Protein AF-0000000067869855 (afdb_homodimer)

Radius of gyration: 22.92 Å; Cα contacts (8 Å, |Δi|>4): 903; chains: 2; bounding box: 46×71×49 Å

Sequence (412 aa):
MLGLAIHTSTPTLGLALSQGAELPLGQTWEVGRDTAAVLLQHLQDFIAPHRWTDLDFLAVAYGPGGFTGTRIGVVTARTLAQQLEIPLFGLSTLAGLAAAQWRQTGQNQAIAVSMDAQRGQLIGALYGCQDGIPVALEAEQVYEPVAWTERLASWGQEDCRADAAIATTVTDLLAIAERQWQRGDRPDWSSALPYYGQHPVTITAGMLGLAIHTSTPTLGLALSQGAELPLGQTWEVGRDTAAVLLQHLQDFIAPHRWTDLDFLAVAYGPGGFTGTRIGVVTARTLAQQLEIPLFGLSTLAGLAAAQWRQTGQNQAIAVSMDAQRGQLIGALYGCQDGIPVALEAEQVYEPVAWTERLASWGQEDCRADAAIATTVTDLLAIAERQWQRGDRPDWSSALPYYGQHPVTITAG

Nearest PDB structures (foldseek):
  5br9-assembly3_E  TM=8.456E-01  e=2.975E-18  Pseudomonas aeruginosa PAO1
  4y0w-assembly1_C-2  TM=8.427E-01  e=8.976E-18  Pseudomonas aeruginosa PAO579
  4y0w-assembly1_E-2  TM=8.280E-01  e=4.860E-18  Pseudomonas aeruginosa PAO579
  4y0w-assembly1_D-2  TM=8.249E-01  e=1.559E-17  Pseudomonas aeruginosa PAO579
  6s84-assembly1_D  TM=7.666E-01  e=4.091E-09  Thermotoga maritima MSB8

Foldseek 3Di:
DKEKEWEQLEQKTKIWIDPPPDQIDIDIDRNGPCCLPCVVVCVVVVCPPDDLLPHQEYEYEQDDGHDVRNQSGLVVRLVSCVVSVHFYHYDHLFQLLLLVVCVVVVDQAKAKEWEDDPPQKIWIFIWGDDPSGTDTPGDTAIGHPVRVVVVCVVVVHDYPYDDPCSSRSSSVRRVNVSVCVVVPDTHHSVVHHHDPHPPPPPPPPD/DWEKEWEQLEQKTKIWIDPPPDQIDIDIDRNGPCCLPCVVVCVVVVCPPDDLLPHQEYEYEQDDGHDVRSQSRLVVRLVSCVVSVHFYHYDHLQQLLLLVVCVVVVDQAKAKEWEDDPPQKIWIFIWGDDPSGTDTPGDTAIDHPVRVVVVCVVVVHDYPYDDPCSSRSSSSRRVNVSVCVVVPDTHHSVVHHHDPHPDPPPPPPD

Organism: Synechococcus elongatus (strain ATCC 33912 / PCC 7942 / FACHB-805) (NCBI:txid1140)

Structure (mmCIF, N/CA/C/O backbone):
data_AF-0000000067869855-model_v1
#
loop_
_entity.id
_entity.type
_entity.pdbx_description
1 polymer 'Gcp-like domain-containing protein'
#
loop_
_atom_site.group_PDB
_atom_site.id
_atom_site.type_symbol
_atom_site.label_atom_id
_atom_site.label_alt_id
_atom_site.label_comp_id
_atom_site.label_asym_id
_atom_site.label_entity_id
_atom_site.label_seq_id
_atom_site.pdbx_PDB_ins_code
_atom_site.Cartn_x
_atom_site.Cartn_y
_atom_site.Cartn_z
_atom_site.occupancy
_atom_site.B_iso_or_equiv
_atom_site.auth_seq_id
_atom_site.auth_comp_id
_atom_site.auth_asym_id
_atom_site.auth_atom_id
_atom_site.pdbx_PDB_model_num
ATOM 1 N N . MET A 1 1 ? -14.922 -23.5 1.762 1 90.62 1 MET A N 1
ATOM 2 C CA . MET A 1 1 ? -13.719 -22.672 1.816 1 90.62 1 MET A CA 1
ATOM 3 C C . MET A 1 1 ? -13.773 -21.547 0.786 1 90.62 1 MET A C 1
ATOM 5 O O . MET A 1 1 ? -14.086 -21.797 -0.382 1 90.62 1 MET A O 1
ATOM 9 N N . LEU A 1 2 ? -13.656 -20.359 1.227 1 96.06 2 LEU A N 1
ATOM 10 C CA . LEU A 1 2 ? -13.633 -19.203 0.333 1 96.06 2 LEU A CA 1
ATOM 11 C C . LEU A 1 2 ? -12.266 -18.516 0.348 1 96.06 2 LEU A C 1
ATOM 13 O O . LEU A 1 2 ? -11.773 -18.125 1.409 1 96.06 2 LEU A O 1
ATOM 17 N N . GLY A 1 3 ? -11.609 -18.5 -0.812 1 97.69 3 GLY A N 1
ATOM 18 C CA . GLY A 1 3 ? -10.32 -17.844 -0.959 1 97.69 3 GLY A CA 1
ATOM 19 C C . GLY A 1 3 ? -10.328 -16.734 -1.991 1 97.69 3 GLY A C 1
ATOM 20 O O . GLY A 1 3 ? -11.094 -16.781 -2.959 1 97.69 3 GLY A O 1
ATOM 21 N N . LEU A 1 4 ? -9.516 -15.703 -1.784 1 98.5 4 LEU A N 1
ATOM 22 C CA . LEU A 1 4 ? -9.359 -14.578 -2.695 1 98.5 4 LEU A CA 1
ATOM 23 C C . LEU A 1 4 ? -7.887 -14.32 -2.99 1 98.5 4 LEU A C 1
ATOM 25 O O . LEU A 1 4 ? -7.055 -14.336 -2.08 1 98.5 4 LEU A O 1
ATOM 29 N N . ALA A 1 5 ? -7.551 -14.203 -4.238 1 98.75 5 ALA A N 1
ATOM 30 C CA . ALA A 1 5 ? -6.18 -13.906 -4.645 1 98.75 5 ALA A CA 1
ATOM 31 C C . ALA A 1 5 ? -6.082 -12.539 -5.309 1 98.75 5 ALA A C 1
ATOM 33 O O . ALA A 1 5 ? -6.988 -12.133 -6.039 1 98.75 5 ALA A O 1
ATOM 34 N N . ILE A 1 6 ? -4.996 -11.82 -5.082 1 98.94 6 ILE A N 1
ATOM 35 C CA . ILE A 1 6 ? -4.734 -10.469 -5.57 1 98.94 6 ILE A CA 1
ATOM 36 C C . ILE A 1 6 ? -3.424 -10.453 -6.355 1 98.94 6 ILE A C 1
ATOM 38 O O . ILE A 1 6 ? -2.391 -10.914 -5.867 1 98.94 6 ILE A O 1
ATOM 42 N N . HIS A 1 7 ? -3.406 -9.977 -7.555 1 98.81 7 HIS A N 1
ATOM 43 C CA . HIS A 1 7 ? -2.217 -9.805 -8.383 1 98.81 7 HIS A CA 1
ATOM 44 C C . HIS A 1 7 ? -2.098 -8.367 -8.883 1 98.81 7 HIS A C 1
ATOM 46 O O . HIS A 1 7 ? -2.838 -7.957 -9.781 1 98.81 7 HIS A O 1
ATOM 52 N N . THR A 1 8 ? -1.131 -7.617 -8.312 1 98.25 8 THR A N 1
ATOM 53 C CA . THR A 1 8 ? -0.916 -6.223 -8.68 1 98.25 8 THR A CA 1
ATOM 54 C C . THR A 1 8 ? 0.533 -5.992 -9.102 1 98.25 8 THR A C 1
ATOM 56 O O . THR A 1 8 ? 1.038 -4.871 -9.023 1 98.25 8 THR A O 1
ATOM 59 N N . SER A 1 9 ? 1.233 -7.055 -9.445 1 96.31 9 SER A N 1
ATOM 60 C CA . SER A 1 9 ? 2.65 -6.906 -9.758 1 96.31 9 SER A CA 1
ATOM 61 C C . SER A 1 9 ? 2.854 -6.395 -11.18 1 96.31 9 SER A C 1
ATOM 63 O O . SER A 1 9 ? 3.988 -6.293 -11.656 1 96.31 9 SER A O 1
ATOM 65 N N . THR A 1 10 ? 1.785 -6.086 -11.922 1 95.62 10 THR A N 1
ATOM 66 C CA . THR A 1 10 ? 1.801 -5.492 -13.258 1 95.62 10 THR A CA 1
ATOM 67 C C . THR A 1 10 ? 0.805 -4.34 -13.344 1 95.62 10 THR A C 1
ATOM 69 O O . THR A 1 10 ? 0.014 -4.121 -12.43 1 95.62 10 THR A O 1
ATOM 72 N N . PRO A 1 11 ? 0.858 -3.594 -14.469 1 95.12 11 PRO A N 1
ATOM 73 C CA . PRO A 1 11 ? -0.151 -2.549 -14.648 1 95.12 11 PRO A CA 1
ATOM 74 C C . PRO A 1 11 ? -1.565 -3.109 -14.781 1 95.12 11 PRO A C 1
ATOM 76 O O . PRO A 1 11 ? -2.539 -2.354 -14.734 1 95.12 11 PRO A O 1
ATOM 79 N N . THR A 1 12 ? -1.667 -4.383 -14.969 1 97.88 12 THR A N 1
ATOM 80 C CA . THR A 1 12 ? -2.957 -5.062 -15 1 97.88 12 THR A CA 1
ATOM 81 C C . THR A 1 12 ? -3.266 -5.695 -13.648 1 97.88 12 THR A C 1
ATOM 83 O O . THR A 1 12 ? -2.449 -6.441 -13.102 1 97.88 12 THR A O 1
ATOM 86 N N . LEU A 1 13 ? -4.461 -5.355 -13.094 1 98.5 13 LEU A N 1
ATOM 87 C CA . LEU A 1 13 ? -4.953 -5.949 -11.859 1 98.5 13 LEU A CA 1
ATOM 88 C C . LEU A 1 13 ? -5.617 -7.297 -12.125 1 98.5 13 LEU A C 1
ATOM 90 O O . LEU A 1 13 ? -6.422 -7.422 -13.055 1 98.5 13 LEU A O 1
ATOM 94 N N . GLY A 1 14 ? -5.203 -8.305 -11.391 1 98.75 14 GLY A N 1
ATOM 95 C CA . GLY A 1 14 ? -5.895 -9.586 -11.398 1 98.75 14 GLY A CA 1
ATOM 96 C C . GLY A 1 14 ? -6.48 -9.953 -10.047 1 98.75 14 GLY A C 1
ATOM 97 O O . GLY A 1 14 ? -5.812 -9.82 -9.023 1 98.75 14 GLY A O 1
ATOM 98 N N . LEU A 1 15 ? -7.793 -10.352 -10.023 1 98.81 15 LEU A N 1
ATOM 99 C CA . LEU A 1 15 ? -8.453 -10.898 -8.844 1 98.81 15 LEU A CA 1
ATOM 100 C C . LEU A 1 15 ? -9.07 -12.258 -9.156 1 98.81 15 LEU A C 1
ATOM 102 O O . LEU A 1 15 ? -9.555 -12.492 -10.266 1 98.81 15 LEU A O 1
ATOM 106 N N . ALA A 1 16 ? -8.992 -13.141 -8.203 1 98.31 16 ALA A N 1
ATOM 107 C CA . ALA A 1 16 ? -9.633 -14.445 -8.328 1 98.31 16 ALA A CA 1
ATOM 108 C C . ALA A 1 16 ? -10.32 -14.844 -7.027 1 98.31 16 ALA A C 1
ATOM 110 O O . ALA A 1 16 ? -9.852 -14.5 -5.938 1 98.31 16 ALA A O 1
ATOM 111 N N . LEU A 1 17 ? -11.406 -15.523 -7.125 1 97.5 17 LEU A N 1
ATOM 112 C CA . LEU A 1 17 ? -12.211 -16 -6.008 1 97.5 17 LEU A CA 1
ATOM 113 C C . LEU A 1 17 ? -12.578 -17.469 -6.191 1 97.5 17 LEU A C 1
ATOM 115 O O . LEU A 1 17 ? -12.953 -17.891 -7.289 1 97.5 17 LEU A O 1
ATOM 119 N N . SER A 1 18 ? -12.352 -18.234 -5.141 1 94.88 18 SER A N 1
ATOM 120 C CA . SER A 1 18 ? -12.695 -19.656 -5.219 1 94.88 18 SER A CA 1
ATOM 121 C C . SER A 1 18 ? -13.477 -20.094 -3.986 1 94.88 18 SER A C 1
ATOM 123 O O . SER A 1 18 ? -13.164 -19.688 -2.865 1 94.88 18 SER A O 1
ATOM 125 N N . GLN A 1 19 ? -14.453 -20.891 -4.223 1 90.31 19 GLN A N 1
ATOM 126 C CA . GLN A 1 19 ? -15.219 -21.516 -3.148 1 90.31 19 GLN A CA 1
ATOM 127 C C . GLN A 1 19 ? -14.844 -22.984 -2.996 1 90.31 19 GLN A C 1
ATOM 129 O O . GLN A 1 19 ? -15.625 -23.766 -2.459 1 90.31 19 GLN A O 1
ATOM 134 N N . GLY A 1 20 ? -13.609 -23.375 -3.361 1 78.81 20 GLY A N 1
ATOM 135 C CA . GLY A 1 20 ? -13.148 -24.75 -3.254 1 78.81 20 GLY A CA 1
ATOM 136 C C . GLY A 1 20 ? -13.406 -25.562 -4.504 1 78.81 20 GLY A C 1
ATOM 137 O O . GLY A 1 20 ? -12.859 -25.266 -5.57 1 78.81 20 GLY A O 1
ATOM 138 N N . ALA A 1 21 ? -14.602 -26.266 -4.617 1 63.94 21 ALA A N 1
ATOM 139 C CA . ALA A 1 21 ? -14.883 -27.344 -5.551 1 63.94 21 ALA A CA 1
ATOM 140 C C . ALA A 1 21 ? -14.977 -26.828 -6.984 1 63.94 21 ALA A C 1
ATOM 142 O O . ALA A 1 21 ? -14.789 -27.578 -7.941 1 63.94 21 ALA A O 1
ATOM 143 N N . GLU A 1 22 ? -15.148 -25.484 -7.082 1 63.66 22 GLU A N 1
ATOM 144 C CA . GLU A 1 22 ? -15.406 -24.938 -8.406 1 63.66 22 GLU A CA 1
ATOM 145 C C . GLU A 1 22 ? -14.195 -24.172 -8.93 1 63.66 22 GLU A C 1
ATOM 147 O O . GLU A 1 22 ? -13.266 -23.875 -8.172 1 63.66 22 GLU A O 1
ATOM 152 N N . LEU A 1 23 ? -14.102 -24.141 -10.203 1 71.88 23 LEU A N 1
ATOM 153 C CA . LEU A 1 23 ? -13.102 -23.312 -10.883 1 71.88 23 LEU A CA 1
ATOM 154 C C . LEU A 1 23 ? -13.117 -21.891 -10.352 1 71.88 23 LEU A C 1
ATOM 156 O O . LEU A 1 23 ? -14.188 -21.281 -10.203 1 71.88 23 LEU A O 1
ATOM 160 N N . PRO A 1 24 ? -11.945 -21.484 -10.055 1 83 24 PRO A N 1
ATOM 161 C CA . PRO A 1 24 ? -11.891 -20.109 -9.562 1 83 24 PRO A CA 1
ATOM 162 C C . PRO A 1 24 ? -12.406 -19.109 -10.586 1 83 24 PRO A C 1
ATOM 164 O O . PRO A 1 24 ? -12.211 -19.281 -11.789 1 83 24 PRO A O 1
ATOM 167 N N . LEU A 1 25 ? -13.211 -18.141 -10.125 1 91 25 LEU A N 1
ATOM 168 C CA . LEU A 1 25 ? -13.586 -16.969 -10.914 1 91 25 LEU A CA 1
ATOM 169 C C . LEU A 1 25 ? -12.461 -15.938 -10.914 1 91 25 LEU A C 1
ATOM 171 O O . LEU A 1 25 ? -11.945 -15.57 -9.859 1 91 25 LEU A O 1
ATOM 175 N N . GLY A 1 26 ? -11.961 -15.664 -12.117 1 96.69 26 GLY A N 1
ATOM 176 C CA . GLY A 1 26 ? -10.906 -14.672 -12.234 1 96.69 26 GLY A CA 1
ATOM 177 C C . GLY A 1 26 ? -11.266 -13.523 -13.156 1 96.69 26 GLY A C 1
ATOM 178 O O . GLY A 1 26 ? -12.031 -13.695 -14.109 1 96.69 26 GLY A O 1
ATOM 179 N N . GLN A 1 27 ? -10.828 -12.312 -12.883 1 97.88 27 GLN A N 1
ATOM 180 C CA . GLN A 1 27 ? -11.008 -11.125 -13.711 1 97.88 27 GLN A CA 1
ATOM 181 C C . GLN A 1 27 ? -9.773 -10.234 -13.664 1 97.88 27 GLN A C 1
ATOM 183 O O . GLN A 1 27 ? -9.078 -10.18 -12.648 1 97.88 27 GLN A O 1
ATOM 188 N N . THR A 1 28 ? -9.469 -9.586 -14.805 1 98.38 28 THR A N 1
ATOM 189 C CA . THR A 1 28 ? -8.367 -8.641 -14.867 1 98.38 28 THR A CA 1
ATOM 190 C C . THR A 1 28 ? -8.844 -7.277 -15.344 1 98.38 28 THR A C 1
ATOM 192 O O . THR A 1 28 ? -9.867 -7.176 -16.031 1 98.38 28 THR A O 1
ATOM 195 N N . TRP A 1 29 ? -8.211 -6.215 -14.961 1 98.25 29 TRP A N 1
ATOM 196 C CA . TRP A 1 29 ? -8.469 -4.832 -15.367 1 98.25 29 TRP A CA 1
ATOM 197 C C . TRP A 1 29 ? -7.16 -4.113 -15.688 1 98.25 29 TRP A C 1
ATOM 199 O O . TRP A 1 29 ? -6.195 -4.199 -14.922 1 98.25 29 TRP A O 1
ATOM 209 N N . GLU A 1 30 ? -7.102 -3.461 -16.766 1 97.06 30 GLU A N 1
ATOM 210 C CA . GLU A 1 30 ? -5.984 -2.553 -17.016 1 97.06 30 GLU A CA 1
ATOM 211 C C . GLU A 1 30 ? -6.102 -1.283 -16.188 1 97.06 30 GLU A C 1
ATOM 213 O O . GLU A 1 30 ? -6.902 -0.4 -16.5 1 97.06 30 GLU A O 1
ATOM 218 N N . VAL A 1 31 ? -5.25 -1.194 -15.102 1 95.31 31 VAL A N 1
ATOM 219 C CA . VAL A 1 31 ? -5.422 -0.09 -14.164 1 95.31 31 VAL A CA 1
ATOM 220 C C . VAL A 1 31 ? -4.234 0.864 -14.266 1 95.31 31 VAL A C 1
ATOM 222 O O . VAL A 1 31 ? -4.293 1.993 -13.773 1 95.31 31 VAL A O 1
ATOM 225 N N . GLY A 1 32 ? -3.217 0.413 -14.875 1 92.75 32 GLY A N 1
ATOM 226 C CA . GLY A 1 32 ? -2.057 1.268 -15.07 1 92.75 32 GLY A CA 1
ATOM 227 C C . GLY A 1 32 ? -1.412 1.705 -13.773 1 92.75 32 GLY A C 1
ATOM 228 O O . GLY A 1 32 ? -1.051 0.87 -12.938 1 92.75 32 GLY A O 1
ATOM 229 N N . ARG A 1 33 ? -1.31 2.996 -13.57 1 89.19 33 ARG A N 1
ATOM 230 C CA . ARG A 1 33 ? -0.628 3.549 -12.406 1 89.19 33 ARG A CA 1
ATOM 231 C C . ARG A 1 33 ? -1.626 3.924 -11.32 1 89.19 33 ARG A C 1
ATOM 233 O O . ARG A 1 33 ? -1.263 4.57 -10.328 1 89.19 33 ARG A O 1
ATOM 240 N N . ASP A 1 34 ? -2.861 3.463 -11.461 1 93.38 34 ASP A N 1
ATOM 241 C CA . ASP A 1 34 ? -3.92 3.924 -10.57 1 93.38 34 ASP A CA 1
ATOM 242 C C . ASP A 1 34 ? -4.262 2.861 -9.531 1 93.38 34 ASP A C 1
ATOM 244 O O . ASP A 1 34 ? -5.32 2.922 -8.898 1 93.38 34 ASP A O 1
ATOM 248 N N . THR A 1 35 ? -3.393 1.915 -9.352 1 96.31 35 THR A N 1
ATOM 249 C CA . THR A 1 35 ? -3.672 0.774 -8.484 1 96.31 35 THR A CA 1
ATOM 250 C C . THR A 1 35 ? -4.059 1.24 -7.086 1 96.31 35 THR A C 1
ATOM 252 O O . THR A 1 35 ? -5.066 0.791 -6.531 1 96.31 35 THR A O 1
ATOM 255 N N . ALA A 1 36 ? -3.379 2.184 -6.516 1 95.62 36 ALA A N 1
ATOM 256 C CA . ALA A 1 36 ? -3.633 2.652 -5.156 1 95.62 36 ALA A CA 1
ATOM 257 C C . ALA A 1 36 ? -5.027 3.26 -5.035 1 95.62 36 ALA A C 1
ATOM 259 O O . ALA A 1 36 ? -5.672 3.152 -3.988 1 95.62 36 ALA A O 1
ATOM 260 N N . ALA A 1 37 ? -5.484 3.838 -6.074 1 95.5 37 ALA A N 1
ATOM 261 C CA . ALA A 1 37 ? -6.77 4.539 -6.059 1 95.5 37 ALA A CA 1
ATOM 262 C C . ALA A 1 37 ? -7.926 3.564 -6.266 1 95.5 37 ALA A C 1
ATOM 264 O O . ALA A 1 37 ? -9.008 3.748 -5.703 1 95.5 37 ALA A O 1
ATOM 265 N N . VAL A 1 38 ? -7.676 2.488 -7.027 1 97 38 VAL A N 1
ATOM 266 C CA . VAL A 1 38 ? -8.844 1.764 -7.516 1 97 38 VAL A CA 1
ATOM 267 C C . VAL A 1 38 ? -8.891 0.371 -6.891 1 97 38 VAL A C 1
ATOM 269 O O . VAL A 1 38 ? -9.922 -0.297 -6.918 1 97 38 VAL A O 1
ATOM 272 N N . LEU A 1 39 ? -7.84 -0.129 -6.328 1 98.31 39 LEU A N 1
ATOM 273 C CA . LEU A 1 39 ? -7.719 -1.517 -5.895 1 98.31 39 LEU A CA 1
ATOM 274 C C . LEU A 1 39 ? -8.828 -1.883 -4.918 1 98.31 39 LEU A C 1
ATOM 276 O O . LEU A 1 39 ? -9.531 -2.879 -5.109 1 98.31 39 LEU A O 1
ATOM 280 N N . LEU A 1 40 ? -9.055 -1.074 -3.881 1 97.94 40 LEU A N 1
ATOM 281 C CA . LEU A 1 40 ? -9.992 -1.425 -2.818 1 97.94 40 LEU A CA 1
ATOM 282 C C . LEU A 1 40 ? -11.414 -1.491 -3.355 1 97.94 40 LEU A C 1
ATOM 284 O O . LEU A 1 40 ? -12.195 -2.359 -2.951 1 97.94 40 LEU A O 1
ATOM 288 N N . GLN A 1 41 ? -11.711 -0.602 -4.25 1 96.94 41 GLN A N 1
ATOM 289 C CA . GLN A 1 41 ? -13.039 -0.624 -4.844 1 96.94 41 GLN A CA 1
ATOM 290 C C . GLN A 1 41 ? -13.25 -1.88 -5.688 1 96.94 41 GLN A C 1
ATOM 292 O O . GLN A 1 41 ? -14.312 -2.504 -5.633 1 96.94 41 GLN A O 1
ATOM 297 N N . HIS A 1 42 ? -12.266 -2.23 -6.5 1 98.19 42 HIS A N 1
ATOM 298 C CA . HIS A 1 42 ? -12.344 -3.457 -7.285 1 98.19 42 HIS A CA 1
ATOM 299 C C . HIS A 1 42 ? -12.492 -4.68 -6.391 1 98.19 42 HIS A C 1
ATOM 301 O O . HIS A 1 42 ? -13.273 -5.586 -6.695 1 98.19 42 HIS A O 1
ATOM 307 N N . LEU A 1 43 ? -11.781 -4.668 -5.27 1 98.44 43 LEU A N 1
ATOM 308 C CA . LEU A 1 43 ? -11.875 -5.773 -4.316 1 98.44 43 LEU A CA 1
ATOM 309 C C . LEU A 1 43 ? -13.281 -5.883 -3.746 1 98.44 43 LEU A C 1
ATOM 311 O O . LEU A 1 43 ? -13.852 -6.973 -3.688 1 98.44 43 LEU A O 1
ATOM 315 N N . GLN A 1 44 ? -13.766 -4.754 -3.348 1 96.5 44 GLN A N 1
ATOM 316 C CA . GLN A 1 44 ? -15.102 -4.719 -2.764 1 96.5 44 GLN A CA 1
ATOM 317 C C . GLN A 1 44 ? -16.141 -5.238 -3.75 1 96.5 44 GLN A C 1
ATOM 319 O O . GLN A 1 44 ? -17 -6.051 -3.391 1 96.5 44 GLN A O 1
ATOM 324 N N . ASP A 1 45 ? -16.062 -4.781 -4.992 1 97.06 45 ASP A N 1
ATOM 325 C CA . ASP A 1 45 ? -17 -5.199 -6.027 1 97.06 45 ASP A CA 1
ATOM 326 C C . ASP A 1 45 ? -16.828 -6.68 -6.355 1 97.06 45 ASP A C 1
ATOM 328 O O . ASP A 1 45 ? -17.812 -7.383 -6.578 1 97.06 45 ASP A O 1
ATOM 332 N N . PHE A 1 46 ? -15.68 -7.152 -6.359 1 97.81 46 PHE A N 1
ATOM 333 C CA . PHE A 1 46 ? -15.359 -8.5 -6.82 1 97.81 46 PHE A CA 1
ATOM 334 C C . PHE A 1 46 ? -15.797 -9.539 -5.793 1 97.81 46 PHE A C 1
ATOM 336 O O . PHE A 1 46 ? -16.219 -10.633 -6.16 1 97.81 46 PHE A O 1
ATOM 343 N N . ILE A 1 47 ? -15.688 -9.234 -4.508 1 96.69 47 ILE A N 1
ATOM 344 C CA . ILE A 1 47 ? -15.984 -10.203 -3.463 1 96.69 47 ILE A CA 1
ATOM 345 C C . ILE A 1 47 ? -17.5 -10.336 -3.297 1 96.69 47 ILE A C 1
ATOM 347 O O . ILE A 1 47 ? -17.984 -11.32 -2.725 1 96.69 47 ILE A O 1
ATOM 351 N N . ALA A 1 48 ? -18.266 -9.32 -3.75 1 93.94 48 ALA A N 1
ATOM 352 C CA . ALA A 1 48 ? -19.719 -9.367 -3.623 1 93.94 48 ALA A CA 1
ATOM 353 C C . ALA A 1 48 ? -20.297 -10.586 -4.328 1 93.94 48 ALA A C 1
ATOM 355 O O . ALA A 1 48 ? -19.828 -10.977 -5.398 1 93.94 48 ALA A O 1
A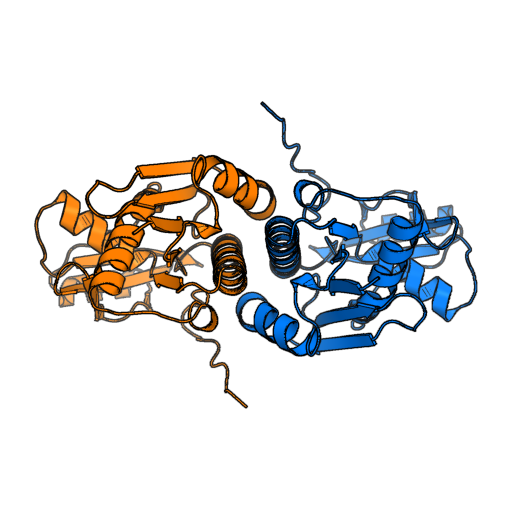TOM 356 N N . PRO A 1 49 ? -21.219 -11.281 -3.74 1 95.5 49 PRO A N 1
ATOM 357 C CA . PRO A 1 49 ? -22 -10.875 -2.572 1 95.5 49 PRO A CA 1
ATOM 358 C C . PRO A 1 49 ? -21.406 -11.375 -1.258 1 95.5 49 PRO A C 1
ATOM 360 O O . PRO A 1 49 ? -22.016 -11.219 -0.198 1 95.5 49 PRO A O 1
ATOM 363 N N . HIS A 1 50 ? -20.25 -11.977 -1.306 1 95.56 50 HIS A N 1
ATOM 364 C CA . HIS A 1 50 ? -19.625 -12.453 -0.077 1 95.56 50 HIS A CA 1
ATOM 365 C C . HIS A 1 50 ? -19.141 -11.289 0.774 1 95.56 50 HIS A C 1
ATOM 367 O O . HIS A 1 50 ? -18.844 -10.211 0.251 1 95.56 50 HIS A O 1
ATOM 373 N N . ARG A 1 51 ? -19.156 -11.562 2.043 1 96.81 51 ARG A N 1
ATOM 374 C CA . ARG A 1 51 ? -18.547 -10.625 2.98 1 96.81 51 ARG A CA 1
ATOM 375 C C . ARG A 1 51 ? -17.062 -10.922 3.18 1 96.81 51 ARG A C 1
ATOM 377 O O . ARG A 1 51 ? -16.625 -12.055 2.988 1 96.81 51 ARG A O 1
ATOM 384 N N . TRP A 1 52 ? -16.328 -9.938 3.59 1 97.69 52 TRP A N 1
ATOM 385 C CA . TRP A 1 52 ? -14.914 -10.133 3.908 1 97.69 52 TRP A CA 1
ATOM 386 C C . TRP A 1 52 ? -14.734 -11.258 4.926 1 97.69 52 TRP A C 1
ATOM 388 O O . TRP A 1 52 ? -13.812 -12.062 4.812 1 97.69 52 TRP A O 1
ATOM 398 N N . THR A 1 53 ? -15.609 -11.305 5.859 1 97.19 53 THR A N 1
ATOM 399 C CA . THR A 1 53 ? -15.5 -12.242 6.973 1 97.19 53 THR A CA 1
ATOM 400 C C . THR A 1 53 ? -15.797 -13.664 6.508 1 97.19 53 THR A C 1
ATOM 402 O O . THR A 1 53 ? -15.57 -14.625 7.25 1 97.19 53 THR A O 1
ATOM 405 N N . ASP A 1 54 ? -16.281 -13.797 5.273 1 97.81 54 ASP A N 1
ATOM 406 C CA . ASP A 1 54 ? -16.531 -15.125 4.715 1 97.81 54 ASP A CA 1
ATOM 407 C C . ASP A 1 54 ? -15.234 -15.766 4.219 1 97.81 54 ASP A C 1
ATOM 409 O O . ASP A 1 54 ? -15.188 -16.969 3.973 1 97.81 54 ASP A O 1
ATOM 413 N N . LEU A 1 55 ? -14.18 -14.969 4.109 1 98.19 55 LEU A N 1
ATOM 414 C CA . LEU A 1 55 ? -12.93 -15.469 3.547 1 98.19 55 LEU A CA 1
ATOM 415 C C . LEU A 1 55 ? -12.211 -16.375 4.543 1 98.19 55 LEU A C 1
ATOM 417 O O . LEU A 1 55 ? -12.102 -16.031 5.727 1 98.19 55 LEU A O 1
ATOM 421 N N . ASP A 1 56 ? -11.75 -17.5 3.982 1 98.38 56 ASP A N 1
ATOM 422 C CA . ASP A 1 56 ? -10.953 -18.406 4.797 1 98.38 56 ASP A CA 1
ATOM 423 C C . ASP A 1 56 ? -9.461 -18.109 4.66 1 98.38 56 ASP A C 1
ATOM 425 O O . ASP A 1 56 ? -8.68 -18.391 5.57 1 98.38 56 ASP A O 1
ATOM 429 N N . PHE A 1 57 ? -9.055 -17.578 3.555 1 98.5 57 PHE A N 1
ATOM 430 C CA . PHE A 1 57 ? -7.66 -17.203 3.344 1 98.5 57 PHE A CA 1
ATOM 431 C C . PHE A 1 57 ? -7.535 -16.203 2.199 1 98.5 57 PHE A C 1
ATOM 433 O O . PHE A 1 57 ? -8.477 -16 1.433 1 98.5 57 PHE A O 1
ATOM 440 N N . LEU A 1 58 ? -6.395 -15.539 2.127 1 98.88 58 LEU A N 1
ATOM 441 C CA . LEU A 1 58 ? -6 -14.656 1.034 1 98.88 58 LEU A CA 1
ATOM 442 C C . LEU A 1 58 ? -4.719 -15.148 0.372 1 98.88 58 LEU A C 1
ATOM 444 O O . LEU A 1 58 ? -3.932 -15.867 0.993 1 98.88 58 LEU A O 1
ATOM 448 N N . ALA A 1 59 ? -4.547 -14.859 -0.829 1 98.81 59 ALA A N 1
ATOM 449 C CA . ALA A 1 59 ? -3.293 -15.023 -1.557 1 98.81 59 ALA A CA 1
ATOM 450 C C . ALA A 1 59 ? -2.904 -13.742 -2.283 1 98.81 59 ALA A C 1
ATOM 452 O O . ALA A 1 59 ? -3.771 -12.969 -2.705 1 98.81 59 ALA A O 1
ATOM 453 N N . VAL A 1 60 ? -1.637 -13.477 -2.418 1 98.94 60 VAL A N 1
ATOM 454 C CA . VAL A 1 60 ? -1.181 -12.273 -3.105 1 98.94 60 VAL A CA 1
ATOM 455 C C . VAL A 1 60 ? 0.11 -12.57 -3.865 1 98.94 60 VAL A C 1
ATOM 457 O O . VAL A 1 60 ? 0.976 -13.297 -3.371 1 98.94 60 VAL A O 1
ATOM 460 N N . ALA A 1 61 ? 0.2 -12.078 -5.078 1 98.81 61 ALA A N 1
ATOM 461 C CA . ALA A 1 61 ? 1.477 -12.102 -5.789 1 98.81 61 ALA A CA 1
ATOM 462 C C . ALA A 1 61 ? 2.465 -11.109 -5.18 1 98.81 61 ALA A C 1
ATOM 464 O O . ALA A 1 61 ? 2.213 -9.906 -5.168 1 98.81 61 ALA A O 1
ATOM 465 N N . TYR A 1 62 ? 3.574 -11.641 -4.727 1 98.25 62 TYR A N 1
ATOM 466 C CA . TYR A 1 62 ? 4.52 -10.734 -4.074 1 98.25 62 TYR A CA 1
ATOM 467 C C . TYR A 1 62 ? 5.609 -10.297 -5.043 1 98.25 62 TYR A C 1
ATOM 469 O O . TYR A 1 62 ? 6.57 -9.633 -4.645 1 98.25 62 TYR A O 1
ATOM 477 N N . GLY A 1 63 ? 5.445 -10.578 -6.266 1 97.31 63 GLY A N 1
ATOM 478 C CA . GLY A 1 63 ? 6.445 -10.32 -7.293 1 97.31 63 GLY A CA 1
ATOM 479 C C . GLY A 1 63 ? 7.16 -11.578 -7.754 1 97.31 63 GLY A C 1
ATOM 480 O O . GLY A 1 63 ? 6.824 -12.68 -7.328 1 97.31 63 GLY A O 1
ATOM 481 N N . PRO A 1 64 ? 8.188 -11.414 -8.617 1 97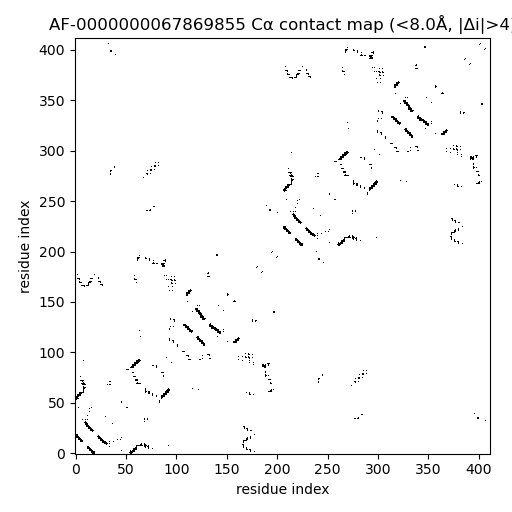 64 PRO A N 1
ATOM 482 C CA . PRO A 1 64 ? 8.703 -10.18 -9.211 1 97 64 PRO A CA 1
ATOM 483 C C . PRO A 1 64 ? 7.668 -9.453 -10.062 1 97 64 PRO A C 1
ATOM 485 O O . PRO A 1 64 ? 6.652 -10.039 -10.438 1 97 64 PRO A O 1
ATOM 488 N N . GLY A 1 65 ? 7.836 -8.234 -10.297 1 94.94 65 GLY A N 1
ATOM 489 C CA . GLY A 1 65 ? 6.953 -7.355 -11.039 1 94.94 65 GLY A CA 1
ATOM 490 C C . GLY A 1 65 ? 7.223 -5.887 -10.789 1 94.94 65 GLY A C 1
ATOM 491 O O . GLY A 1 65 ? 8.336 -5.508 -10.43 1 94.94 65 GLY A O 1
ATOM 492 N N . GLY A 1 66 ? 6.254 -5.129 -11.094 1 93.25 66 GLY A N 1
ATOM 493 C CA . GLY A 1 66 ? 6.395 -3.697 -10.883 1 93.25 66 GLY A CA 1
ATOM 494 C C . GLY A 1 66 ? 6.691 -3.33 -9.438 1 93.25 66 GLY A C 1
ATOM 495 O O . GLY A 1 66 ? 6.207 -3.986 -8.516 1 93.25 66 GLY A O 1
ATOM 496 N N . PHE A 1 67 ? 7.492 -2.311 -9.266 1 92.06 67 PHE A N 1
ATOM 497 C CA . PHE A 1 67 ? 7.977 -1.899 -7.953 1 92.06 67 PHE A CA 1
ATOM 498 C C . PHE A 1 67 ? 6.824 -1.434 -7.07 1 92.06 67 PHE A C 1
ATOM 500 O O . PHE A 1 67 ? 6.516 -2.07 -6.059 1 92.06 67 PHE A O 1
ATOM 507 N N . THR A 1 68 ? 6.086 -0.426 -7.484 1 94 68 THR A N 1
ATOM 508 C CA . THR A 1 68 ? 5.031 0.197 -6.691 1 94 68 THR A CA 1
ATOM 509 C C . THR A 1 68 ? 3.807 -0.708 -6.613 1 94 68 THR A C 1
ATOM 511 O O . THR A 1 68 ? 3.311 -0.997 -5.52 1 94 68 THR A O 1
ATOM 514 N N . GLY A 1 69 ? 3.359 -1.243 -7.727 1 96.38 69 GLY A N 1
ATOM 515 C CA . GLY A 1 69 ? 2.158 -2.064 -7.773 1 96.38 69 GLY A CA 1
ATOM 516 C C . GLY A 1 69 ? 2.242 -3.293 -6.887 1 96.38 69 GLY A C 1
ATOM 517 O O . GLY A 1 69 ? 1.274 -3.641 -6.207 1 96.38 69 GLY A O 1
ATOM 518 N N . THR A 1 70 ? 3.383 -3.934 -6.867 1 97.19 70 THR A N 1
ATOM 519 C CA . THR A 1 70 ? 3.592 -5.117 -6.043 1 97.19 70 THR A CA 1
ATOM 520 C C . THR A 1 70 ? 3.43 -4.781 -4.562 1 97.19 70 THR A C 1
ATOM 522 O O . THR A 1 70 ? 2.73 -5.484 -3.832 1 97.19 70 THR A O 1
ATOM 525 N N . ARG A 1 71 ? 4.016 -3.725 -4.16 1 97.62 71 ARG A N 1
ATOM 526 C CA . ARG A 1 71 ? 3.977 -3.338 -2.754 1 97.62 71 ARG A CA 1
ATOM 527 C C . ARG A 1 71 ? 2.564 -2.947 -2.334 1 97.62 71 ARG A C 1
ATOM 529 O O . ARG A 1 71 ? 2.133 -3.262 -1.222 1 97.62 71 ARG A O 1
ATOM 536 N N . ILE A 1 72 ? 1.828 -2.314 -3.215 1 98.06 72 ILE A N 1
ATOM 537 C CA . ILE A 1 72 ? 0.456 -1.913 -2.924 1 98.06 72 ILE A CA 1
ATOM 538 C C . ILE A 1 72 ? -0.402 -3.15 -2.676 1 98.06 72 ILE A C 1
ATOM 540 O O . ILE A 1 72 ? -1.155 -3.207 -1.701 1 98.06 72 ILE A O 1
ATOM 544 N N . GLY A 1 73 ? -0.284 -4.086 -3.551 1 98.62 73 GLY A N 1
ATOM 545 C CA . GLY A 1 73 ? -1.034 -5.32 -3.377 1 98.62 73 GLY A CA 1
ATOM 546 C C . GLY A 1 73 ? -0.673 -6.066 -2.105 1 98.62 73 GLY A C 1
ATOM 547 O O . GLY A 1 73 ? -1.555 -6.516 -1.37 1 98.62 73 GLY A O 1
ATOM 548 N N . VAL A 1 74 ? 0.606 -6.191 -1.846 1 98.69 74 VAL A N 1
ATOM 549 C CA . VAL A 1 74 ? 1.086 -6.945 -0.692 1 98.69 74 VAL A CA 1
ATOM 550 C C . VAL A 1 74 ? 0.622 -6.27 0.597 1 98.69 74 VAL A C 1
ATOM 552 O O . VAL A 1 74 ? 0.093 -6.93 1.495 1 98.69 74 VAL A O 1
ATOM 555 N N . VAL A 1 75 ? 0.747 -4.973 0.679 1 98.62 75 VAL A N 1
ATOM 556 C CA . VAL A 1 75 ? 0.373 -4.285 1.91 1 98.62 75 VAL A CA 1
ATOM 557 C C . VAL A 1 75 ? -1.142 -4.344 2.096 1 98.62 75 VAL A C 1
ATOM 559 O O . VAL A 1 75 ? -1.63 -4.477 3.221 1 98.62 75 VAL A O 1
ATOM 562 N N . THR A 1 76 ? -1.899 -4.23 1.021 1 98.81 76 THR A N 1
ATOM 563 C CA . THR A 1 76 ? -3.35 -4.371 1.099 1 98.81 76 THR A CA 1
ATOM 564 C C . THR A 1 76 ? -3.73 -5.75 1.633 1 98.81 76 THR A C 1
ATOM 566 O O . THR A 1 76 ? -4.527 -5.859 2.566 1 98.81 76 THR A O 1
ATOM 569 N N . ALA A 1 77 ? -3.127 -6.762 1.079 1 98.88 77 ALA A N 1
ATOM 570 C CA . ALA A 1 77 ? -3.42 -8.133 1.483 1 98.88 77 ALA A CA 1
ATOM 571 C C . ALA A 1 77 ? -3.025 -8.375 2.938 1 98.88 77 ALA A C 1
ATOM 573 O O . ALA A 1 77 ? -3.76 -9.016 3.689 1 98.88 77 ALA A O 1
ATOM 574 N N . ARG A 1 78 ? -1.866 -7.902 3.307 1 98.81 78 ARG A N 1
ATOM 575 C CA . ARG A 1 78 ? -1.415 -8.031 4.688 1 98.81 78 ARG A CA 1
ATOM 576 C C . ARG A 1 78 ? -2.402 -7.375 5.648 1 98.81 78 ARG A C 1
ATOM 578 O O . ARG A 1 78 ? -2.76 -7.961 6.672 1 98.81 78 ARG A O 1
ATOM 585 N N . THR A 1 79 ? -2.799 -6.188 5.328 1 98.75 79 THR A N 1
ATOM 586 C CA . THR A 1 79 ? -3.719 -5.438 6.18 1 98.75 79 THR A CA 1
ATOM 587 C C . THR A 1 79 ? -5.051 -6.172 6.309 1 98.75 79 THR A C 1
ATOM 589 O O . THR A 1 79 ? -5.57 -6.328 7.418 1 98.75 79 THR A O 1
ATOM 592 N N . LEU A 1 80 ? -5.602 -6.648 5.207 1 98.75 80 LEU A N 1
ATOM 593 C CA . LEU A 1 80 ? -6.859 -7.383 5.215 1 98.75 80 LEU A CA 1
ATOM 594 C C . LEU A 1 80 ? -6.738 -8.656 6.043 1 98.75 80 LEU A C 1
ATOM 596 O O . LEU A 1 80 ? -7.59 -8.938 6.895 1 98.75 80 LEU A O 1
ATOM 600 N N . ALA A 1 81 ? -5.668 -9.406 5.77 1 98.81 81 ALA A N 1
ATOM 601 C CA . ALA A 1 81 ? -5.48 -10.68 6.465 1 98.81 81 ALA A CA 1
ATOM 602 C C . ALA A 1 81 ? -5.34 -10.461 7.969 1 98.81 81 ALA A C 1
ATOM 604 O O . ALA A 1 81 ? -5.871 -11.242 8.766 1 98.81 81 ALA A O 1
ATOM 605 N N . GLN A 1 82 ? -4.602 -9.438 8.305 1 98.12 82 GLN A N 1
ATOM 606 C CA . GLN A 1 82 ? -4.445 -9.125 9.727 1 98.12 82 GLN A CA 1
ATOM 607 C C . GLN A 1 82 ? -5.789 -8.781 10.367 1 98.12 82 GLN A C 1
ATOM 609 O O . GLN A 1 82 ? -6.117 -9.297 11.438 1 98.12 82 GLN A O 1
ATOM 614 N N . GLN A 1 83 ? -6.559 -7.945 9.75 1 97.56 83 GLN A N 1
ATOM 615 C CA . GLN A 1 83 ? -7.836 -7.496 10.297 1 97.56 83 GLN A CA 1
ATOM 616 C C . GLN A 1 83 ? -8.836 -8.648 10.367 1 97.56 83 GLN A C 1
ATOM 618 O O . GLN A 1 83 ? -9.633 -8.727 11.305 1 97.56 83 GLN A O 1
ATOM 623 N N . LEU A 1 84 ? -8.797 -9.539 9.359 1 98.19 84 LEU A N 1
ATOM 624 C CA . LEU A 1 84 ? -9.742 -10.641 9.281 1 98.19 84 LEU A CA 1
ATOM 625 C C . LEU A 1 84 ? -9.242 -11.844 10.086 1 98.19 84 LEU A C 1
ATOM 627 O O . LEU A 1 84 ? -9.984 -12.805 10.297 1 98.19 84 LEU A O 1
ATOM 631 N N . GLU A 1 85 ? -7.98 -11.773 10.5 1 97.88 85 GLU A N 1
ATOM 632 C CA . GLU A 1 85 ? -7.34 -12.867 11.219 1 97.88 85 GLU A CA 1
ATOM 633 C C . GLU A 1 85 ? -7.398 -14.164 10.406 1 97.88 85 GLU A C 1
ATOM 635 O O . GLU A 1 85 ? -7.82 -15.203 10.922 1 97.88 85 GLU A O 1
ATOM 640 N N . ILE A 1 86 ? -6.953 -14.109 9.234 1 98.75 86 ILE A N 1
ATOM 641 C CA . ILE A 1 86 ? -6.914 -15.273 8.359 1 98.75 86 ILE A CA 1
ATOM 642 C C . ILE A 1 86 ? -5.527 -15.398 7.738 1 98.75 86 ILE A C 1
ATOM 644 O O . ILE A 1 86 ? -4.773 -14.43 7.68 1 98.75 86 ILE A O 1
ATOM 648 N N . PRO A 1 87 ? -5.148 -16.641 7.246 1 98.88 87 PRO A N 1
ATOM 649 C CA . PRO A 1 87 ? -3.844 -16.844 6.609 1 98.88 87 PRO A CA 1
ATOM 650 C C . PRO A 1 87 ? -3.693 -16.047 5.309 1 98.88 87 PRO A C 1
ATOM 652 O O . PRO A 1 87 ? -4.68 -15.828 4.602 1 98.88 87 PRO A O 1
ATOM 655 N N . LEU A 1 88 ? -2.52 -15.633 5.039 1 98.94 88 LEU A N 1
ATOM 656 C CA . LEU A 1 88 ? -2.158 -14.961 3.799 1 98.94 88 LEU A CA 1
ATOM 657 C C . LEU A 1 88 ? -1.033 -15.695 3.084 1 98.94 88 LEU A C 1
ATOM 659 O O . LEU A 1 88 ? 0.081 -15.797 3.605 1 98.94 88 LEU A O 1
ATOM 663 N N . PHE A 1 89 ? -1.314 -16.219 1.928 1 98.88 89 PHE A N 1
ATOM 664 C CA . PHE A 1 89 ? -0.318 -16.891 1.111 1 98.88 89 PHE A CA 1
ATOM 665 C C . PHE A 1 89 ? 0.374 -15.914 0.169 1 98.88 89 PHE A C 1
ATOM 667 O O . PHE A 1 89 ? -0.26 -15.352 -0.726 1 98.88 89 PHE A O 1
ATOM 674 N N . GLY A 1 90 ? 1.653 -15.602 0.418 1 98.75 90 GLY A N 1
ATOM 675 C CA . GLY A 1 90 ? 2.477 -14.898 -0.552 1 98.75 90 GLY A CA 1
ATOM 676 C C . GLY A 1 90 ? 3.045 -15.812 -1.625 1 98.75 90 GLY A C 1
ATOM 677 O O . GLY A 1 90 ? 3.738 -16.781 -1.317 1 98.75 90 GLY A O 1
ATOM 678 N N . LEU A 1 91 ? 2.756 -15.477 -2.869 1 98.62 91 LEU A N 1
ATOM 679 C CA . LEU A 1 91 ? 3.143 -16.375 -3.949 1 98.62 91 LEU A CA 1
ATOM 680 C C . LEU A 1 91 ? 3.893 -15.617 -5.043 1 98.62 91 LEU A C 1
ATOM 682 O O . LEU A 1 91 ? 3.541 -14.484 -5.375 1 98.62 91 LEU A O 1
ATOM 686 N N . SER A 1 92 ? 4.855 -16.266 -5.676 1 98.31 92 SER A N 1
ATOM 687 C CA . SER A 1 92 ? 5.66 -15.672 -6.742 1 98.31 92 SER A CA 1
ATOM 688 C C . SER A 1 92 ? 4.844 -15.508 -8.016 1 98.31 92 SER A C 1
ATOM 690 O O . SER A 1 92 ? 4.094 -16.406 -8.406 1 98.31 92 SER A O 1
ATOM 692 N N . THR A 1 93 ? 5.051 -14.344 -8.617 1 98.44 93 THR A N 1
ATOM 693 C CA . THR A 1 93 ? 4.469 -14.125 -9.938 1 98.44 93 THR A CA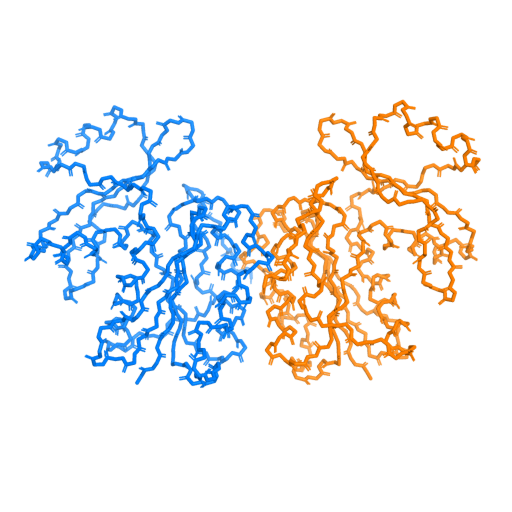 1
ATOM 694 C C . THR A 1 93 ? 4.914 -15.211 -10.914 1 98.44 93 THR A C 1
ATOM 696 O O . THR A 1 93 ? 4.102 -15.734 -11.68 1 98.44 93 THR A O 1
ATOM 699 N N . LEU A 1 94 ? 6.152 -15.625 -10.82 1 98.31 94 LEU A N 1
ATOM 700 C CA . LEU A 1 94 ? 6.695 -16.625 -11.734 1 98.31 94 LEU A CA 1
ATOM 701 C C . LEU A 1 94 ? 6.188 -18.016 -11.391 1 98.31 94 LEU A C 1
ATOM 703 O O . LEU A 1 94 ? 5.988 -18.844 -12.281 1 98.31 94 LEU A O 1
ATOM 707 N N . ALA A 1 95 ? 5.965 -18.297 -10.094 1 98.31 95 ALA A N 1
ATOM 708 C CA . ALA A 1 95 ? 5.312 -19.547 -9.727 1 98.31 95 ALA A CA 1
ATOM 709 C C . ALA A 1 95 ? 3.93 -19.656 -10.359 1 98.31 95 ALA A C 1
ATOM 711 O O . ALA A 1 95 ? 3.527 -20.734 -10.812 1 98.31 95 ALA A O 1
ATOM 712 N N . GLY A 1 96 ? 3.209 -18.516 -10.414 1 98.19 96 GLY A N 1
ATOM 713 C CA . GLY A 1 96 ? 1.925 -18.484 -11.094 1 98.19 96 GLY A CA 1
ATOM 714 C C . GLY A 1 96 ? 2.029 -18.797 -12.578 1 98.19 96 GLY A C 1
ATOM 715 O O . GLY A 1 96 ? 1.19 -19.5 -13.125 1 98.19 96 GLY A O 1
ATOM 716 N N . LEU A 1 97 ? 3.006 -18.234 -13.172 1 98.44 97 LEU A N 1
ATOM 717 C CA . LEU A 1 97 ? 3.236 -18.484 -14.594 1 98.44 97 LEU A CA 1
ATOM 718 C C . LEU A 1 97 ? 3.51 -19.953 -14.852 1 98.44 97 LEU A C 1
ATOM 720 O O . LEU A 1 97 ? 2.955 -20.547 -15.789 1 98.44 97 LEU A O 1
ATOM 724 N N . ALA A 1 98 ? 4.371 -20.578 -14.023 1 98.12 98 ALA A N 1
ATOM 725 C CA . ALA A 1 98 ? 4.664 -22 -14.156 1 98.12 98 ALA A CA 1
ATOM 726 C C . ALA A 1 98 ? 3.396 -22.844 -14.023 1 98.12 98 ALA A C 1
ATOM 728 O O . ALA A 1 98 ? 3.137 -23.719 -14.852 1 98.12 98 ALA A O 1
ATOM 729 N N . ALA A 1 99 ? 2.619 -22.547 -13.031 1 97 99 ALA A N 1
ATOM 730 C CA . ALA A 1 99 ? 1.378 -23.281 -12.797 1 97 99 ALA A CA 1
ATOM 731 C C . ALA A 1 99 ? 0.419 -23.141 -13.969 1 97 99 ALA A C 1
ATOM 733 O O . ALA A 1 99 ? -0.234 -24.109 -14.367 1 97 99 ALA A O 1
ATOM 734 N N . ALA A 1 100 ? 0.327 -21.906 -14.508 1 96.5 100 ALA A N 1
ATOM 735 C CA . ALA A 1 100 ? -0.541 -21.656 -15.656 1 96.5 100 ALA A CA 1
ATOM 736 C C . ALA A 1 100 ? -0.118 -22.5 -16.859 1 96.5 100 ALA A C 1
ATOM 738 O O . ALA A 1 100 ? -0.963 -23.062 -17.562 1 96.5 100 ALA A O 1
ATOM 739 N N . GLN A 1 101 ? 1.15 -22.578 -17.031 1 95.88 101 GLN A N 1
ATOM 740 C CA . GLN A 1 101 ? 1.664 -23.375 -18.156 1 95.88 101 GLN A CA 1
ATOM 741 C C . GLN A 1 101 ? 1.333 -24.844 -17.984 1 95.88 101 GLN A C 1
ATOM 743 O O . GLN A 1 101 ? 0.948 -25.516 -18.953 1 95.88 101 GLN A O 1
ATOM 748 N N . TRP A 1 102 ? 1.527 -25.375 -16.781 1 95.5 102 TRP A N 1
ATOM 749 C CA . TRP A 1 102 ? 1.191 -26.766 -16.516 1 95.5 102 TRP A CA 1
ATOM 750 C C . TRP A 1 102 ? -0.287 -27.031 -16.781 1 95.5 102 TRP A C 1
ATOM 752 O O . TRP A 1 102 ? -0.645 -28.047 -17.375 1 95.5 102 TRP A O 1
ATOM 762 N N . ARG A 1 103 ? -1.066 -26.109 -16.312 1 93.06 103 ARG A N 1
ATOM 763 C CA . ARG A 1 103 ? -2.502 -26.25 -16.531 1 93.06 103 ARG A CA 1
ATOM 764 C C . ARG A 1 103 ? -2.83 -26.281 -18.016 1 93.06 103 ARG A C 1
ATOM 766 O O . ARG A 1 103 ? -3.633 -27.109 -18.469 1 93.06 103 ARG A O 1
ATOM 773 N N . GLN A 1 104 ? -2.254 -25.391 -18.781 1 93.25 104 GLN A N 1
ATOM 774 C CA . GLN A 1 104 ? -2.543 -25.234 -20.203 1 93.25 104 GLN A CA 1
ATOM 775 C C . GLN A 1 104 ? -2.047 -26.438 -21 1 93.25 104 GLN A C 1
ATOM 777 O O . GLN A 1 104 ? -2.693 -26.875 -21.953 1 93.25 104 GLN A O 1
ATOM 782 N N . THR A 1 105 ? -0.904 -27.031 -20.594 1 92.12 105 THR A N 1
ATOM 783 C CA . THR A 1 105 ? -0.271 -28.078 -21.391 1 92.12 105 THR A CA 1
ATOM 784 C C . THR A 1 105 ? -0.62 -29.453 -20.859 1 92.12 105 THR A C 1
ATOM 786 O O . THR A 1 105 ? -0.448 -30.469 -21.547 1 92.12 105 THR A O 1
ATOM 789 N N . GLY A 1 106 ? -1.063 -29.531 -19.625 1 90.56 106 GLY A N 1
ATOM 790 C CA . GLY A 1 106 ? -1.323 -30.812 -18.984 1 90.56 106 GLY A CA 1
ATOM 791 C C . GLY A 1 106 ? -0.058 -31.547 -18.578 1 90.56 106 GLY A C 1
ATOM 792 O O . GLY A 1 106 ? -0.095 -32.75 -18.281 1 90.56 106 GLY A O 1
ATOM 793 N N . GLN A 1 107 ? 1.094 -30.844 -18.703 1 85.75 107 GLN A N 1
ATOM 794 C CA . GLN A 1 107 ? 2.393 -31.422 -18.359 1 85.75 107 GLN A CA 1
ATOM 795 C C . GLN A 1 107 ? 2.938 -30.797 -17.062 1 85.75 107 GLN A C 1
ATOM 797 O O . GLN A 1 107 ? 2.73 -29.609 -16.797 1 85.75 107 GLN A O 1
ATOM 802 N N . ASN A 1 108 ? 3.529 -31.703 -16.266 1 85.44 108 ASN A N 1
ATOM 803 C CA . ASN A 1 108 ? 4.055 -31.203 -15.008 1 85.44 108 ASN A CA 1
ATOM 804 C C . ASN A 1 108 ? 5.574 -31.312 -14.945 1 85.44 108 ASN A C 1
ATOM 806 O O . ASN A 1 108 ? 6.148 -31.469 -13.867 1 85.44 108 ASN A O 1
ATOM 810 N N . GLN A 1 109 ? 6.156 -31.219 -16.125 1 92.62 109 GLN A N 1
ATOM 811 C CA . GLN A 1 109 ? 7.613 -31.266 -16.172 1 92.62 109 GLN A CA 1
ATOM 812 C C . GLN A 1 109 ? 8.211 -29.938 -15.734 1 92.62 109 GLN A C 1
ATOM 814 O O . GLN A 1 109 ? 7.512 -28.922 -15.648 1 92.62 109 GLN A O 1
ATOM 819 N N . ALA A 1 110 ? 9.508 -30.016 -15.484 1 97.19 110 ALA A N 1
ATOM 820 C CA . ALA A 1 110 ? 10.219 -28.797 -15.109 1 97.19 110 ALA A CA 1
ATOM 821 C C . ALA A 1 110 ? 10.078 -27.719 -16.188 1 97.19 110 ALA A C 1
ATOM 823 O O . ALA A 1 110 ? 10.094 -28.016 -17.375 1 97.19 110 ALA A O 1
ATOM 824 N N . ILE A 1 111 ? 9.938 -26.484 -15.766 1 98 111 ILE A N 1
ATOM 825 C CA . ILE A 1 111 ? 9.758 -25.391 -16.719 1 98 111 ILE A CA 1
ATOM 826 C C . ILE A 1 111 ? 10.594 -24.203 -16.281 1 98 111 ILE A C 1
ATOM 828 O O . ILE A 1 111 ? 10.641 -23.859 -15.102 1 98 111 ILE A O 1
ATOM 832 N N . ALA A 1 112 ? 11.312 -23.641 -17.234 1 98.62 112 ALA A N 1
ATOM 833 C CA . ALA A 1 112 ? 12.016 -22.375 -17.031 1 98.62 112 ALA A CA 1
ATOM 834 C C . ALA A 1 112 ? 11.109 -21.188 -17.344 1 98.62 112 ALA A C 1
ATOM 836 O O . ALA A 1 112 ? 10.516 -21.109 -18.422 1 98.62 112 ALA A O 1
ATOM 837 N N . VAL A 1 113 ? 10.969 -20.312 -16.359 1 98.69 113 VAL A N 1
ATOM 838 C CA . VAL A 1 113 ? 10.117 -19.141 -16.516 1 98.69 113 VAL A CA 1
ATOM 839 C C . VAL A 1 113 ? 10.938 -17.875 -16.297 1 98.69 113 VAL A C 1
ATOM 841 O O . VAL A 1 113 ? 11.898 -17.875 -15.531 1 98.69 113 VAL A O 1
ATOM 844 N N . SER A 1 114 ? 10.539 -16.828 -17 1 98.44 114 SER A N 1
ATOM 845 C CA . SER A 1 114 ? 11.234 -15.562 -16.828 1 98.44 114 SER A CA 1
ATOM 846 C C . SER A 1 114 ? 10.297 -14.383 -17.062 1 98.44 114 SER A C 1
ATOM 848 O O . SER A 1 114 ? 9.18 -14.555 -17.562 1 98.44 114 SER A O 1
ATOM 850 N N . MET A 1 115 ? 10.68 -13.242 -16.625 1 97.5 115 MET A N 1
ATOM 851 C CA . MET A 1 115 ? 10.047 -11.977 -16.953 1 97.5 115 MET A CA 1
ATOM 852 C C . MET A 1 115 ? 11.078 -10.852 -17.031 1 97.5 115 MET A C 1
ATOM 854 O O . MET A 1 115 ? 12.188 -10.992 -16.5 1 97.5 115 MET A O 1
ATOM 858 N N . ASP A 1 116 ? 10.656 -9.805 -17.688 1 95.31 116 ASP A N 1
ATOM 859 C CA . ASP A 1 116 ? 11.555 -8.664 -17.828 1 95.31 116 ASP A CA 1
ATOM 860 C C . ASP A 1 116 ? 11.805 -7.992 -16.469 1 95.31 116 ASP A C 1
ATOM 862 O O . ASP A 1 116 ? 10.883 -7.84 -15.672 1 95.31 116 ASP A O 1
ATOM 866 N N . ALA A 1 117 ? 13.047 -7.707 -16.203 1 91.94 117 ALA A N 1
ATOM 867 C CA . ALA A 1 117 ? 13.453 -6.879 -15.078 1 91.94 117 ALA A CA 1
ATOM 868 C C . ALA A 1 117 ? 13.898 -5.492 -15.539 1 91.94 117 ALA A C 1
ATOM 870 O O . ALA A 1 117 ? 13.484 -5.023 -16.594 1 91.94 117 ALA A O 1
ATOM 871 N N . GLN A 1 118 ? 14.531 -4.746 -14.711 1 87 118 GLN A N 1
ATOM 872 C CA . GLN A 1 118 ? 15.078 -3.443 -15.086 1 87 118 GLN A CA 1
ATOM 873 C C . GLN A 1 118 ? 16.375 -3.594 -15.875 1 87 118 GLN A C 1
ATOM 875 O O . GLN A 1 118 ? 17.016 -4.645 -15.836 1 87 118 GLN A O 1
ATOM 880 N N . ARG A 1 119 ? 16.688 -2.592 -16.75 1 91.06 119 ARG A N 1
ATOM 881 C CA . ARG A 1 119 ? 17.969 -2.428 -17.422 1 91.06 119 ARG A CA 1
ATOM 882 C C . ARG A 1 119 ? 18.234 -3.582 -18.375 1 91.06 119 ARG A C 1
ATOM 884 O O . ARG A 1 119 ? 19.375 -4.062 -18.469 1 91.06 119 ARG A O 1
ATOM 891 N N . GLY A 1 120 ? 17.156 -4.125 -18.953 1 93 120 GLY A N 1
ATOM 892 C CA . GLY A 1 120 ? 17.297 -5.16 -19.953 1 93 120 GLY A CA 1
ATOM 893 C C . GLY A 1 120 ? 17.578 -6.531 -19.375 1 93 120 GLY A C 1
ATOM 894 O O . GLY A 1 120 ? 17.828 -7.484 -20.109 1 93 120 GLY A O 1
ATOM 895 N N . GLN A 1 121 ? 17.531 -6.59 -18.094 1 96.19 121 GLN A N 1
ATOM 896 C CA . GLN A 1 121 ? 17.75 -7.859 -17.422 1 96.19 121 GLN A CA 1
ATOM 897 C C . GLN A 1 121 ? 16.453 -8.648 -17.297 1 96.19 121 GLN A C 1
ATOM 899 O O . GLN A 1 121 ? 15.383 -8.156 -17.641 1 96.19 121 GLN A O 1
ATOM 904 N N . LEU A 1 122 ? 16.656 -9.898 -16.906 1 97 122 LEU A N 1
ATOM 905 C CA . LEU A 1 122 ? 15.531 -10.789 -16.656 1 97 122 LEU A CA 1
ATOM 906 C C . LEU A 1 122 ? 15.562 -11.328 -15.234 1 97 122 LEU A C 1
ATOM 908 O O . LEU A 1 122 ? 16.625 -11.438 -14.633 1 97 122 LEU A O 1
ATOM 912 N N . ILE A 1 123 ? 14.414 -11.555 -14.781 1 97.62 123 ILE A N 1
ATOM 913 C CA . ILE A 1 123 ? 14.305 -12.422 -13.609 1 97.62 123 ILE A CA 1
ATOM 914 C C . ILE A 1 123 ? 13.828 -13.812 -14.047 1 97.62 123 ILE A C 1
ATOM 916 O O . ILE A 1 123 ? 12.836 -13.938 -14.766 1 97.62 123 ILE A O 1
ATOM 920 N N . GLY A 1 124 ? 14.578 -14.781 -13.68 1 97.94 124 GLY A N 1
ATOM 921 C CA . GLY A 1 124 ? 14.25 -16.125 -14.117 1 97.94 124 GLY A CA 1
ATOM 922 C C . GLY A 1 124 ? 14.383 -17.156 -13.016 1 97.94 124 GLY A C 1
ATOM 923 O O . GLY A 1 124 ? 15.031 -16.922 -12 1 97.94 124 GLY A O 1
ATOM 924 N N . ALA A 1 125 ? 13.734 -18.297 -13.219 1 98.06 125 ALA A N 1
ATOM 925 C CA . ALA A 1 125 ? 13.766 -19.438 -12.297 1 98.06 125 ALA A CA 1
ATOM 926 C C . ALA A 1 125 ? 13.414 -20.734 -13.016 1 98.06 125 ALA A C 1
ATOM 928 O O . ALA A 1 125 ? 12.906 -20.703 -14.141 1 98.06 125 ALA A O 1
ATOM 929 N N . LEU A 1 126 ? 13.797 -21.828 -12.43 1 98.62 126 LEU A N 1
ATOM 930 C CA . LEU A 1 126 ? 13.359 -23.156 -12.844 1 98.62 126 LEU A CA 1
ATOM 931 C C . LEU A 1 126 ? 12.43 -23.766 -11.797 1 98.62 126 LEU A C 1
ATOM 933 O O . LEU A 1 126 ? 12.789 -23.859 -10.617 1 98.62 126 LEU A O 1
ATOM 937 N N . TYR A 1 127 ? 11.219 -24.094 -12.281 1 98.44 127 TYR A N 1
ATOM 938 C CA . TYR A 1 127 ? 10.258 -24.688 -11.359 1 98.44 127 TYR A CA 1
ATOM 939 C C . TYR A 1 127 ? 9.961 -26.141 -11.727 1 98.44 127 TYR A C 1
ATOM 941 O O . TYR A 1 127 ? 9.867 -26.469 -12.906 1 98.44 127 TYR A O 1
ATOM 949 N N . GLY A 1 128 ? 9.844 -26.953 -10.695 1 97.75 128 GLY A N 1
ATOM 950 C CA . GLY A 1 128 ? 9.172 -28.234 -10.812 1 97.75 128 GLY A CA 1
ATOM 951 C C . GLY A 1 128 ? 7.805 -28.266 -10.156 1 97.75 128 GLY A C 1
ATOM 952 O O . GLY A 1 128 ? 7.387 -27.266 -9.555 1 97.75 128 GLY A O 1
ATOM 953 N N . CYS A 1 129 ? 7.078 -29.344 -10.328 1 96.06 129 CYS A N 1
ATOM 954 C CA . CYS A 1 129 ? 5.723 -29.469 -9.797 1 96.06 129 CYS A CA 1
ATOM 955 C C . CYS A 1 129 ? 5.629 -30.609 -8.797 1 96.06 129 CYS A C 1
ATOM 957 O O . CYS A 1 129 ? 5.941 -31.766 -9.125 1 96.06 129 CYS A O 1
ATOM 959 N N . GLN A 1 130 ? 5.305 -30.281 -7.559 1 93.94 130 GLN A N 1
ATOM 960 C CA . GLN A 1 130 ? 5.035 -31.297 -6.539 1 93.94 130 GLN A CA 1
ATOM 961 C C . GLN A 1 130 ? 3.602 -31.188 -6.027 1 93.94 130 GLN A C 1
ATOM 963 O O . GLN A 1 130 ? 3.27 -30.266 -5.281 1 93.94 130 GLN A O 1
ATOM 968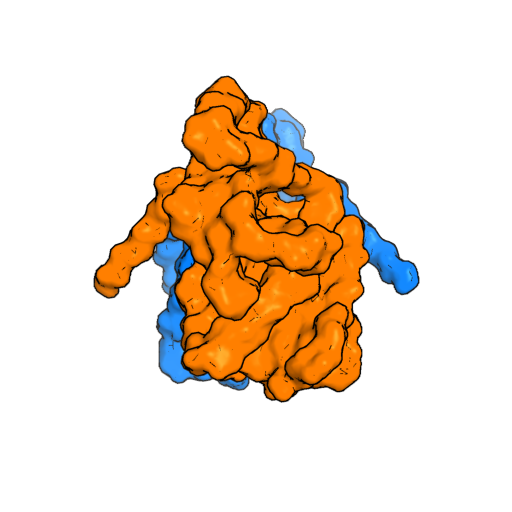 N N . ASP A 1 131 ? 2.703 -32.156 -6.375 1 90.5 131 ASP A N 1
ATOM 969 C CA . ASP A 1 131 ? 1.304 -32.188 -5.961 1 90.5 131 ASP A CA 1
ATOM 970 C C . ASP A 1 131 ? 0.577 -30.906 -6.375 1 90.5 131 ASP A C 1
ATOM 972 O O . ASP A 1 131 ? -0.149 -30.312 -5.578 1 90.5 131 ASP A O 1
ATOM 976 N N . GLY A 1 132 ? 0.921 -30.422 -7.551 1 89.94 132 GLY A N 1
ATOM 977 C CA . GLY A 1 132 ? 0.245 -29.266 -8.109 1 89.94 132 GLY A CA 1
ATOM 978 C C . GLY A 1 132 ? 0.803 -27.938 -7.598 1 89.94 132 GLY A C 1
ATOM 979 O O . GLY A 1 132 ? 0.288 -26.875 -7.934 1 89.94 132 GLY A O 1
ATOM 980 N N . ILE A 1 133 ? 1.828 -27.984 -6.836 1 96.06 133 ILE A N 1
ATOM 981 C CA . ILE A 1 133 ? 2.443 -26.797 -6.25 1 96.06 133 ILE A CA 1
ATOM 982 C C . ILE A 1 133 ? 3.83 -26.594 -6.855 1 96.06 133 ILE A C 1
ATOM 984 O O . ILE A 1 133 ? 4.656 -27.5 -6.863 1 96.06 133 ILE A O 1
ATOM 988 N N . PRO A 1 134 ? 4.047 -25.391 -7.41 1 97.88 134 PRO A N 1
ATOM 989 C CA . PRO A 1 134 ? 5.387 -25.125 -7.938 1 97.88 134 PRO A CA 1
ATOM 990 C C . PRO A 1 134 ? 6.465 -25.172 -6.859 1 97.88 134 PRO A C 1
ATOM 992 O O . PRO A 1 134 ? 6.277 -24.609 -5.773 1 97.88 134 PRO A O 1
ATOM 995 N N . VAL A 1 135 ? 7.516 -25.844 -7.152 1 97.5 135 VAL A N 1
ATOM 996 C CA . VAL A 1 135 ? 8.703 -25.906 -6.305 1 97.5 135 VAL A CA 1
ATOM 997 C C . VAL A 1 135 ? 9.914 -25.406 -7.082 1 97.5 135 VAL A C 1
ATOM 999 O O . VAL A 1 135 ? 10.18 -25.859 -8.195 1 97.5 135 VAL A O 1
ATOM 1002 N N . ALA A 1 136 ? 10.656 -24.484 -6.5 1 97.12 136 ALA A N 1
ATOM 1003 C CA . ALA A 1 136 ? 11.828 -23.938 -7.188 1 97.12 136 ALA A CA 1
ATOM 1004 C C . ALA A 1 136 ? 12.961 -24.953 -7.227 1 97.12 136 ALA A C 1
ATOM 1006 O O . ALA A 1 136 ? 13.453 -25.375 -6.18 1 97.12 136 ALA A O 1
ATOM 1007 N N . LEU A 1 137 ? 13.258 -25.391 -8.367 1 97.81 137 LEU A N 1
ATOM 1008 C CA . LEU A 1 137 ? 14.453 -26.203 -8.57 1 97.81 137 LEU A CA 1
ATOM 1009 C C . LEU A 1 137 ? 15.695 -25.312 -8.641 1 97.81 137 LEU A C 1
ATOM 1011 O O . LEU A 1 137 ? 16.766 -25.703 -8.164 1 97.81 137 LEU A O 1
ATOM 1015 N N . GLU A 1 138 ? 15.609 -24.172 -9.344 1 97.25 138 GLU A N 1
ATOM 1016 C CA . GLU A 1 138 ? 16.531 -23.047 -9.328 1 97.25 138 GLU A CA 1
ATOM 1017 C C . GLU A 1 138 ? 15.828 -21.766 -8.914 1 97.25 138 GLU A C 1
ATOM 1019 O O . GLU A 1 138 ? 14.852 -21.344 -9.547 1 97.25 138 GLU A O 1
ATOM 1024 N N . ALA A 1 139 ? 16.359 -21.172 -7.895 1 95.88 139 ALA A N 1
ATOM 1025 C CA . ALA A 1 139 ? 15.695 -20.016 -7.289 1 95.88 139 ALA A CA 1
ATOM 1026 C C . ALA A 1 139 ? 15.641 -18.844 -8.266 1 95.88 139 ALA A C 1
ATOM 1028 O O . ALA A 1 139 ? 16.484 -18.719 -9.148 1 95.88 139 ALA A O 1
ATOM 1029 N N . GLU A 1 140 ? 14.641 -18.016 -8.109 1 96.38 140 GLU A N 1
ATOM 1030 C CA . GLU A 1 140 ? 14.5 -16.781 -8.875 1 96.38 140 GLU A CA 1
ATOM 1031 C C . GLU A 1 140 ? 15.719 -15.883 -8.695 1 96.38 140 GLU A C 1
ATOM 1033 O O . GLU A 1 140 ? 16.172 -15.664 -7.574 1 96.38 140 GLU A O 1
ATOM 1038 N N . GLN A 1 141 ? 16.234 -15.438 -9.727 1 95.38 141 GLN A N 1
ATOM 1039 C CA . GLN A 1 141 ? 17.359 -14.508 -9.688 1 95.38 141 GLN A CA 1
ATOM 1040 C C . GLN A 1 141 ? 17.406 -13.648 -10.945 1 95.38 141 GLN A C 1
ATOM 1042 O O . GLN A 1 141 ? 16.75 -13.961 -11.945 1 95.38 141 GLN A O 1
ATOM 1047 N N . VAL A 1 142 ? 18.109 -12.586 -10.859 1 96.5 142 VAL A N 1
ATOM 1048 C CA . VAL A 1 142 ? 18.281 -11.68 -11.992 1 96.5 142 VAL A CA 1
ATOM 1049 C C . VAL A 1 142 ? 19.375 -12.203 -12.914 1 96.5 142 VAL A C 1
ATOM 1051 O O . VAL A 1 142 ? 20.438 -12.641 -12.453 1 96.5 142 VAL A O 1
ATOM 1054 N N . TYR A 1 143 ? 19.109 -12.188 -14.188 1 96.94 143 TYR A N 1
ATOM 1055 C CA . TYR A 1 143 ? 20.062 -12.633 -15.203 1 96.94 143 TYR A CA 1
ATOM 1056 C C . TYR A 1 143 ? 20.281 -11.562 -16.25 1 96.94 143 TYR A C 1
ATOM 1058 O O . TYR A 1 143 ? 19.344 -10.875 -16.656 1 96.94 143 TYR A O 1
ATOM 1066 N N . GLU A 1 144 ? 21.484 -11.508 -16.688 1 97.5 144 GLU A N 1
ATOM 1067 C CA . GLU A 1 144 ? 21.703 -10.914 -18.016 1 97.5 144 GLU A CA 1
ATOM 1068 C C . GLU A 1 144 ? 21.141 -11.805 -19.109 1 97.5 144 GLU A C 1
ATOM 1070 O O . GLU A 1 144 ? 21.125 -13.031 -18.984 1 97.5 144 GLU A O 1
ATOM 1075 N N . PRO A 1 145 ? 20.75 -11.203 -20.203 1 97.62 145 PRO A N 1
ATOM 1076 C CA . PRO A 1 145 ? 20.141 -11.984 -21.281 1 97.62 145 PRO A CA 1
ATOM 1077 C C . PRO A 1 145 ? 21.031 -13.148 -21.734 1 97.62 145 PRO A C 1
ATOM 1079 O O . PRO A 1 145 ? 20.547 -14.266 -21.906 1 97.62 145 PRO A O 1
ATOM 1082 N N . VAL A 1 146 ? 22.312 -12.93 -21.875 1 98.12 146 VAL A N 1
ATOM 1083 C CA . VAL A 1 146 ? 23.219 -13.969 -22.328 1 98.12 146 VAL A CA 1
ATOM 1084 C C . VAL A 1 146 ? 23.312 -15.078 -21.281 1 98.12 146 VAL A C 1
ATOM 1086 O O . VAL A 1 146 ? 23.297 -16.266 -21.625 1 98.12 146 VAL A O 1
ATOM 1089 N N . ALA A 1 147 ? 23.438 -14.703 -20.062 1 98.25 147 ALA A N 1
ATOM 1090 C CA . ALA A 1 147 ? 23.516 -15.672 -18.969 1 98.25 147 ALA A CA 1
ATOM 1091 C C . ALA A 1 147 ? 22.234 -16.5 -18.891 1 98.25 147 ALA A C 1
ATOM 1093 O O . ALA A 1 147 ? 22.297 -17.703 -18.594 1 98.25 147 ALA A O 1
ATOM 1094 N N . TRP A 1 148 ? 21.109 -15.883 -19.172 1 98.25 148 TRP A N 1
ATOM 1095 C CA . TRP A 1 148 ? 19.844 -16.594 -19.141 1 98.25 148 TRP A CA 1
ATOM 1096 C C . TRP A 1 148 ? 19.797 -17.641 -20.25 1 98.25 148 TRP A C 1
ATOM 1098 O O . TRP A 1 148 ? 19.375 -18.781 -20.031 1 98.25 148 TRP A O 1
ATOM 1108 N N . THR A 1 149 ? 20.234 -17.25 -21.375 1 98.19 149 THR A N 1
ATOM 1109 C CA . THR A 1 149 ? 20.266 -18.156 -22.516 1 98.19 149 THR A CA 1
ATOM 1110 C C . THR A 1 149 ? 21.156 -19.359 -22.203 1 98.19 149 THR A C 1
ATOM 1112 O O . THR A 1 149 ? 20.797 -20.5 -22.516 1 98.19 149 THR A O 1
ATOM 1115 N N . GLU A 1 150 ? 22.266 -19.094 -21.578 1 98.5 150 GLU A N 1
ATOM 1116 C CA . GLU A 1 150 ? 23.188 -20.156 -21.203 1 98.5 150 GLU A CA 1
ATOM 1117 C C . GLU A 1 150 ? 22.562 -21.094 -20.156 1 98.5 150 GLU A C 1
ATOM 1119 O O . GLU A 1 150 ? 22.734 -22.312 -20.234 1 98.5 150 GLU A O 1
ATOM 1124 N N . ARG A 1 151 ? 21.906 -20.484 -19.203 1 98 151 ARG A N 1
ATOM 1125 C CA . ARG A 1 151 ? 21.25 -21.281 -18.172 1 98 151 ARG A CA 1
ATOM 1126 C C . ARG A 1 151 ? 20.172 -22.172 -18.766 1 98 151 ARG A C 1
ATOM 1128 O O . ARG A 1 151 ? 20.062 -23.359 -18.406 1 98 151 ARG A O 1
ATOM 1135 N N . LEU A 1 152 ? 19.328 -21.609 -19.641 1 98.5 152 LEU A N 1
ATOM 1136 C CA . LEU A 1 152 ? 18.297 -22.375 -20.328 1 98.5 152 LEU A CA 1
ATOM 1137 C C . LEU A 1 152 ? 18.891 -23.594 -21.031 1 98.5 152 LEU A C 1
ATOM 1139 O O . LEU A 1 152 ? 18.375 -24.703 -20.922 1 98.5 152 LEU A O 1
ATOM 1143 N N . ALA A 1 153 ? 20 -23.344 -21.734 1 98.38 153 ALA A N 1
ATOM 1144 C CA . ALA A 1 153 ? 20.688 -24.422 -22.453 1 98.38 153 ALA A CA 1
ATOM 1145 C C . ALA A 1 153 ? 21.172 -25.5 -21.5 1 98.38 153 ALA A C 1
ATOM 1147 O O . ALA A 1 153 ? 21.031 -26.703 -21.766 1 98.38 153 ALA A O 1
ATOM 1148 N N . SER A 1 154 ? 21.719 -25.078 -20.422 1 98.12 154 SER A N 1
ATOM 1149 C CA . SER A 1 154 ? 22.25 -26.016 -19.438 1 98.12 154 SER A CA 1
ATOM 1150 C C . SER A 1 154 ? 21.141 -26.859 -18.828 1 98.12 154 SER A C 1
ATOM 1152 O O . SER A 1 154 ? 21.375 -28.016 -18.453 1 98.12 154 SER A O 1
ATOM 1154 N N . TRP A 1 155 ? 19.891 -26.297 -18.688 1 97.25 155 TRP A N 1
ATOM 1155 C CA . TRP A 1 155 ? 18.75 -27.016 -18.125 1 97.25 155 TRP A CA 1
ATOM 1156 C C . TRP A 1 155 ? 18.047 -27.844 -19.188 1 97.25 155 TRP A C 1
ATOM 1158 O O . TRP A 1 155 ? 17.203 -28.688 -18.875 1 97.25 155 TRP A O 1
ATOM 1168 N N . GLY A 1 156 ? 18.406 -27.641 -20.453 1 97.25 156 GLY A N 1
ATOM 1169 C CA . GLY A 1 156 ? 17.656 -28.234 -21.547 1 97.25 156 GLY A CA 1
ATOM 1170 C C . GLY A 1 156 ? 16.219 -27.766 -21.625 1 97.25 156 GLY A C 1
ATOM 1171 O O . GLY A 1 156 ? 15.32 -28.547 -21.922 1 97.25 156 GLY A O 1
ATOM 1172 N N . GLN A 1 157 ? 16.016 -26.547 -21.266 1 97.12 157 GLN A N 1
ATOM 1173 C CA . GLN A 1 157 ? 14.672 -25.984 -21.203 1 97.12 157 GLN A CA 1
ATOM 1174 C C . GLN A 1 157 ? 14.508 -24.828 -22.188 1 97.12 157 GLN A C 1
ATOM 1176 O O . GLN A 1 157 ? 15.477 -24.172 -22.547 1 97.12 157 GLN A O 1
ATOM 1181 N N . GLU A 1 158 ? 13.242 -24.641 -22.656 1 96.69 158 GLU A N 1
ATOM 1182 C CA . GLU A 1 158 ? 12.867 -23.422 -23.359 1 96.69 158 GLU A CA 1
ATOM 1183 C C . GLU A 1 158 ? 12.32 -22.375 -22.375 1 96.69 158 GLU A C 1
ATOM 1185 O O . GLU A 1 158 ? 11.805 -22.719 -21.312 1 96.69 158 GLU A O 1
ATOM 1190 N N . ASP A 1 159 ? 12.406 -21.125 -22.812 1 98 159 ASP A N 1
ATOM 1191 C CA . ASP A 1 159 ? 11.969 -20.031 -21.953 1 98 159 ASP A CA 1
ATOM 1192 C C . ASP A 1 159 ? 10.461 -19.844 -22.047 1 98 159 ASP A C 1
ATOM 1194 O O . ASP A 1 159 ? 9.922 -19.562 -23.125 1 98 159 ASP A O 1
ATOM 1198 N N . CYS A 1 160 ? 9.805 -20.062 -20.938 1 97.94 160 CYS A N 1
ATOM 1199 C CA . CYS A 1 160 ? 8.438 -19.578 -20.812 1 97.94 160 CYS A CA 1
ATOM 1200 C C . CYS A 1 160 ? 8.406 -18.156 -20.25 1 97.94 160 CYS A C 1
ATOM 1202 O O . CYS A 1 160 ? 8.359 -17.984 -19.031 1 97.94 160 CYS A O 1
ATOM 1204 N N . ARG A 1 161 ? 8.328 -17.234 -21.078 1 98 161 ARG A N 1
ATOM 1205 C CA . ARG A 1 161 ? 8.469 -15.836 -20.672 1 98 161 ARG A CA 1
ATOM 1206 C C . ARG A 1 161 ? 7.105 -15.195 -20.438 1 98 161 ARG A C 1
ATOM 1208 O O . ARG A 1 161 ? 6.184 -15.367 -21.234 1 98 161 ARG A O 1
ATOM 1215 N N . ALA A 1 162 ? 7.078 -14.469 -19.328 1 97.75 162 ALA A N 1
ATOM 1216 C CA . ALA A 1 162 ? 5.84 -13.758 -19.031 1 97.75 162 ALA A CA 1
ATOM 1217 C C . ALA A 1 162 ? 5.5 -12.75 -20.125 1 97.75 162 ALA A C 1
ATOM 1219 O O . ALA A 1 162 ? 6.391 -12.109 -20.672 1 97.75 162 ALA A O 1
ATOM 1220 N N . ASP A 1 163 ? 4.273 -12.656 -20.422 1 94.81 163 ASP A N 1
ATOM 1221 C CA . ASP A 1 163 ? 3.803 -11.648 -21.359 1 94.81 163 ASP A CA 1
ATOM 1222 C C . ASP A 1 163 ? 2.787 -10.711 -20.703 1 94.81 163 ASP A C 1
ATOM 1224 O O . ASP A 1 163 ? 2.703 -10.641 -19.484 1 94.81 163 ASP A O 1
ATOM 1228 N N . ALA A 1 164 ? 2.008 -9.969 -21.531 1 90.81 164 ALA A N 1
ATOM 1229 C CA . ALA A 1 164 ? 1.114 -8.922 -21.031 1 90.81 164 ALA A CA 1
ATOM 1230 C C . ALA A 1 164 ? -0.063 -9.531 -20.281 1 90.81 164 ALA A C 1
ATOM 1232 O O . ALA A 1 164 ? -0.767 -8.82 -19.547 1 90.81 164 ALA A O 1
ATOM 1233 N N . ALA A 1 165 ? -0.281 -10.844 -20.406 1 95.06 165 ALA A N 1
ATOM 1234 C CA . ALA A 1 165 ? -1.444 -11.477 -19.797 1 95.06 165 ALA A CA 1
ATOM 1235 C C . ALA A 1 165 ? -1.079 -12.125 -18.453 1 95.06 165 ALA A C 1
ATOM 1237 O O . ALA A 1 165 ? -1.856 -12.906 -17.906 1 95.06 165 ALA A O 1
ATOM 1238 N N . ILE A 1 166 ? 0.102 -11.797 -17.922 1 97.56 166 ILE A N 1
ATOM 1239 C CA . ILE A 1 166 ? 0.631 -12.461 -16.734 1 97.56 166 ILE A CA 1
ATOM 1240 C C . ILE A 1 166 ? -0.341 -12.289 -15.562 1 97.56 166 ILE A C 1
ATOM 1242 O O . ILE A 1 166 ? -0.424 -13.141 -14.68 1 97.56 166 ILE A O 1
ATOM 1246 N N . ALA A 1 167 ? -1.143 -11.258 -15.578 1 98 167 ALA A N 1
ATOM 1247 C CA . ALA A 1 167 ? -2.082 -11 -14.484 1 98 167 ALA A CA 1
ATOM 1248 C C . ALA A 1 167 ? -3.184 -12.055 -14.453 1 98 167 ALA A C 1
ATOM 1250 O O . ALA A 1 167 ? -3.801 -12.281 -13.406 1 98 167 ALA A O 1
ATOM 1251 N N . THR A 1 168 ? -3.488 -12.719 -15.562 1 97.88 168 THR A N 1
ATOM 1252 C CA . THR A 1 168 ? -4.512 -13.758 -15.625 1 97.88 168 THR A CA 1
ATOM 1253 C C . THR A 1 168 ? -4.105 -14.969 -14.797 1 97.88 168 THR A C 1
ATOM 1255 O O . THR A 1 168 ? -4.949 -15.789 -14.43 1 97.88 168 THR A O 1
ATOM 1258 N N . THR A 1 169 ? -2.811 -15.055 -14.438 1 98 169 THR A N 1
ATOM 1259 C CA . THR A 1 169 ? -2.33 -16.188 -13.656 1 98 169 THR A CA 1
ATOM 1260 C C . THR A 1 169 ? -2.799 -16.078 -12.203 1 98 169 THR A C 1
ATOM 1262 O O . THR A 1 169 ? -2.537 -16.969 -11.391 1 98 169 THR A O 1
ATOM 1265 N N . VAL A 1 170 ? -3.578 -15.055 -11.891 1 98.5 170 VAL A N 1
ATOM 1266 C CA . VAL A 1 170 ? -4.102 -14.891 -10.539 1 98.5 170 VAL A CA 1
ATOM 1267 C C . VAL A 1 170 ? -4.969 -16.094 -10.164 1 98.5 170 VAL A C 1
ATOM 1269 O O . VAL A 1 170 ? -5 -16.516 -9.008 1 98.5 170 VAL A O 1
ATOM 1272 N N . THR A 1 171 ? -5.648 -16.672 -11.109 1 97.75 171 THR A N 1
ATOM 1273 C CA . THR A 1 171 ? -6.426 -17.875 -10.852 1 97.75 171 THR A CA 1
ATOM 1274 C C . THR A 1 171 ? -5.512 -19.047 -10.492 1 97.75 171 THR A C 1
ATOM 1276 O O . THR A 1 171 ? -5.852 -19.875 -9.641 1 97.75 171 THR A O 1
ATOM 1279 N N . ASP A 1 172 ? -4.355 -19.094 -11.141 1 96.75 172 ASP A N 1
ATOM 1280 C CA . ASP A 1 172 ? -3.383 -20.141 -10.836 1 96.75 172 ASP A CA 1
ATOM 1281 C C . ASP A 1 172 ? -2.74 -19.906 -9.469 1 96.75 172 ASP A C 1
ATOM 1283 O O . ASP A 1 172 ? -2.467 -20.859 -8.734 1 96.75 172 ASP A O 1
ATOM 1287 N N . LEU A 1 173 ? -2.461 -18.672 -9.148 1 97.75 173 LEU A N 1
ATOM 1288 C CA . LEU A 1 173 ? -1.967 -18.344 -7.812 1 97.75 173 LEU A CA 1
ATOM 1289 C C . LEU A 1 173 ? -2.949 -18.797 -6.742 1 97.75 173 LEU A C 1
ATOM 1291 O O . LEU A 1 173 ? -2.549 -19.375 -5.73 1 97.75 173 LEU A O 1
ATOM 1295 N N . LEU A 1 174 ? -4.254 -18.531 -6.988 1 98 174 LEU A N 1
ATOM 1296 C CA . LEU A 1 174 ? -5.277 -18.953 -6.035 1 98 174 LEU A CA 1
ATOM 1297 C C . LEU A 1 174 ? -5.305 -20.469 -5.891 1 98 174 LEU A C 1
ATOM 1299 O O . LEU A 1 174 ? -5.445 -20.984 -4.781 1 98 174 LEU A O 1
ATOM 1303 N N . ALA A 1 175 ? -5.16 -21.156 -6.984 1 96.06 175 ALA A N 1
ATOM 1304 C CA . ALA A 1 175 ? -5.156 -22.625 -6.965 1 96.06 175 ALA A CA 1
ATOM 1305 C C . ALA A 1 175 ? -3.984 -23.156 -6.145 1 96.06 175 ALA A C 1
ATOM 1307 O O . ALA A 1 175 ? -4.133 -24.109 -5.387 1 96.06 175 ALA A O 1
ATOM 1308 N N . ILE A 1 176 ? -2.812 -22.531 -6.316 1 96.44 176 ILE A N 1
ATOM 1309 C CA . ILE A 1 176 ? -1.646 -22.906 -5.523 1 96.44 176 ILE A CA 1
ATOM 1310 C C . ILE A 1 176 ? -1.955 -22.734 -4.039 1 96.44 176 ILE A C 1
ATOM 1312 O O . ILE A 1 176 ? -1.719 -23.641 -3.238 1 96.44 176 ILE A O 1
ATOM 1316 N N . ALA A 1 177 ? -2.5 -21.594 -3.676 1 97.44 177 ALA A N 1
ATOM 1317 C CA . ALA A 1 177 ? -2.824 -21.281 -2.283 1 97.44 177 ALA A CA 1
ATOM 1318 C C . ALA A 1 177 ? -3.838 -22.281 -1.728 1 97.44 177 ALA A C 1
ATOM 1320 O O . ALA A 1 177 ? -3.729 -22.719 -0.577 1 97.44 177 ALA A O 1
ATOM 1321 N N . GLU A 1 178 ? -4.836 -22.641 -2.52 1 96.25 178 GLU A N 1
ATOM 1322 C CA . GLU A 1 178 ? -5.852 -23.594 -2.1 1 96.25 178 GLU A CA 1
ATOM 1323 C C . GLU A 1 178 ? -5.227 -24.953 -1.768 1 96.25 178 GLU A C 1
ATOM 1325 O O . GLU A 1 178 ? -5.586 -25.578 -0.77 1 96.25 178 GLU A O 1
ATOM 1330 N N . ARG A 1 179 ? -4.336 -25.375 -2.592 1 95.19 179 ARG A N 1
ATOM 1331 C CA . ARG A 1 179 ? -3.668 -26.641 -2.346 1 95.19 179 ARG A CA 1
ATOM 1332 C C . ARG A 1 179 ? -2.846 -26.594 -1.062 1 95.19 179 ARG A C 1
ATOM 1334 O O . ARG A 1 179 ? -2.863 -27.531 -0.269 1 95.19 179 ARG A O 1
ATOM 1341 N N . GLN A 1 180 ? -2.139 -25.516 -0.869 1 96.81 180 GLN A N 1
ATOM 1342 C CA . GLN A 1 180 ? -1.373 -25.344 0.362 1 96.81 180 GLN A CA 1
ATOM 1343 C C . GLN A 1 180 ? -2.291 -25.312 1.581 1 96.81 180 GLN A C 1
ATOM 1345 O O . GLN A 1 180 ? -1.979 -25.906 2.613 1 96.81 180 GLN A O 1
ATOM 1350 N N . TRP A 1 181 ? -3.408 -24.672 1.442 1 96.62 181 TRP A N 1
ATOM 1351 C CA . TRP A 1 181 ? -4.41 -24.609 2.502 1 96.62 181 TRP A CA 1
ATOM 1352 C C . TRP A 1 181 ? -4.926 -26 2.844 1 96.62 181 TRP A C 1
ATOM 1354 O O . TRP A 1 181 ? -5.055 -26.344 4.02 1 96.62 181 TRP A O 1
ATOM 1364 N N . GLN A 1 182 ? -5.172 -26.797 1.826 1 94.56 182 GLN A N 1
ATOM 1365 C CA . GLN A 1 182 ? -5.688 -28.141 2.008 1 94.56 182 GLN A CA 1
ATOM 1366 C C . GLN A 1 182 ? -4.664 -29.031 2.707 1 94.56 182 GLN A C 1
ATOM 1368 O O . GLN A 1 182 ? -5.031 -29.953 3.434 1 94.56 182 GLN A O 1
ATOM 1373 N N . ARG A 1 183 ? -3.408 -28.688 2.562 1 95.88 183 ARG A N 1
ATOM 1374 C CA . ARG A 1 183 ? -2.334 -29.453 3.193 1 95.88 183 ARG A CA 1
ATOM 1375 C C . ARG A 1 183 ? -2.145 -29.031 4.648 1 95.88 183 ARG A C 1
ATOM 1377 O O . ARG A 1 183 ? -1.301 -29.578 5.355 1 95.88 183 ARG A O 1
ATOM 1384 N N . GLY A 1 184 ? -2.822 -27.969 5.008 1 97.5 184 GLY A N 1
ATOM 1385 C CA . GLY A 1 184 ? -2.789 -27.578 6.402 1 97.5 184 GLY A CA 1
ATOM 1386 C C . GLY A 1 184 ? -1.981 -26.312 6.641 1 97.5 184 GLY A C 1
ATOM 1387 O O . GLY A 1 184 ? -1.873 -25.844 7.777 1 97.5 184 GLY A O 1
ATOM 1388 N N . ASP A 1 185 ? -1.429 -25.688 5.582 1 98 185 ASP A N 1
ATOM 1389 C CA . ASP A 1 185 ? -0.6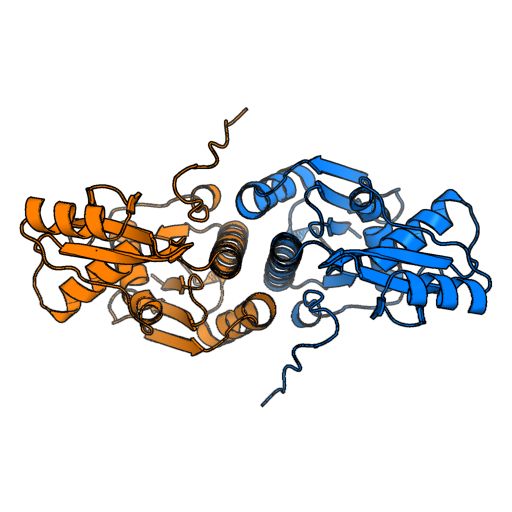55 -24.453 5.727 1 98 185 ASP A CA 1
ATOM 1390 C C . ASP A 1 185 ? -1.547 -23.297 6.148 1 98 185 ASP A C 1
ATOM 1392 O O . ASP A 1 185 ? -2.676 -23.156 5.672 1 98 185 ASP A O 1
ATOM 1396 N N . ARG A 1 186 ? -1.024 -22.484 7.086 1 98.81 186 ARG A N 1
ATOM 1397 C CA . ARG A 1 186 ? -1.706 -21.297 7.562 1 98.81 186 ARG A CA 1
ATOM 1398 C C . ARG A 1 186 ? -0.719 -20.156 7.781 1 98.81 186 ARG A C 1
ATOM 1400 O O . ARG A 1 186 ? -0.541 -19.688 8.906 1 98.81 186 ARG A O 1
ATOM 1407 N N . PRO A 1 187 ? -0.067 -19.688 6.695 1 98.75 187 PRO A N 1
ATOM 1408 C CA . PRO A 1 187 ? 0.96 -18.656 6.875 1 98.75 187 PRO A CA 1
ATOM 1409 C C . PRO A 1 187 ? 0.396 -17.344 7.418 1 98.75 187 PRO A C 1
ATOM 1411 O O . PRO A 1 187 ? -0.696 -16.938 7.023 1 98.75 187 PRO A O 1
ATOM 1414 N N . ASP A 1 188 ? 1.142 -16.766 8.32 1 98.5 188 ASP A N 1
ATOM 1415 C CA . ASP A 1 188 ? 0.798 -15.477 8.922 1 98.5 188 ASP A CA 1
ATOM 1416 C C . ASP A 1 188 ? 0.976 -14.336 7.914 1 98.5 188 ASP A C 1
ATOM 1418 O O . ASP A 1 188 ? 1.878 -14.383 7.078 1 98.5 188 ASP A O 1
ATOM 1422 N N . TRP A 1 189 ? 0.145 -13.32 8.031 1 97.94 189 TRP A N 1
ATOM 1423 C CA . TRP A 1 189 ? 0.213 -12.18 7.117 1 97.94 189 TRP A CA 1
ATOM 1424 C C . TRP A 1 189 ? 1.619 -11.594 7.09 1 97.94 189 TRP A C 1
ATOM 1426 O O . TRP A 1 189 ? 2.057 -11.062 6.066 1 97.94 189 TRP A O 1
ATOM 1436 N N . SER A 1 190 ? 2.348 -11.625 8.172 1 97.19 190 SER A N 1
ATOM 1437 C CA . SER A 1 190 ? 3.639 -10.961 8.328 1 97.19 190 SER A CA 1
ATOM 1438 C C . SER A 1 190 ? 4.707 -11.625 7.465 1 97.19 190 SER A C 1
ATOM 1440 O O . SER A 1 190 ? 5.762 -11.039 7.215 1 97.19 190 SER A O 1
ATOM 1442 N N . SER A 1 191 ? 4.418 -12.844 7 1 97 191 SER A N 1
ATOM 1443 C CA . SER A 1 191 ? 5.406 -13.562 6.203 1 97 191 SER A CA 1
ATOM 1444 C C . SER A 1 191 ? 5.332 -13.164 4.734 1 97 191 SER A C 1
ATOM 1446 O O . SER A 1 191 ? 6.25 -13.445 3.961 1 97 191 SER A O 1
ATOM 1448 N N . ALA A 1 192 ? 4.238 -12.562 4.316 1 97.88 192 ALA A N 1
ATOM 1449 C CA . ALA A 1 192 ? 4.09 -12.117 2.936 1 97.88 192 ALA A CA 1
ATOM 1450 C C . ALA A 1 192 ? 4.746 -10.758 2.723 1 97.88 192 ALA A C 1
ATOM 1452 O O . ALA A 1 192 ? 4.191 -9.719 3.107 1 97.88 192 ALA A O 1
ATOM 1453 N N . LEU A 1 193 ? 5.926 -10.727 2.098 1 97.12 193 LEU A N 1
ATOM 1454 C CA . LEU A 1 193 ? 6.668 -9.5 1.83 1 97.12 193 LEU A CA 1
ATOM 1455 C C . LEU A 1 193 ? 6.914 -9.328 0.335 1 97.12 193 LEU A C 1
ATOM 1457 O O . LEU A 1 193 ? 7.043 -10.312 -0.395 1 97.12 193 LEU A O 1
ATOM 1461 N N . PRO A 1 194 ? 6.98 -8.062 -0.135 1 96.69 194 PRO A N 1
ATOM 1462 C CA . PRO A 1 194 ? 7.254 -7.867 -1.561 1 96.69 194 PRO A CA 1
ATOM 1463 C C . PRO A 1 194 ? 8.625 -8.406 -1.976 1 96.69 194 PRO A C 1
ATOM 1465 O O . PRO A 1 194 ? 9.555 -8.43 -1.164 1 96.69 194 PRO A O 1
ATOM 1468 N N . TYR A 1 195 ? 8.68 -8.797 -3.205 1 91.62 195 TYR A N 1
ATOM 1469 C CA . TYR A 1 195 ? 9.938 -9.203 -3.82 1 91.62 195 TYR A CA 1
ATOM 1470 C C . TYR A 1 195 ? 10.906 -8.031 -3.916 1 91.62 195 TYR A C 1
ATOM 1472 O O . TYR A 1 195 ? 10.57 -6.988 -4.484 1 91.62 195 TYR A O 1
ATOM 1480 N N . TYR A 1 196 ? 12.109 -7.992 -3.273 1 77 196 TYR A N 1
ATOM 1481 C CA . TYR A 1 196 ? 13.086 -6.906 -3.305 1 77 196 TYR A CA 1
ATOM 1482 C C . TYR A 1 196 ? 14.297 -7.285 -4.148 1 77 196 TYR A C 1
ATOM 1484 O O . TYR A 1 196 ? 15.242 -6.504 -4.277 1 77 196 TYR A O 1
ATOM 1492 N N . GLY A 1 197 ? 14.07 -8.141 -5.062 1 66.25 197 GLY A N 1
ATOM 1493 C CA . GLY A 1 197 ? 15.211 -8.57 -5.852 1 66.25 197 GLY A CA 1
ATOM 1494 C C . GLY A 1 197 ? 16.328 -9.172 -5.016 1 66.25 197 GLY A C 1
ATOM 1495 O O . GLY A 1 197 ? 16.078 -9.703 -3.934 1 66.25 197 GLY A O 1
ATOM 1496 N N . GLN A 1 198 ? 17.547 -9.25 -5.398 1 51.47 198 GLN A N 1
ATOM 1497 C CA . GLN A 1 198 ? 18.719 -9.891 -4.805 1 51.47 198 GLN A CA 1
ATOM 1498 C C . GLN A 1 198 ? 18.969 -9.383 -3.389 1 51.47 198 GLN A C 1
ATOM 1500 O O . GLN A 1 198 ? 19.75 -9.969 -2.639 1 51.47 198 GLN A O 1
ATOM 1505 N N . HIS A 1 199 ? 18.484 -8.203 -2.936 1 47.03 199 HIS A N 1
ATOM 1506 C CA . HIS A 1 199 ? 18.891 -7.863 -1.579 1 47.03 199 HIS A CA 1
ATOM 1507 C C . HIS A 1 199 ? 17.734 -7.973 -0.607 1 47.03 199 HIS A C 1
ATOM 1509 O O . HIS A 1 199 ? 16.859 -7.102 -0.574 1 47.03 199 HIS A O 1
ATOM 1515 N N . PRO A 1 200 ? 17.516 -9.258 -0.183 1 42.75 200 PRO A N 1
ATOM 1516 C CA . PRO A 1 200 ? 16.422 -9.438 0.772 1 42.75 200 PRO A CA 1
ATOM 1517 C C . PRO A 1 200 ? 16.516 -8.484 1.961 1 42.75 200 PRO A C 1
ATOM 1519 O O . PRO A 1 200 ? 17.609 -8.109 2.373 1 42.75 200 PRO A O 1
ATOM 1522 N N . VAL A 1 201 ? 15.539 -7.707 2.301 1 42.09 201 VAL A N 1
ATOM 1523 C CA . VAL A 1 201 ? 15.523 -6.93 3.535 1 42.09 201 VAL A CA 1
ATOM 1524 C C . VAL A 1 201 ? 15.562 -7.867 4.738 1 42.09 201 VAL A C 1
ATOM 1526 O O . VAL A 1 201 ? 14.734 -8.773 4.852 1 42.09 201 VAL A O 1
ATOM 1529 N N . THR A 1 202 ? 16.656 -8.297 5.266 1 33.91 202 THR A N 1
ATOM 1530 C CA . THR A 1 202 ? 16.766 -9.133 6.457 1 33.91 202 THR A CA 1
ATOM 1531 C C . THR A 1 202 ? 16.125 -8.438 7.66 1 33.91 202 THR A C 1
ATOM 1533 O O . THR A 1 202 ? 16.562 -7.352 8.055 1 33.91 202 THR A O 1
ATOM 1536 N N . ILE A 1 203 ? 14.945 -8.625 7.91 1 36.59 203 ILE A N 1
ATOM 1537 C CA . ILE A 1 203 ? 14.344 -8.141 9.148 1 36.59 203 ILE A CA 1
ATOM 1538 C C . ILE A 1 203 ? 15.047 -8.773 10.344 1 36.59 203 ILE A C 1
ATOM 1540 O O . ILE A 1 203 ? 15.039 -10 10.5 1 36.59 203 ILE A O 1
ATOM 1544 N N . THR A 1 204 ? 16.156 -8.273 10.758 1 24.83 204 THR A N 1
ATOM 1545 C CA . THR A 1 204 ? 16.703 -8.766 12.016 1 24.83 204 THR A CA 1
ATOM 1546 C C . THR A 1 204 ? 15.781 -8.398 13.18 1 24.83 204 THR A C 1
ATOM 1548 O O . THR A 1 204 ? 15.477 -7.223 13.391 1 24.83 204 THR A O 1
ATOM 1551 N N . ALA A 1 205 ? 14.984 -9.328 13.531 1 31.88 205 ALA A N 1
ATOM 1552 C CA . ALA A 1 205 ? 14.305 -9.25 14.82 1 31.88 205 ALA A CA 1
ATOM 1553 C C . ALA A 1 205 ? 15.273 -8.852 15.93 1 31.88 205 ALA A C 1
ATOM 1555 O O . ALA A 1 205 ? 16.266 -9.547 16.188 1 31.88 205 ALA A O 1
ATOM 1556 N N . GLY A 1 206 ? 15.492 -7.465 16.078 1 24.34 206 GLY A N 1
ATOM 1557 C CA . GLY A 1 206 ? 16.109 -7.223 17.359 1 24.34 206 GLY A CA 1
ATOM 1558 C C . GLY A 1 206 ? 15.289 -7.711 18.531 1 24.34 206 GLY A C 1
ATOM 1559 O O . GLY A 1 206 ? 14.07 -7.883 18.422 1 24.34 206 GLY A O 1
ATOM 1560 N N . MET B 1 1 ? -12.867 9.547 22.375 1 90.62 1 MET B N 1
ATOM 1561 C CA . MET B 1 1 ? -12.516 9.492 20.953 1 90.62 1 MET B CA 1
ATOM 1562 C C . MET B 1 1 ? -11.07 9.039 20.766 1 90.62 1 MET B C 1
ATOM 1564 O O . MET B 1 1 ? -10.164 9.562 21.422 1 90.62 1 MET B O 1
ATOM 1568 N N . LEU B 1 2 ? -10.875 7.984 20.047 1 95.94 2 LEU B N 1
ATOM 1569 C CA . LEU B 1 2 ? -9.539 7.492 19.75 1 95.94 2 LEU B CA 1
ATOM 1570 C C . LEU B 1 2 ? -9.227 7.629 18.25 1 95.94 2 LEU B C 1
ATOM 1572 O O . LEU B 1 2 ? -9.969 7.121 17.406 1 95.94 2 LEU B O 1
ATOM 1576 N N . GLY B 1 3 ? -8.195 8.422 17.938 1 97.69 3 GLY B N 1
ATOM 1577 C CA . GLY B 1 3 ? -7.758 8.609 16.562 1 97.69 3 GLY B CA 1
ATOM 1578 C C . GLY B 1 3 ? -6.316 8.188 16.344 1 97.69 3 GLY B C 1
ATOM 1579 O O . GLY B 1 3 ? -5.492 8.273 17.25 1 97.69 3 GLY B O 1
ATOM 1580 N N . LEU B 1 4 ? -6.008 7.711 15.141 1 98.5 4 LEU B N 1
ATOM 1581 C CA . LEU B 1 4 ? -4.668 7.312 14.734 1 98.5 4 LEU B CA 1
ATOM 1582 C C . LEU B 1 4 ? -4.289 7.953 13.406 1 98.5 4 LEU B C 1
ATOM 1584 O O . LEU B 1 4 ? -5.098 7.98 12.469 1 98.5 4 LEU B O 1
ATOM 1588 N N . ALA B 1 5 ? -3.146 8.562 13.352 1 98.75 5 ALA B N 1
ATOM 1589 C CA . ALA B 1 5 ? -2.652 9.172 12.125 1 98.75 5 ALA B CA 1
ATOM 1590 C C . ALA B 1 5 ? -1.41 8.453 11.609 1 98.75 5 ALA B C 1
ATOM 1592 O O . ALA B 1 5 ? -0.569 8.016 12.398 1 98.75 5 ALA B O 1
ATOM 1593 N N . ILE B 1 6 ? -1.272 8.328 10.297 1 98.94 6 ILE B N 1
ATOM 1594 C CA . ILE B 1 6 ? -0.193 7.633 9.602 1 98.94 6 ILE B CA 1
ATOM 1595 C C . ILE B 1 6 ? 0.499 8.586 8.633 1 98.94 6 ILE B C 1
ATOM 1597 O O . ILE B 1 6 ? -0.158 9.234 7.816 1 98.94 6 ILE B O 1
ATOM 1601 N N . HIS B 1 7 ? 1.787 8.734 8.695 1 98.81 7 HIS B N 1
ATOM 1602 C CA . HIS B 1 7 ? 2.588 9.531 7.77 1 98.81 7 HIS B CA 1
ATOM 1603 C C . HIS B 1 7 ? 3.721 8.703 7.172 1 98.81 7 HIS B C 1
ATOM 1605 O O . HIS B 1 7 ? 4.707 8.414 7.852 1 98.81 7 HIS B O 1
ATOM 1611 N N . THR B 1 8 ? 3.564 8.344 5.871 1 98.25 8 THR B N 1
ATOM 1612 C CA . THR B 1 8 ? 4.566 7.543 5.176 1 98.25 8 THR B CA 1
ATOM 1613 C C . THR B 1 8 ? 5.039 8.25 3.906 1 98.25 8 THR B C 1
ATOM 1615 O O . THR B 1 8 ? 5.504 7.602 2.967 1 98.25 8 THR B O 1
ATOM 1618 N N . SER B 1 9 ? 4.824 9.547 3.83 1 96.31 9 SER B N 1
ATOM 1619 C CA . SER B 1 9 ? 5.164 10.258 2.6 1 96.31 9 SER B CA 1
ATOM 1620 C C . SER B 1 9 ? 6.656 10.57 2.535 1 96.31 9 SER B C 1
ATOM 1622 O O . SER B 1 9 ? 7.113 11.25 1.616 1 96.31 9 SER B O 1
ATOM 1624 N N . THR B 1 10 ? 7.457 10.133 3.506 1 95.62 10 THR B N 1
ATOM 1625 C CA . THR B 1 10 ? 8.906 10.258 3.547 1 95.62 10 THR B CA 1
ATOM 1626 C C . THR B 1 10 ? 9.547 8.93 3.951 1 95.62 10 THR B C 1
ATOM 1628 O O . THR B 1 10 ? 8.852 7.992 4.344 1 95.62 10 THR B O 1
ATOM 1631 N N . PRO B 1 11 ? 10.898 8.859 3.842 1 95.19 11 PRO B N 1
ATOM 1632 C CA . PRO B 1 11 ? 11.562 7.648 4.32 1 95.19 11 PRO B CA 1
ATOM 1633 C C . PRO B 1 11 ? 11.414 7.449 5.828 1 95.19 11 PRO B C 1
ATOM 1635 O O . PRO B 1 11 ? 11.742 6.383 6.348 1 95.19 11 PRO B O 1
ATOM 1638 N N . THR B 1 12 ? 10.977 8.461 6.504 1 97.88 12 THR B N 1
ATOM 1639 C CA . THR B 1 12 ? 10.68 8.367 7.926 1 97.88 12 THR B CA 1
ATOM 1640 C C . THR B 1 12 ? 9.188 8.125 8.156 1 97.88 12 THR B C 1
ATOM 1642 O O . THR B 1 12 ? 8.344 8.859 7.625 1 97.88 12 THR B O 1
ATOM 1645 N N . LEU B 1 13 ? 8.875 7.051 8.93 1 98.5 13 LEU B N 1
ATOM 1646 C CA . LEU B 1 13 ? 7.508 6.734 9.32 1 98.5 13 LEU B CA 1
ATOM 1647 C C . LEU B 1 13 ? 7.094 7.551 10.539 1 98.5 13 LEU B C 1
ATOM 1649 O O . LEU B 1 13 ? 7.848 7.656 11.508 1 98.5 13 LEU B O 1
ATOM 1653 N N . GLY B 1 14 ? 5.957 8.211 10.445 1 98.69 14 GLY B N 1
ATOM 1654 C CA . GLY B 1 14 ? 5.352 8.859 11.594 1 98.69 14 GLY B CA 1
ATOM 1655 C C . GLY B 1 14 ? 3.99 8.289 11.953 1 98.69 14 GLY B C 1
ATOM 1656 O O . GLY B 1 14 ? 3.152 8.07 11.078 1 98.69 14 GLY B O 1
ATOM 1657 N N . LEU B 1 15 ? 3.783 7.941 13.258 1 98.81 15 LEU B N 1
ATOM 1658 C CA . LEU B 1 15 ? 2.49 7.543 13.797 1 98.81 15 LEU B CA 1
ATOM 1659 C C . LEU B 1 15 ? 2.105 8.414 14.992 1 98.81 15 LEU B C 1
ATOM 1661 O O . LEU B 1 15 ? 2.971 8.828 15.766 1 98.81 15 LEU B O 1
ATOM 1665 N N . ALA B 1 16 ? 0.846 8.727 15.07 1 98.31 16 ALA B N 1
ATOM 1666 C CA . ALA B 1 16 ? 0.325 9.469 16.219 1 98.31 16 ALA B CA 1
ATOM 1667 C C . ALA B 1 16 ? -1.006 8.891 16.688 1 98.31 16 ALA B C 1
ATOM 1669 O O . ALA B 1 16 ? -1.793 8.391 15.875 1 98.31 16 ALA B O 1
ATOM 1670 N N . LEU B 1 17 ? -1.243 8.914 17.953 1 97.44 17 LEU B N 1
ATOM 1671 C CA . LEU B 1 17 ? -2.449 8.414 18.609 1 97.44 17 LEU B CA 1
ATOM 1672 C C . LEU B 1 17 ? -2.998 9.445 19.594 1 97.44 17 LEU B C 1
ATOM 1674 O O . LEU B 1 17 ? -2.24 10.055 20.344 1 97.44 17 LEU B O 1
ATOM 1678 N N . SER B 1 18 ? -4.281 9.695 19.469 1 94.75 18 SER B N 1
ATOM 1679 C CA . SER B 1 18 ? -4.898 10.648 20.391 1 94.75 18 SER B CA 1
ATOM 1680 C C . SER B 1 18 ? -6.188 10.086 20.984 1 94.75 18 SER B C 1
ATOM 1682 O O . SER B 1 18 ? -6.984 9.469 20.266 1 94.75 18 SER B O 1
ATOM 1684 N N . GLN B 1 19 ? -6.355 10.312 22.219 1 90.12 19 GLN B N 1
ATOM 1685 C CA . GLN B 1 19 ? -7.59 9.961 22.906 1 90.12 19 GLN B CA 1
ATOM 1686 C C . GLN B 1 19 ? -8.438 11.195 23.188 1 90.12 19 GLN B C 1
ATOM 1688 O O . GLN B 1 19 ? -9.281 11.195 24.094 1 90.12 19 GLN B O 1
ATOM 1693 N N . GLY B 1 20 ? -8.336 12.242 22.359 1 78.19 20 GLY B N 1
ATOM 1694 C CA . GLY B 1 20 ? -9.094 13.469 22.531 1 78.19 20 GLY B CA 1
ATOM 1695 C C . GLY B 1 20 ? -8.391 14.508 23.375 1 78.19 20 GLY B C 1
ATOM 1696 O O . GLY B 1 20 ? -7.332 15.016 23 1 78.19 20 GLY B O 1
ATOM 1697 N N . ALA B 1 21 ? -8.602 14.508 24.766 1 63.25 21 ALA B N 1
ATOM 1698 C CA . ALA B 1 21 ? -8.305 15.602 25.672 1 63.25 21 ALA B CA 1
ATOM 1699 C C . ALA B 1 21 ? -6.797 15.773 25.859 1 63.25 21 ALA B C 1
ATOM 1701 O O . ALA B 1 21 ? -6.332 16.844 26.234 1 63.25 21 ALA B O 1
ATOM 1702 N N . GLU B 1 22 ? -6.062 14.703 25.469 1 63.22 22 GLU B N 1
ATOM 1703 C CA . GLU B 1 22 ? -4.633 14.727 25.75 1 63.22 22 GLU B CA 1
ATOM 1704 C C . GLU B 1 22 ? -3.814 14.953 24.484 1 63.22 22 GLU B C 1
ATOM 1706 O O . GLU B 1 22 ? -4.34 14.844 23.375 1 63.22 22 GLU B O 1
ATOM 1711 N N . LEU B 1 23 ? -2.684 15.523 24.672 1 71.12 23 LEU B N 1
ATOM 1712 C CA . LEU B 1 23 ? -1.695 15.672 23.609 1 71.12 23 LEU B CA 1
ATOM 1713 C C . LEU B 1 23 ? -1.473 14.344 22.891 1 71.12 23 LEU B C 1
ATOM 1715 O O . LEU B 1 23 ? -1.312 13.305 23.531 1 71.12 23 LEU B O 1
ATOM 1719 N N . PRO B 1 24 ? -1.54 14.469 21.625 1 82.5 24 PRO B N 1
ATOM 1720 C CA . PRO B 1 24 ? -1.302 13.234 20.875 1 82.5 24 PRO B CA 1
ATOM 1721 C C . PRO B 1 24 ? 0.084 12.648 21.141 1 82.5 24 PRO B C 1
ATOM 1723 O O . PRO B 1 24 ? 1.051 13.391 21.312 1 82.5 24 PRO B O 1
ATOM 1726 N N . LEU B 1 25 ? 0.143 11.328 21.328 1 90.81 25 LEU B N 1
ATOM 1727 C CA . LEU B 1 25 ? 1.397 10.586 21.344 1 90.81 25 LEU B CA 1
ATOM 1728 C C . LEU B 1 25 ? 1.895 10.344 19.922 1 90.81 25 LEU B C 1
ATOM 1730 O O . LEU B 1 25 ? 1.146 9.852 19.078 1 90.81 25 LEU B O 1
ATOM 1734 N N . GLY B 1 26 ? 3.066 10.891 19.656 1 96.56 26 GLY B N 1
ATOM 1735 C CA . GLY B 1 26 ? 3.648 10.695 18.328 1 96.56 26 GLY B CA 1
ATOM 1736 C C . GLY B 1 26 ? 5.012 10.031 18.375 1 96.56 26 GLY B C 1
ATOM 1737 O O . GLY B 1 26 ? 5.762 10.203 19.328 1 96.56 26 GLY B O 1
ATOM 1738 N N . GLN B 1 27 ? 5.344 9.203 17.406 1 97.88 27 GLN B N 1
ATOM 1739 C CA . GLN B 1 27 ? 6.645 8.555 17.266 1 97.88 27 GLN B CA 1
ATOM 1740 C C . GLN B 1 27 ? 7.031 8.445 15.789 1 97.88 27 GLN B C 1
ATOM 1742 O O . GLN B 1 27 ? 6.164 8.305 14.922 1 97.88 27 GLN B O 1
ATOM 1747 N N . THR B 1 28 ? 8.344 8.586 15.516 1 98.38 28 THR B N 1
ATOM 1748 C CA . THR B 1 28 ? 8.852 8.422 14.156 1 98.38 28 THR B CA 1
ATOM 1749 C C . THR B 1 28 ? 9.93 7.344 14.109 1 98.38 28 THR B C 1
ATOM 1751 O O . THR B 1 28 ? 10.578 7.059 15.117 1 98.38 28 THR B O 1
ATOM 1754 N N . TRP B 1 29 ? 10.102 6.676 13.008 1 98.19 29 TRP B N 1
ATOM 1755 C CA . TRP B 1 29 ? 11.125 5.672 12.727 1 98.19 29 TRP B CA 1
ATOM 1756 C C . TRP B 1 29 ? 11.75 5.891 11.352 1 98.19 29 TRP B C 1
ATOM 1758 O O . TRP B 1 29 ? 11.031 6.105 10.375 1 98.19 29 TRP B O 1
ATOM 1768 N N . GLU B 1 30 ? 13.023 5.879 11.281 1 97 30 GLU B N 1
ATOM 1769 C CA . GLU B 1 30 ? 13.68 5.836 9.977 1 97 30 GLU B CA 1
ATOM 1770 C C . GLU B 1 30 ? 13.562 4.453 9.344 1 97 30 GLU B C 1
ATOM 1772 O O . GLU B 1 30 ? 14.266 3.52 9.734 1 97 30 GLU B O 1
ATOM 1777 N N . VAL B 1 31 ? 12.648 4.336 8.32 1 95.38 31 VAL B N 1
ATOM 1778 C CA . VAL B 1 31 ? 12.367 3.01 7.781 1 95.38 31 VAL B CA 1
ATOM 1779 C C . VAL B 1 31 ? 12.906 2.898 6.359 1 95.38 31 VAL B C 1
ATOM 1781 O O . VAL B 1 31 ? 13.016 1.798 5.812 1 95.38 31 VAL B O 1
ATOM 1784 N N . GLY B 1 32 ? 13.211 4 5.797 1 92.81 32 GLY B N 1
ATOM 1785 C CA . GLY B 1 32 ? 13.789 3.994 4.461 1 92.81 32 GLY B CA 1
ATOM 1786 C C . GLY B 1 32 ? 12.859 3.416 3.414 1 92.81 32 GLY B C 1
ATOM 1787 O O . GLY B 1 32 ? 11.719 3.873 3.266 1 92.81 32 GLY B O 1
ATOM 1788 N N . ARG B 1 33 ? 13.312 2.395 2.729 1 89.19 33 ARG B N 1
ATOM 1789 C CA . ARG B 1 33 ? 12.562 1.807 1.628 1 89.19 33 ARG B CA 1
ATOM 1790 C C . ARG B 1 33 ? 11.789 0.573 2.09 1 89.19 33 ARG B C 1
ATOM 1792 O O . ARG B 1 33 ? 11.242 -0.167 1.269 1 89.19 33 ARG B O 1
ATOM 1799 N N . ASP B 1 34 ? 11.695 0.388 3.4 1 93.44 34 ASP B N 1
ATOM 1800 C CA . ASP B 1 34 ? 11.141 -0.857 3.922 1 93.44 34 ASP B CA 1
ATOM 1801 C C . ASP B 1 34 ? 9.719 -0.651 4.438 1 93.44 34 ASP B C 1
ATOM 1803 O O . ASP B 1 34 ? 9.203 -1.475 5.195 1 93.44 34 ASP B O 1
ATOM 1807 N N . THR B 1 35 ? 9.109 0.416 4.035 1 96.38 35 THR B N 1
ATOM 1808 C CA . THR B 1 35 ? 7.797 0.785 4.57 1 96.38 35 THR B CA 1
ATOM 1809 C C . THR B 1 35 ? 6.801 -0.355 4.387 1 96.38 35 THR B C 1
ATOM 1811 O O . THR B 1 35 ? 6.105 -0.734 5.332 1 96.38 35 THR B O 1
ATOM 1814 N N . ALA B 1 36 ? 6.754 -0.983 3.256 1 95.75 36 ALA B N 1
ATOM 1815 C CA . ALA B 1 36 ? 5.789 -2.041 2.967 1 95.75 36 ALA B CA 1
ATOM 1816 C C . ALA B 1 36 ? 5.984 -3.232 3.898 1 95.75 36 ALA B C 1
ATOM 1818 O O . ALA B 1 36 ? 5.02 -3.908 4.266 1 95.75 36 ALA B O 1
ATOM 1819 N N . ALA B 1 37 ? 7.176 -3.461 4.293 1 95.56 37 ALA B N 1
ATOM 1820 C CA . ALA B 1 37 ? 7.504 -4.621 5.117 1 95.56 37 ALA B CA 1
ATOM 1821 C C . ALA B 1 37 ? 7.219 -4.352 6.59 1 95.56 37 ALA B C 1
ATOM 1823 O O . ALA B 1 37 ? 6.82 -5.254 7.328 1 95.56 37 ALA B O 1
ATOM 1824 N N . VAL B 1 38 ? 7.371 -3.08 7.004 1 96.94 38 VAL B N 1
ATOM 1825 C CA . VAL B 1 38 ? 7.453 -2.887 8.445 1 96.94 38 VAL B CA 1
ATOM 1826 C C . VAL B 1 38 ? 6.23 -2.109 8.938 1 96.94 38 VAL B C 1
ATOM 1828 O O . VAL B 1 38 ? 5.934 -2.094 10.133 1 96.94 38 VAL B O 1
ATOM 1831 N N . LEU B 1 39 ? 5.488 -1.455 8.102 1 98.31 39 LEU B N 1
ATOM 1832 C CA . LEU B 1 39 ? 4.441 -0.517 8.492 1 98.31 39 LEU B CA 1
ATOM 1833 C C . LEU B 1 39 ? 3.41 -1.191 9.391 1 98.31 39 LEU B C 1
ATOM 1835 O O . LEU B 1 39 ? 3.104 -0.69 10.469 1 98.31 39 LEU B O 1
ATOM 1839 N N . LEU B 1 40 ? 2.891 -2.35 8.992 1 97.94 40 LEU B N 1
ATOM 1840 C CA . LEU B 1 40 ? 1.797 -2.988 9.719 1 97.94 40 LEU B CA 1
ATOM 1841 C C . LEU B 1 40 ? 2.24 -3.406 11.117 1 97.94 40 LEU B C 1
ATOM 1843 O O . LEU B 1 40 ? 1.474 -3.291 12.078 1 97.94 40 LEU B O 1
ATOM 1847 N N . GLN B 1 41 ? 3.455 -3.861 11.195 1 97 41 GLN B N 1
ATOM 1848 C CA . GLN B 1 41 ? 3.971 -4.242 12.508 1 97 41 GLN B CA 1
ATOM 1849 C C . GLN B 1 41 ? 4.105 -3.025 13.422 1 97 41 GLN B C 1
ATOM 1851 O O . GLN B 1 41 ? 3.76 -3.088 14.602 1 97 41 GLN B O 1
ATOM 1856 N N . HIS B 1 42 ? 4.648 -1.935 12.906 1 98.12 42 HIS B N 1
ATOM 1857 C CA . HIS B 1 42 ? 4.746 -0.704 13.68 1 98.12 42 HIS B CA 1
ATOM 1858 C C . HIS B 1 42 ? 3.371 -0.223 14.133 1 98.12 42 HIS B C 1
ATOM 1860 O O . HIS B 1 42 ? 3.205 0.217 15.273 1 98.12 42 HIS B O 1
ATOM 1866 N N . LEU B 1 43 ? 2.391 -0.354 13.242 1 98.44 43 LEU B N 1
ATOM 1867 C CA . LEU B 1 43 ? 1.027 0.043 13.57 1 98.44 43 LEU B CA 1
ATOM 1868 C C . LEU B 1 43 ? 0.481 -0.8 14.719 1 98.44 43 LEU B C 1
ATOM 1870 O O . LEU B 1 43 ? -0.093 -0.265 15.672 1 98.44 43 LEU B O 1
ATOM 1874 N N . GLN B 1 44 ? 0.67 -2.061 14.562 1 96.5 44 GLN B N 1
ATOM 1875 C CA . GLN B 1 44 ? 0.18 -2.982 15.578 1 96.5 44 GLN B CA 1
ATOM 1876 C C . GLN B 1 44 ? 0.798 -2.676 16.938 1 96.5 44 GLN B C 1
ATOM 1878 O O . GLN B 1 44 ? 0.093 -2.627 17.953 1 96.5 44 GLN B O 1
ATOM 1883 N N . ASP B 1 45 ? 2.1 -2.463 16.953 1 97.06 45 ASP B N 1
ATOM 1884 C CA . ASP B 1 45 ? 2.809 -2.16 18.203 1 97.06 45 ASP B CA 1
ATOM 1885 C C . ASP B 1 45 ? 2.375 -0.81 18.766 1 97.06 45 ASP B C 1
ATOM 1887 O O . ASP B 1 45 ? 2.229 -0.657 19.984 1 97.06 45 ASP B O 1
ATOM 1891 N N . PHE B 1 46 ? 2.15 0.11 17.953 1 97.75 46 PHE B N 1
ATOM 1892 C CA . PHE B 1 46 ? 1.898 1.488 18.359 1 97.75 46 PHE B CA 1
ATOM 1893 C C . PHE B 1 46 ? 0.501 1.634 18.953 1 97.75 46 PHE B C 1
ATOM 1895 O O . PHE B 1 46 ? 0.288 2.43 19.875 1 97.75 46 PHE B O 1
ATOM 1902 N N . ILE B 1 47 ? -0.461 0.919 18.406 1 96.62 47 ILE B N 1
ATOM 1903 C CA . ILE B 1 47 ? -1.847 1.073 18.844 1 96.62 47 ILE B CA 1
ATOM 1904 C C . ILE B 1 47 ? -2.053 0.369 20.172 1 96.62 47 ILE B C 1
ATOM 1906 O O . ILE B 1 47 ? -3.027 0.638 20.891 1 96.62 47 ILE B O 1
ATOM 1910 N N . ALA B 1 48 ? -1.16 -0.577 20.531 1 94 48 ALA B N 1
ATOM 1911 C CA . ALA B 1 48 ? -1.287 -1.303 21.797 1 94 48 ALA B CA 1
ATOM 1912 C C . ALA B 1 48 ? -1.266 -0.346 22.984 1 94 48 ALA B C 1
ATOM 1914 O O . ALA B 1 48 ? -0.515 0.633 22.984 1 94 48 ALA B O 1
ATOM 1915 N N . PRO B 1 49 ? -2.129 -0.508 23.969 1 95.44 49 PRO B N 1
ATOM 1916 C CA . PRO B 1 49 ? -2.953 -1.694 24.203 1 95.44 49 PRO B CA 1
ATOM 1917 C C . PRO B 1 49 ? -4.348 -1.578 23.594 1 95.44 49 PRO B C 1
ATOM 1919 O O . PRO B 1 49 ? -5.195 -2.447 23.812 1 95.44 49 PRO B O 1
ATOM 1922 N N . HIS B 1 50 ? -4.594 -0.55 22.844 1 95.5 50 HIS B N 1
ATOM 1923 C CA . HIS B 1 50 ? -5.902 -0.404 22.203 1 95.5 50 HIS B CA 1
ATOM 1924 C C . HIS B 1 50 ? -6.086 -1.421 21.078 1 95.5 50 HIS B C 1
ATOM 1926 O O . HIS B 1 50 ? -5.109 -1.889 20.5 1 95.5 50 HIS B O 1
ATOM 1932 N N . ARG B 1 51 ? -7.32 -1.749 20.938 1 97.06 51 ARG B N 1
ATOM 1933 C CA . ARG B 1 51 ? -7.688 -2.576 19.781 1 97.06 51 ARG B CA 1
ATOM 1934 C C . ARG B 1 51 ? -8.008 -1.716 18.562 1 97.06 51 ARG B C 1
ATOM 1936 O O . ARG B 1 51 ? -8.383 -0.551 18.703 1 97.06 51 ARG B O 1
ATOM 1943 N N . TRP B 1 52 ? -7.906 -2.283 17.391 1 97.69 52 TRP B N 1
ATOM 1944 C CA . TRP B 1 52 ? -8.281 -1.583 16.172 1 97.69 52 TRP B CA 1
ATOM 1945 C C . TRP B 1 52 ? -9.719 -1.069 16.266 1 97.69 52 TRP B C 1
ATOM 1947 O O . TRP B 1 52 ? -10.008 0.046 15.82 1 97.69 52 TRP B O 1
ATOM 1957 N N . THR B 1 53 ? -10.562 -1.85 16.828 1 97.25 53 THR B N 1
ATOM 1958 C CA . THR B 1 53 ? -11.984 -1.548 16.875 1 97.25 53 THR B CA 1
ATOM 1959 C C . THR B 1 53 ? -12.266 -0.404 17.844 1 97.25 53 THR B C 1
ATOM 1961 O O . THR B 1 53 ? -13.375 0.13 17.891 1 97.25 53 THR B O 1
ATOM 1964 N N . ASP B 1 54 ? -11.25 -0.013 18.625 1 97.81 54 ASP B N 1
ATOM 1965 C CA . ASP B 1 54 ? -11.398 1.118 19.531 1 97.81 54 ASP B CA 1
ATOM 1966 C C . ASP B 1 54 ? -11.281 2.445 18.797 1 97.81 54 ASP B C 1
ATOM 1968 O O . ASP B 1 54 ? -11.641 3.496 19.312 1 97.81 54 ASP B O 1
ATOM 1972 N N . LEU B 1 55 ? -10.805 2.389 17.547 1 98.19 55 LEU B N 1
ATOM 1973 C CA . LEU B 1 55 ? -10.555 3.617 16.797 1 98.19 55 LEU B CA 1
ATOM 1974 C C . LEU B 1 55 ? -11.867 4.23 16.328 1 98.19 55 LEU B C 1
ATOM 1976 O O . LEU B 1 55 ? -12.742 3.523 15.812 1 98.19 55 LEU B O 1
ATOM 1980 N N . ASP B 1 56 ? -11.93 5.555 16.531 1 98.38 56 ASP B N 1
ATOM 1981 C CA . ASP B 1 56 ? -13.086 6.289 16.031 1 98.38 56 ASP B CA 1
ATOM 1982 C C . ASP B 1 56 ? -12.82 6.836 14.633 1 98.38 56 ASP B C 1
ATOM 1984 O O . ASP B 1 56 ? -13.758 7.043 13.859 1 98.38 56 ASP B O 1
ATOM 1988 N N . PHE B 1 57 ? -11.602 7.098 14.305 1 98.5 57 PHE B N 1
ATOM 1989 C CA . PHE B 1 57 ? -11.234 7.578 12.977 1 98.5 57 PHE B CA 1
ATOM 1990 C C . PHE B 1 57 ? -9.75 7.359 12.703 1 98.5 57 PHE B C 1
ATOM 1992 O O . PHE B 1 57 ? -8.984 7.082 13.625 1 98.5 57 PHE B O 1
ATOM 1999 N N . LEU B 1 58 ? -9.367 7.43 11.438 1 98.88 58 LEU B N 1
ATOM 2000 C CA . LEU B 1 58 ? -7.988 7.41 10.969 1 98.88 58 LEU B CA 1
ATOM 2001 C C . LEU B 1 58 ? -7.652 8.688 10.211 1 98.88 58 LEU B C 1
ATOM 2003 O O . LEU B 1 58 ? -8.547 9.359 9.688 1 98.88 58 LEU B O 1
ATOM 2007 N N . ALA B 1 59 ? -6.457 9.062 10.219 1 98.81 59 ALA B N 1
ATOM 2008 C CA . ALA B 1 59 ? -5.906 10.109 9.359 1 98.81 59 ALA B CA 1
ATOM 2009 C C . ALA B 1 59 ? -4.652 9.625 8.641 1 98.81 59 ALA B C 1
ATOM 2011 O O . ALA B 1 59 ? -3.908 8.797 9.172 1 98.81 59 ALA B O 1
ATOM 2012 N N . VAL B 1 60 ? -4.418 10.086 7.453 1 98.94 60 VAL B N 1
ATOM 2013 C CA . VAL B 1 60 ? -3.236 9.68 6.699 1 98.94 60 VAL B CA 1
ATOM 2014 C C . VAL B 1 60 ? -2.721 10.852 5.871 1 98.94 60 VAL B C 1
ATOM 2016 O O . VAL B 1 60 ? -3.508 11.617 5.309 1 98.94 60 VAL B O 1
ATOM 2019 N N . ALA B 1 61 ? -1.408 11.039 5.867 1 98.81 61 ALA B N 1
ATOM 2020 C CA . ALA B 1 61 ? -0.809 11.984 4.926 1 98.81 61 ALA B CA 1
ATOM 2021 C C . ALA B 1 61 ? -0.864 11.445 3.5 1 98.81 61 ALA B C 1
ATOM 2023 O O . ALA B 1 61 ? -0.296 10.391 3.205 1 98.81 61 ALA B O 1
ATOM 2024 N N . TYR B 1 62 ? -1.518 12.188 2.645 1 98.25 62 TYR B N 1
ATOM 2025 C CA . TYR B 1 62 ? -1.658 11.672 1.285 1 98.25 62 TYR B CA 1
ATOM 2026 C C . TYR B 1 62 ? -0.603 12.273 0.365 1 98.25 62 TYR B C 1
ATOM 2028 O O . TYR B 1 62 ? -0.638 12.07 -0.85 1 98.25 62 TYR B O 1
ATOM 2036 N N . GLY B 1 63 ? 0.333 12.945 0.909 1 97.25 63 GLY B N 1
ATOM 2037 C CA . GLY B 1 63 ? 1.349 13.672 0.165 1 97.25 63 GLY B CA 1
ATOM 2038 C C . GLY B 1 63 ? 1.141 15.172 0.183 1 97.25 63 GLY B C 1
ATOM 2039 O O . GLY B 1 63 ? 0.233 15.672 0.853 1 97.25 63 GLY B O 1
ATOM 2040 N N . PRO B 1 64 ? 1.976 15.914 -0.584 1 97 64 PRO B N 1
ATOM 2041 C CA . PRO B 1 64 ? 3.09 15.477 -1.429 1 97 64 PRO B CA 1
ATOM 2042 C C . PRO B 1 64 ? 4.188 14.773 -0.636 1 97 64 PRO B C 1
ATOM 2044 O O . PRO B 1 64 ? 4.242 14.891 0.591 1 97 64 PRO B O 1
ATOM 2047 N N . GLY B 1 65 ? 4.977 14.031 -1.251 1 94.88 65 GLY B N 1
ATOM 2048 C CA . GLY B 1 65 ? 6.059 13.242 -0.682 1 94.88 65 GLY B CA 1
ATOM 2049 C C . GLY B 1 65 ? 6.547 12.141 -1.604 1 94.88 65 GLY B C 1
ATOM 2050 O O . GLY B 1 65 ? 6.41 12.242 -2.824 1 94.88 65 GLY B O 1
ATOM 2051 N N . GLY B 1 66 ? 7.184 11.219 -1.001 1 93.25 66 GLY B N 1
ATOM 2052 C CA . GLY B 1 66 ? 7.691 10.094 -1.779 1 93.25 66 GLY B CA 1
ATOM 2053 C C . GLY B 1 66 ? 6.602 9.352 -2.531 1 93.25 66 GLY B C 1
ATOM 2054 O O . GLY B 1 66 ? 5.477 9.227 -2.043 1 93.25 66 GLY B O 1
ATOM 2055 N N . PHE B 1 67 ? 6.938 8.867 -3.701 1 92.12 67 PHE B N 1
ATOM 2056 C CA . PHE B 1 67 ? 5.992 8.227 -4.605 1 92.12 67 PHE B CA 1
ATOM 2057 C C . PHE B 1 67 ? 5.445 6.941 -4 1 92.12 67 PHE B C 1
ATOM 2059 O O . PHE B 1 67 ? 4.254 6.852 -3.695 1 92.12 67 PHE B O 1
ATOM 2066 N N . THR B 1 68 ? 6.293 5.996 -3.678 1 94 68 THR B N 1
ATOM 2067 C CA . THR B 1 68 ? 5.902 4.672 -3.207 1 94 68 THR B CA 1
ATOM 2068 C C . THR B 1 68 ? 5.402 4.738 -1.768 1 94 68 THR B C 1
ATOM 2070 O O . THR B 1 68 ? 4.309 4.254 -1.463 1 94 68 THR B O 1
ATOM 2073 N N . GLY B 1 69 ? 6.125 5.41 -0.894 1 96.38 69 GLY B N 1
ATOM 2074 C CA . GLY B 1 69 ? 5.773 5.477 0.516 1 96.38 69 GLY B CA 1
ATOM 2075 C C . GLY B 1 69 ? 4.406 6.078 0.763 1 96.38 69 GLY B C 1
ATOM 2076 O O . GLY B 1 69 ? 3.646 5.586 1.601 1 96.38 69 GLY B O 1
ATOM 2077 N N . THR B 1 70 ? 4.074 7.117 0.026 1 97.25 70 THR B N 1
ATOM 2078 C CA . THR B 1 70 ? 2.779 7.773 0.157 1 97.25 70 THR B CA 1
ATOM 2079 C C . THR B 1 70 ? 1.647 6.809 -0.187 1 97.25 70 THR B C 1
ATOM 2081 O O . THR B 1 70 ? 0.669 6.699 0.555 1 97.25 70 THR B O 1
ATOM 2084 N N . ARG B 1 71 ? 1.807 6.113 -1.242 1 97.56 71 ARG B N 1
ATOM 2085 C CA . ARG B 1 71 ? 0.764 5.199 -1.7 1 97.56 71 ARG B CA 1
ATOM 2086 C C . ARG B 1 71 ? 0.587 4.039 -0.729 1 97.56 71 ARG B C 1
ATOM 2088 O O . ARG B 1 71 ? -0.536 3.596 -0.48 1 97.56 71 ARG B O 1
ATOM 2095 N N . ILE B 1 72 ? 1.668 3.564 -0.141 1 98.06 72 ILE B N 1
ATOM 2096 C CA . ILE B 1 72 ? 1.611 2.471 0.822 1 98.06 72 ILE B CA 1
ATOM 2097 C C . ILE B 1 72 ? 0.798 2.898 2.041 1 98.06 72 ILE B C 1
ATOM 2099 O O . ILE B 1 72 ? -0.079 2.162 2.5 1 98.06 72 ILE B O 1
ATOM 2103 N N . GLY B 1 73 ? 1.112 4.051 2.535 1 98.62 73 GLY B N 1
ATOM 2104 C CA . GLY B 1 73 ? 0.365 4.555 3.676 1 98.62 73 GLY B CA 1
ATOM 2105 C C . GLY B 1 73 ? -1.109 4.758 3.381 1 98.62 73 GLY B C 1
ATOM 2106 O O . GLY B 1 73 ? -1.967 4.359 4.172 1 98.62 73 GLY B O 1
ATOM 2107 N N . VAL B 1 74 ? -1.401 5.355 2.248 1 98.69 74 VAL B N 1
ATOM 2108 C CA . VAL B 1 74 ? -2.777 5.676 1.883 1 98.69 74 VAL B CA 1
ATOM 2109 C C . VAL B 1 74 ? -3.576 4.387 1.702 1 98.69 74 VAL B C 1
ATOM 2111 O O . VAL B 1 74 ? -4.68 4.25 2.236 1 98.69 74 VAL B O 1
ATOM 2114 N N . VAL B 1 75 ? -3.018 3.424 1.022 1 98.62 75 VAL B N 1
ATOM 2115 C CA . VAL B 1 75 ? -3.762 2.193 0.773 1 98.62 75 VAL B CA 1
ATOM 2116 C C . VAL B 1 75 ? -3.947 1.427 2.08 1 98.62 75 VAL B C 1
ATOM 2118 O O . VAL B 1 75 ? -4.988 0.808 2.303 1 98.62 75 VAL B O 1
ATOM 2121 N N . THR B 1 76 ? -2.947 1.422 2.945 1 98.81 76 THR B N 1
ATOM 2122 C CA . THR B 1 76 ? -3.078 0.796 4.258 1 98.81 76 THR B CA 1
ATOM 2123 C C . THR B 1 76 ? -4.211 1.438 5.051 1 98.81 76 THR B C 1
ATOM 2125 O O . THR B 1 76 ? -5.078 0.739 5.582 1 98.81 76 THR B O 1
ATOM 2128 N N . ALA B 1 77 ? -4.211 2.742 5.086 1 98.88 77 ALA B N 1
ATOM 2129 C CA . ALA B 1 77 ? -5.23 3.479 5.832 1 98.88 77 ALA B CA 1
ATOM 2130 C C . ALA B 1 77 ? -6.621 3.234 5.254 1 98.88 77 ALA B C 1
ATOM 2132 O O . ALA B 1 77 ? -7.586 3.053 6 1 98.88 77 ALA B O 1
ATOM 2133 N N . ARG B 1 78 ? -6.719 3.279 3.957 1 98.81 78 ARG B N 1
ATOM 2134 C CA . ARG B 1 78 ? -7.992 3.01 3.297 1 98.81 78 ARG B CA 1
ATOM 2135 C C . ARG B 1 78 ? -8.516 1.625 3.66 1 98.81 78 ARG B C 1
ATOM 2137 O O . ARG B 1 78 ? -9.695 1.467 3.984 1 98.81 78 ARG B O 1
ATOM 2144 N N . THR B 1 79 ? -7.668 0.656 3.574 1 98.75 79 THR B N 1
ATOM 2145 C CA . THR B 1 79 ? -8.047 -0.723 3.865 1 98.75 79 THR B CA 1
ATOM 2146 C C . THR B 1 79 ? -8.508 -0.864 5.312 1 98.75 79 THR B C 1
ATOM 2148 O O . THR B 1 79 ? -9.555 -1.464 5.578 1 98.75 79 THR B O 1
ATOM 2151 N N . LEU B 1 80 ? -7.77 -0.299 6.254 1 98.75 80 LEU B N 1
ATOM 2152 C CA . LEU B 1 80 ? -8.133 -0.345 7.668 1 98.75 80 LEU B CA 1
ATOM 2153 C C . LEU B 1 80 ? -9.477 0.335 7.91 1 98.75 80 LEU B C 1
ATOM 2155 O O . LEU B 1 80 ? -10.352 -0.225 8.578 1 98.75 80 LEU B O 1
ATOM 2159 N N . ALA B 1 81 ? -9.602 1.544 7.352 1 98.81 81 ALA B N 1
ATOM 2160 C CA . ALA B 1 81 ? -10.82 2.312 7.566 1 98.81 81 ALA B CA 1
ATOM 2161 C C . ALA B 1 81 ? -12.039 1.578 7.008 1 98.81 81 ALA B C 1
ATOM 2163 O O . ALA B 1 81 ? -13.109 1.58 7.617 1 98.81 81 ALA B O 1
ATOM 2164 N N . GLN B 1 82 ? -11.836 1.007 5.848 1 98.06 82 GLN B N 1
ATOM 2165 C CA . GLN B 1 82 ? -12.93 0.24 5.25 1 98.06 82 GLN B CA 1
ATOM 2166 C C . GLN B 1 82 ? -13.32 -0.94 6.133 1 98.06 82 GLN B C 1
ATOM 2168 O O . GLN B 1 82 ? -14.5 -1.163 6.391 1 98.06 82 GLN B O 1
ATOM 2173 N N . GLN B 1 83 ? -12.359 -1.698 6.594 1 97.56 83 GLN B N 1
ATOM 2174 C CA . GLN B 1 83 ? -12.617 -2.891 7.395 1 97.56 83 GLN B CA 1
ATOM 2175 C C . GLN B 1 83 ? -13.234 -2.525 8.742 1 97.56 83 GLN B C 1
ATOM 2177 O O . GLN B 1 83 ? -14.086 -3.25 9.258 1 97.56 83 GLN B O 1
ATOM 2182 N N . LEU B 1 84 ? -12.789 -1.396 9.312 1 98.19 84 LEU B N 1
ATOM 2183 C CA . LEU B 1 84 ? -13.258 -0.971 10.625 1 98.19 84 LEU B CA 1
ATOM 2184 C C . LEU B 1 84 ? -14.539 -0.154 10.516 1 98.19 84 LEU B C 1
ATOM 2186 O O . LEU B 1 84 ? -15.188 0.136 11.523 1 98.19 84 LEU B O 1
ATOM 2190 N N . GLU B 1 85 ? -14.875 0.219 9.281 1 97.88 85 GLU B N 1
ATOM 2191 C CA . GLU B 1 85 ? -16.031 1.063 9.023 1 97.88 85 GLU B CA 1
ATOM 2192 C C . GLU B 1 85 ? -15.961 2.369 9.805 1 97.88 85 GLU B C 1
ATOM 2194 O O . GLU B 1 85 ? -16.906 2.744 10.492 1 97.88 85 GLU B O 1
ATOM 2199 N N . ILE B 1 86 ? -14.898 3.039 9.672 1 98.75 86 ILE B N 1
ATOM 2200 C CA . ILE B 1 86 ? -14.703 4.32 10.336 1 98.75 86 ILE B CA 1
ATOM 2201 C C . ILE B 1 86 ? -14.219 5.359 9.32 1 98.75 86 ILE B C 1
ATOM 2203 O O . ILE B 1 86 ? -13.703 5.004 8.258 1 98.75 86 ILE B O 1
ATOM 2207 N N . PRO B 1 87 ? -14.383 6.695 9.633 1 98.88 87 PRO B N 1
ATOM 2208 C CA . PRO B 1 87 ? -13.93 7.75 8.727 1 98.88 87 PRO B CA 1
ATOM 2209 C C . PRO B 1 87 ? -12.414 7.773 8.562 1 98.88 87 PRO B C 1
ATOM 2211 O O . PRO B 1 87 ? -11.68 7.43 9.5 1 98.88 87 PRO B O 1
ATOM 2214 N N . LEU B 1 88 ? -11.977 8.141 7.418 1 98.94 88 LEU B N 1
ATOM 2215 C CA . LEU B 1 88 ? -10.562 8.328 7.102 1 98.94 88 LEU B CA 1
ATOM 2216 C C . LEU B 1 88 ? -10.305 9.742 6.598 1 98.94 88 LEU B C 1
ATOM 2218 O O . LEU B 1 88 ? -10.82 10.141 5.551 1 98.94 88 LEU B O 1
ATOM 2222 N N . PHE B 1 89 ? -9.531 10.492 7.328 1 98.88 89 PHE B N 1
ATOM 2223 C CA . PHE B 1 89 ? -9.148 11.844 6.938 1 98.88 89 PHE B CA 1
ATOM 2224 C C . PHE B 1 89 ? -7.852 11.836 6.133 1 98.88 89 PHE B C 1
ATOM 2226 O O . PHE B 1 89 ? -6.793 11.477 6.656 1 98.88 89 PHE B O 1
ATOM 2233 N N . GLY B 1 90 ? -7.918 12.109 4.812 1 98.75 90 GLY B N 1
ATOM 2234 C CA . GLY B 1 90 ? -6.73 12.383 4.02 1 98.75 90 GLY B CA 1
ATOM 2235 C C . GLY B 1 90 ? -6.234 13.805 4.16 1 98.75 90 GLY B C 1
ATOM 2236 O O . GLY B 1 90 ? -6.977 14.758 3.898 1 98.75 90 GLY B O 1
ATOM 2237 N N . LEU B 1 91 ? -4.98 13.945 4.559 1 98.56 91 LEU B N 1
ATOM 2238 C CA . LEU B 1 91 ? -4.473 15.273 4.855 1 98.56 91 LEU B CA 1
ATOM 2239 C C . LEU B 1 91 ? -3.154 15.531 4.129 1 98.56 91 LEU B C 1
ATOM 2241 O O . LEU B 1 91 ? -2.316 14.633 4.027 1 98.56 91 LEU B O 1
ATOM 2245 N N . SER B 1 92 ? -2.922 16.75 3.705 1 98.31 92 SER B N 1
ATOM 2246 C CA . SER B 1 92 ? -1.705 17.141 3 1 98.31 92 SER B CA 1
ATOM 2247 C C . SER B 1 92 ? -0.502 17.156 3.938 1 98.31 92 SER B C 1
ATOM 2249 O O . SER B 1 92 ? -0.596 17.641 5.07 1 98.31 92 SER B O 1
ATOM 2251 N N . THR B 1 93 ? 0.582 16.641 3.4 1 98.44 93 THR B N 1
ATOM 2252 C CA . THR B 1 93 ? 1.847 16.734 4.117 1 98.44 93 THR B CA 1
ATOM 2253 C C . THR B 1 93 ? 2.178 18.203 4.418 1 98.44 93 THR B C 1
ATOM 2255 O O . THR B 1 93 ? 2.6 18.531 5.527 1 98.44 93 THR B O 1
ATOM 2258 N N . LEU B 1 94 ? 1.886 19.078 3.49 1 98.31 94 LEU B N 1
ATOM 2259 C CA . LEU B 1 94 ? 2.209 20.5 3.65 1 98.31 94 LEU B CA 1
ATOM 2260 C C . LEU B 1 94 ? 1.236 21.172 4.609 1 98.31 94 LEU B C 1
ATOM 2262 O O . LEU B 1 94 ? 1.617 22.078 5.344 1 98.31 94 LEU B O 1
ATOM 2266 N N . ALA B 1 95 ? -0.033 20.719 4.621 1 98.31 95 ALA B N 1
ATOM 2267 C CA . ALA B 1 95 ? -0.957 21.203 5.641 1 98.31 95 ALA B CA 1
ATOM 2268 C C . ALA B 1 95 ? -0.446 20.891 7.043 1 98.31 95 ALA B C 1
ATOM 2270 O O . ALA B 1 95 ? -0.574 21.703 7.961 1 98.31 95 ALA B O 1
ATOM 2271 N N . GLY B 1 96 ? 0.145 19.688 7.203 1 98.19 96 GLY B N 1
ATOM 2272 C CA . GLY B 1 96 ? 0.761 19.328 8.469 1 98.19 96 GLY B CA 1
ATOM 2273 C C . GLY B 1 96 ? 1.91 20.25 8.852 1 98.19 96 GLY B C 1
ATOM 2274 O O . GLY B 1 96 ? 2.049 20.625 10.016 1 98.19 96 GLY B O 1
ATOM 2275 N N . LEU B 1 97 ? 2.693 20.547 7.902 1 98.38 97 LEU B N 1
ATOM 2276 C CA . LEU B 1 97 ? 3.82 21.453 8.133 1 98.38 97 LEU B CA 1
ATOM 2277 C C . LEU B 1 97 ? 3.336 22.828 8.586 1 98.38 97 LEU B C 1
ATOM 2279 O O . LEU B 1 97 ? 3.875 23.391 9.531 1 98.38 97 LEU B O 1
ATOM 2283 N N . ALA B 1 98 ? 2.305 23.359 7.906 1 98.12 98 ALA B N 1
ATOM 2284 C CA . ALA B 1 98 ? 1.732 24.656 8.281 1 98.12 98 ALA B CA 1
ATOM 2285 C C . ALA B 1 98 ? 1.219 24.625 9.719 1 98.12 98 ALA B C 1
ATOM 2287 O O . ALA B 1 98 ? 1.519 25.516 10.516 1 98.12 98 ALA B O 1
ATOM 2288 N N . ALA B 1 99 ? 0.503 23.594 10.039 1 96.88 99 ALA B N 1
ATOM 2289 C CA . ALA B 1 99 ? -0.057 23.453 11.383 1 96.88 99 ALA B CA 1
ATOM 2290 C C . ALA B 1 99 ? 1.047 23.375 12.43 1 96.88 99 ALA B C 1
ATOM 2292 O O . ALA B 1 99 ? 0.93 23.969 13.508 1 96.88 99 ALA B O 1
ATOM 2293 N N . ALA B 1 100 ? 2.105 22.625 12.109 1 96.44 100 ALA B N 1
ATOM 2294 C CA . ALA B 1 100 ? 3.232 22.5 13.031 1 96.44 100 ALA B CA 1
ATOM 2295 C C . ALA B 1 100 ? 3.875 23.859 13.297 1 96.44 100 ALA B C 1
ATOM 2297 O O . ALA B 1 100 ? 4.23 24.172 14.438 1 96.44 100 ALA B O 1
ATOM 2298 N N . GLN B 1 101 ? 3.992 24.609 12.266 1 95.81 101 GLN B N 1
ATOM 2299 C CA . GLN B 1 101 ? 4.59 25.938 12.414 1 95.81 101 GLN B CA 1
ATOM 2300 C C . GLN B 1 101 ? 3.73 26.844 13.289 1 95.81 101 GLN B C 1
ATOM 2302 O O . GLN B 1 101 ? 4.254 27.578 14.133 1 95.81 101 GLN B O 1
ATOM 2307 N N . TRP B 1 102 ? 2.414 26.828 13.07 1 95.44 102 TRP B N 1
ATOM 2308 C CA . TRP B 1 102 ? 1.507 27.609 13.891 1 95.44 102 TRP B CA 1
ATOM 2309 C C . TRP B 1 102 ? 1.614 27.219 15.359 1 95.44 102 TRP B C 1
ATOM 2311 O O . TRP B 1 102 ? 1.643 28.062 16.25 1 95.44 102 TRP B O 1
ATOM 2321 N N . ARG B 1 103 ? 1.661 25.922 15.539 1 92.94 103 ARG B N 1
ATOM 2322 C CA . ARG B 1 103 ? 1.785 25.438 16.906 1 92.94 103 ARG B CA 1
ATOM 2323 C C . ARG B 1 103 ? 3.074 25.922 17.547 1 92.94 103 ARG B C 1
ATOM 2325 O O . ARG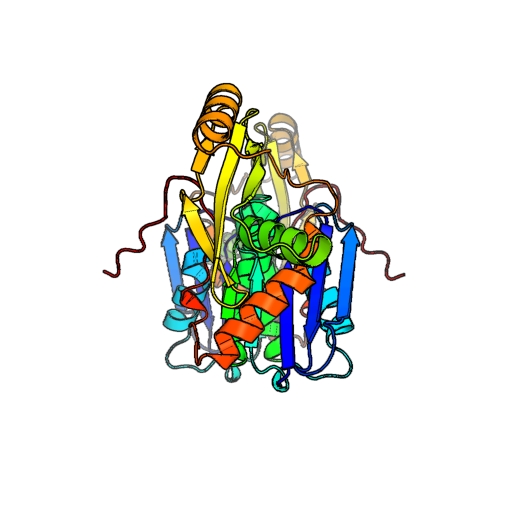 B 1 103 ? 3.072 26.359 18.703 1 92.94 103 ARG B O 1
ATOM 2332 N N . GLN B 1 104 ? 4.176 25.859 16.844 1 93.19 104 GLN B N 1
ATOM 2333 C CA . GLN B 1 104 ? 5.496 26.203 17.375 1 93.19 104 GLN B CA 1
ATOM 2334 C C . GLN B 1 104 ? 5.609 27.703 17.625 1 93.19 104 GLN B C 1
ATOM 2336 O O . GLN B 1 104 ? 6.246 28.125 18.594 1 93.19 104 GLN B O 1
ATOM 2341 N N . THR B 1 105 ? 4.965 28.531 16.781 1 92.06 105 THR B N 1
ATOM 2342 C CA . THR B 1 105 ? 5.156 29.969 16.859 1 92.06 105 THR B CA 1
ATOM 2343 C C . THR B 1 105 ? 4.016 30.641 17.625 1 92.06 105 THR B C 1
ATOM 2345 O O . THR B 1 105 ? 4.133 31.781 18.062 1 92.06 105 THR B O 1
ATOM 2348 N N . GLY B 1 106 ? 2.908 29.953 17.766 1 90.31 106 GLY B N 1
ATOM 2349 C CA . GLY B 1 106 ? 1.724 30.531 18.375 1 90.31 106 GLY B CA 1
ATOM 2350 C C . GLY B 1 106 ? 1.016 31.531 17.484 1 90.31 106 GLY B C 1
ATOM 2351 O O . GLY B 1 106 ? 0.18 32.312 17.953 1 90.31 106 GLY B O 1
ATOM 2352 N N . GLN B 1 107 ? 1.458 31.609 16.219 1 85.69 107 GLN B N 1
ATOM 2353 C CA . GLN B 1 107 ? 0.877 32.531 15.242 1 85.69 107 GLN B CA 1
ATOM 2354 C C . GLN B 1 107 ? 0.044 31.781 14.211 1 85.69 107 GLN B C 1
ATOM 2356 O O . GLN B 1 107 ? 0.384 30.656 13.828 1 85.69 107 GLN B O 1
ATOM 2361 N N . ASN B 1 108 ? -1.09 32.406 13.891 1 85.25 108 ASN B N 1
ATOM 2362 C CA . ASN B 1 108 ? -1.964 31.75 12.93 1 85.25 108 ASN B CA 1
ATOM 2363 C C . ASN B 1 108 ? -2.072 32.562 11.633 1 85.25 108 ASN B C 1
ATOM 2365 O O . ASN B 1 108 ? -3.102 32.5 10.961 1 85.25 108 ASN B O 1
ATOM 2369 N N . GLN B 1 109 ? -0.999 33.25 11.359 1 92.56 109 GLN B N 1
ATOM 2370 C CA . GLN B 1 109 ? -0.966 34.031 10.117 1 92.56 109 GLN B CA 1
ATOM 2371 C C . GLN B 1 109 ? -0.716 33.094 8.922 1 92.56 109 GLN B C 1
ATOM 2373 O O . GLN B 1 109 ? -0.3 31.953 9.086 1 92.56 109 GLN B O 1
ATOM 2378 N N . ALA B 1 110 ? -0.983 33.688 7.762 1 97.19 110 ALA B N 1
ATOM 2379 C CA . ALA B 1 110 ? -0.727 32.938 6.527 1 97.19 110 ALA B CA 1
ATOM 2380 C C . ALA B 1 110 ? 0.733 32.5 6.445 1 97.19 110 ALA B C 1
ATOM 2382 O O . ALA B 1 110 ? 1.635 33.25 6.84 1 97.19 110 ALA B O 1
ATOM 2383 N N . ILE B 1 111 ? 0.962 31.312 5.949 1 98 111 ILE B N 1
ATOM 2384 C CA . ILE B 1 111 ? 2.322 30.797 5.863 1 98 111 ILE B CA 1
ATOM 2385 C C . ILE B 1 111 ? 2.523 30.094 4.52 1 98 111 ILE B C 1
ATOM 2387 O O . ILE B 1 111 ? 1.649 29.359 4.059 1 98 111 ILE B O 1
ATOM 2391 N N . ALA B 1 112 ? 3.629 30.422 3.869 1 98.62 112 ALA B N 1
ATOM 2392 C CA . ALA B 1 112 ? 4.055 29.719 2.668 1 98.62 112 ALA B CA 1
ATOM 2393 C C . ALA B 1 112 ? 4.898 28.5 3.027 1 98.62 112 ALA B C 1
ATOM 2395 O O . ALA B 1 112 ? 5.879 28.609 3.768 1 98.62 112 ALA B O 1
ATOM 2396 N N . VAL B 1 113 ? 4.449 27.328 2.547 1 98.69 113 VAL B N 1
ATOM 2397 C CA . VAL B 1 113 ? 5.164 26.094 2.834 1 98.69 113 VAL B CA 1
ATOM 2398 C C . VAL B 1 113 ? 5.582 25.422 1.527 1 98.69 113 VAL B C 1
ATOM 2400 O O . VAL B 1 113 ? 4.898 25.562 0.508 1 98.69 113 VAL B O 1
ATOM 2403 N N . SER B 1 114 ? 6.699 24.734 1.59 1 98.44 114 SER B N 1
ATOM 2404 C CA . SER B 1 114 ? 7.152 24.031 0.4 1 98.44 114 SER B CA 1
ATOM 2405 C C . SER B 1 114 ? 7.938 22.766 0.771 1 98.44 114 SER B C 1
ATOM 2407 O O . SER B 1 114 ? 8.289 22.578 1.937 1 98.44 114 SER B O 1
ATOM 2409 N N . MET B 1 115 ? 8.094 21.906 -0.158 1 97.44 115 MET B N 1
ATOM 2410 C CA . MET B 1 115 ? 9 20.766 -0.066 1 97.44 115 MET B CA 1
ATOM 2411 C C . MET B 1 115 ? 9.602 20.438 -1.429 1 97.44 115 MET B C 1
ATOM 2413 O O . MET B 1 115 ? 9.078 20.859 -2.461 1 97.44 115 MET B O 1
ATOM 2417 N N . ASP B 1 116 ? 10.695 19.703 -1.351 1 95.38 116 ASP B N 1
ATOM 2418 C CA . ASP B 1 116 ? 11.359 19.328 -2.592 1 95.38 116 ASP B CA 1
ATOM 2419 C C . ASP B 1 116 ? 10.5 18.359 -3.406 1 95.38 116 ASP B C 1
ATOM 2421 O O . ASP B 1 116 ? 9.875 17.469 -2.852 1 95.38 116 ASP B O 1
ATOM 2425 N N . ALA B 1 117 ? 10.398 18.641 -4.672 1 91.94 117 ALA B N 1
ATOM 2426 C CA . ALA B 1 117 ? 9.797 17.719 -5.641 1 91.94 117 ALA B CA 1
ATOM 2427 C C . ALA B 1 117 ? 10.867 17.062 -6.512 1 91.94 117 ALA B C 1
ATOM 2429 O O . ALA B 1 117 ? 12.023 16.953 -6.105 1 91.94 117 ALA B O 1
ATOM 2430 N N . GLN B 1 118 ? 10.5 16.453 -7.582 1 86.88 118 GLN B N 1
ATOM 2431 C CA . GLN B 1 118 ? 11.453 15.875 -8.523 1 86.88 118 GLN B CA 1
ATOM 2432 C C . GLN B 1 118 ? 12.078 16.953 -9.406 1 86.88 118 GLN B C 1
ATOM 2434 O O . GLN B 1 118 ? 11.539 18.047 -9.531 1 86.88 118 GLN B O 1
ATOM 2439 N N . ARG B 1 119 ? 13.32 16.703 -9.898 1 90.88 119 ARG B N 1
ATOM 2440 C CA . ARG B 1 119 ? 13.992 17.484 -10.938 1 90.88 119 ARG B CA 1
ATOM 2441 C C . ARG B 1 119 ? 14.281 18.891 -10.453 1 90.88 119 ARG B C 1
ATOM 2443 O O . ARG B 1 119 ? 14.141 19.859 -11.219 1 90.88 119 ARG B O 1
ATOM 2450 N N . GLY B 1 120 ? 14.508 19.031 -9.141 1 92.94 120 GLY B N 1
ATOM 2451 C CA . GLY B 1 120 ? 14.898 20.312 -8.594 1 92.94 120 GLY B CA 1
ATOM 2452 C C . GLY B 1 120 ? 13.719 21.25 -8.391 1 92.94 120 GLY B C 1
ATOM 2453 O O . GLY B 1 120 ? 13.906 22.422 -8.023 1 92.94 120 GLY B O 1
ATOM 2454 N N . GLN B 1 121 ? 12.586 20.734 -8.633 1 96.12 121 GLN B N 1
ATOM 2455 C CA . GLN B 1 121 ? 11.375 21.531 -8.445 1 96.12 121 GLN B CA 1
ATOM 2456 C C . GLN B 1 121 ? 10.891 21.453 -7 1 96.12 121 GLN B C 1
ATOM 2458 O O . GLN B 1 121 ? 11.445 20.703 -6.188 1 96.12 121 GLN B O 1
ATOM 2463 N N . LEU B 1 122 ? 9.938 22.344 -6.746 1 97 122 LEU B N 1
ATOM 2464 C C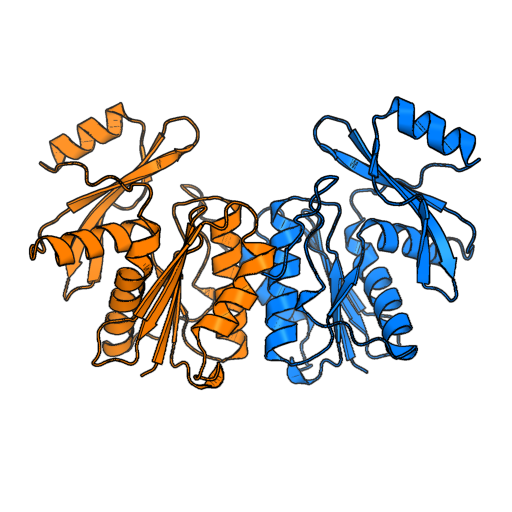A . LEU B 1 122 ? 9.305 22.375 -5.434 1 97 122 LEU B CA 1
ATOM 2465 C C . LEU B 1 122 ? 7.793 22.203 -5.559 1 97 122 LEU B C 1
ATOM 2467 O O . LEU B 1 122 ? 7.207 22.547 -6.586 1 97 122 LEU B O 1
ATOM 2471 N N . ILE B 1 123 ? 7.289 21.625 -4.562 1 97.56 123 ILE B N 1
ATOM 2472 C CA . ILE B 1 123 ? 5.848 21.75 -4.363 1 97.56 123 ILE B CA 1
ATOM 2473 C C . ILE B 1 123 ? 5.562 22.75 -3.258 1 97.56 123 ILE B C 1
ATOM 2475 O O . ILE B 1 123 ? 6.141 22.672 -2.168 1 97.56 123 ILE B O 1
ATOM 2479 N N . GLY B 1 124 ? 4.773 23.719 -3.574 1 97.88 124 GLY B N 1
ATOM 2480 C CA . GLY B 1 124 ? 4.512 24.766 -2.613 1 97.88 124 GLY B CA 1
ATOM 2481 C C . GLY B 1 124 ? 3.045 25.156 -2.541 1 97.88 124 GLY B C 1
ATOM 2482 O O . GLY B 1 124 ? 2.271 24.844 -3.449 1 97.88 124 GLY B O 1
ATOM 2483 N N . ALA B 1 125 ? 2.666 25.812 -1.45 1 98.06 125 ALA B N 1
ATOM 2484 C CA . ALA B 1 125 ? 1.313 26.297 -1.208 1 98.06 125 ALA B CA 1
ATOM 2485 C C . ALA B 1 125 ? 1.316 27.422 -0.179 1 98.06 125 ALA B C 1
ATOM 2487 O O . ALA B 1 125 ? 2.311 27.641 0.521 1 98.06 125 ALA B O 1
ATOM 2488 N N . LEU B 1 126 ? 0.274 28.219 -0.183 1 98.56 126 LEU B N 1
ATOM 2489 C CA . LEU B 1 126 ? -0.008 29.188 0.86 1 98.56 126 LEU B CA 1
ATOM 2490 C C . LEU B 1 126 ? -1.213 28.766 1.693 1 98.56 126 LEU B C 1
ATOM 2492 O O . LEU B 1 126 ? -2.289 28.5 1.148 1 98.56 126 LEU B O 1
ATOM 2496 N N . TYR B 1 127 ? -0.941 28.625 3.004 1 98.44 127 TYR B N 1
ATOM 2497 C CA . TYR B 1 127 ? -2.033 28.219 3.881 1 98.44 127 TYR B CA 1
ATOM 2498 C C . TYR B 1 127 ? -2.41 29.328 4.84 1 98.44 127 TYR B C 1
ATOM 2500 O O . TYR B 1 127 ? -1.541 30.047 5.344 1 98.44 127 TYR B O 1
ATOM 2508 N N . GLY B 1 128 ? -3.701 29.484 5.055 1 97.69 128 GLY B N 1
ATOM 2509 C CA . GLY B 1 128 ? -4.223 30.188 6.215 1 97.69 128 GLY B CA 1
ATOM 2510 C C . GLY B 1 128 ? -4.797 29.266 7.27 1 97.69 128 GLY B C 1
ATOM 2511 O O . GLY B 1 128 ? -4.836 28.047 7.078 1 97.69 128 GLY B O 1
ATOM 2512 N N . CYS B 1 129 ? -5.172 29.812 8.406 1 96 129 CYS B N 1
ATOM 2513 C CA . CYS B 1 129 ? -5.688 29.016 9.523 1 96 129 CYS B CA 1
ATOM 2514 C C . CYS B 1 129 ? -7.117 29.422 9.859 1 96 129 CYS B C 1
ATOM 2516 O O . CYS B 1 129 ? -7.383 30.594 10.156 1 96 129 CYS B O 1
ATOM 2518 N N . GLN B 1 130 ? -8.047 28.5 9.719 1 93.75 130 GLN B N 1
ATOM 2519 C CA . GLN B 1 130 ? -9.422 28.703 10.156 1 93.75 130 GLN B CA 1
ATOM 2520 C C . GLN B 1 130 ? -9.812 27.703 11.242 1 93.75 130 GLN B C 1
ATOM 2522 O O . GLN B 1 130 ? -10.016 26.531 10.969 1 93.75 130 GLN B O 1
ATOM 2527 N N . ASP B 1 131 ? -9.961 28.156 12.523 1 90.19 131 ASP B N 1
ATOM 2528 C CA . ASP B 1 131 ? -10.328 27.312 13.664 1 90.19 131 ASP B CA 1
ATOM 2529 C C . ASP B 1 131 ? -9.344 26.172 13.852 1 90.19 131 ASP B C 1
ATOM 2531 O O . ASP B 1 131 ? -9.75 25.016 14.047 1 90.19 131 ASP B O 1
ATOM 2535 N N . GLY B 1 132 ? -8.094 26.469 13.602 1 89.69 132 GLY B N 1
ATOM 2536 C CA . GLY B 1 132 ? -7.043 25.484 13.828 1 89.69 132 GLY B CA 1
ATOM 2537 C C . GLY B 1 132 ? -6.855 24.531 12.664 1 89.69 132 GLY B C 1
ATOM 2538 O O . GLY B 1 132 ? -6.043 23.609 12.734 1 89.69 132 GLY B O 1
ATOM 2539 N N . ILE B 1 133 ? -7.555 24.734 11.602 1 95.94 133 ILE B N 1
ATOM 2540 C CA . ILE B 1 133 ? -7.492 23.891 10.422 1 95.94 133 ILE B CA 1
ATOM 2541 C C . ILE B 1 133 ? -6.867 24.656 9.258 1 95.94 133 ILE B C 1
ATOM 2543 O O . ILE B 1 133 ? -7.309 25.75 8.93 1 95.94 133 ILE B O 1
ATOM 2547 N N . PRO B 1 134 ? -5.816 24.078 8.703 1 97.81 134 PRO B N 1
ATOM 2548 C CA . PRO B 1 134 ? -5.227 24.75 7.535 1 97.81 134 PRO B CA 1
ATOM 2549 C C . PRO B 1 134 ? -6.195 24.844 6.359 1 97.81 134 PRO B C 1
ATOM 2551 O O . PRO B 1 134 ? -6.883 23.875 6.039 1 97.81 134 PRO B O 1
ATOM 2554 N N . VAL B 1 135 ? -6.262 26 5.797 1 97.44 135 VAL B N 1
ATOM 2555 C CA . VAL B 1 135 ? -7.035 26.266 4.586 1 97.44 135 VAL B CA 1
ATOM 2556 C C . VAL B 1 135 ? -6.117 26.797 3.488 1 97.44 135 VAL B C 1
ATOM 2558 O O . VAL B 1 135 ? -5.355 27.734 3.711 1 97.44 135 VAL B O 1
ATOM 2561 N N . ALA B 1 136 ? -6.188 26.203 2.312 1 97.06 136 ALA B N 1
ATOM 2562 C CA . ALA B 1 136 ? -5.328 26.641 1.219 1 97.06 136 ALA B CA 1
ATOM 2563 C C . ALA B 1 136 ? -5.789 28 0.672 1 97.06 136 ALA B C 1
ATOM 2565 O O . ALA B 1 136 ? -6.91 28.125 0.173 1 97.06 136 ALA B O 1
ATOM 2566 N N . LEU B 1 137 ? -4.996 28.953 0.876 1 97.75 137 LEU B N 1
ATOM 2567 C CA . LEU B 1 137 ? -5.215 30.234 0.221 1 97.75 137 LEU B CA 1
ATOM 2568 C C . LEU B 1 137 ? -4.73 30.203 -1.226 1 97.75 137 LEU B C 1
ATOM 2570 O O . LEU B 1 137 ? -5.34 30.828 -2.104 1 97.75 137 LEU B O 1
ATOM 2574 N N . GLU B 1 138 ? -3.564 29.578 -1.477 1 97.25 138 GLU B N 1
ATOM 2575 C CA . GLU B 1 138 ? -3.043 29.156 -2.771 1 97.25 138 GLU B CA 1
ATOM 2576 C C . GLU B 1 138 ? -2.781 27.656 -2.791 1 97.25 138 GLU B C 1
ATOM 2578 O O . GLU B 1 138 ? -2.025 27.141 -1.967 1 97.25 138 GLU B O 1
ATOM 2583 N N . ALA B 1 139 ? -3.391 27.016 -3.75 1 95.81 139 ALA B N 1
ATOM 2584 C CA . ALA B 1 139 ? -3.359 25.562 -3.805 1 95.81 139 ALA B CA 1
ATOM 2585 C C . ALA B 1 139 ? -1.938 25.047 -4.031 1 95.81 139 ALA B C 1
ATOM 2587 O O . ALA B 1 139 ? -1.109 25.75 -4.621 1 95.81 139 ALA B O 1
ATOM 2588 N N . GLU B 1 140 ? -1.666 23.875 -3.531 1 96.31 140 GLU B N 1
ATOM 2589 C CA . GLU B 1 140 ? -0.398 23.188 -3.762 1 96.31 140 GLU B CA 1
ATOM 2590 C C . GLU B 1 140 ? -0.128 23.016 -5.254 1 96.31 140 GLU B C 1
ATOM 2592 O O . GLU B 1 140 ? -1.008 22.578 -6.004 1 96.31 140 GLU B O 1
ATOM 2597 N N . GLN B 1 141 ? 0.982 23.359 -5.656 1 95.38 141 GLN B N 1
ATOM 2598 C CA . GLN B 1 141 ? 1.388 23.188 -7.047 1 95.38 141 GLN B CA 1
ATOM 2599 C C . GLN B 1 141 ? 2.906 23.078 -7.168 1 95.38 141 GLN B C 1
ATOM 2601 O O . GLN B 1 141 ? 3.633 23.422 -6.23 1 95.38 141 GLN B O 1
ATOM 2606 N N . VAL B 1 142 ? 3.34 22.578 -8.266 1 96.38 142 VAL B N 1
ATOM 2607 C CA . VAL B 1 142 ? 4.766 22.438 -8.539 1 96.38 142 VAL B CA 1
ATOM 2608 C C . VAL B 1 142 ? 5.324 23.75 -9.055 1 96.38 142 VAL B C 1
ATOM 2610 O O . VAL B 1 142 ? 4.707 24.406 -9.898 1 96.38 142 VAL B O 1
ATOM 2613 N N . TYR B 1 143 ? 6.461 24.156 -8.539 1 96.88 143 TYR B N 1
ATOM 2614 C CA . TYR B 1 143 ? 7.129 25.391 -8.945 1 96.88 143 TYR B CA 1
ATOM 2615 C C . TYR B 1 143 ? 8.578 25.125 -9.352 1 96.88 143 TYR B C 1
ATOM 2617 O O . TYR B 1 143 ? 9.258 24.312 -8.719 1 96.88 143 TYR B O 1
ATOM 2625 N N . GLU B 1 144 ? 8.977 25.828 -10.32 1 97.44 144 GLU B N 1
ATOM 2626 C CA . GLU B 1 144 ? 10.414 26.047 -10.453 1 97.44 144 GLU B CA 1
ATOM 2627 C C . GLU B 1 144 ? 10.953 26.922 -9.336 1 97.44 144 GLU B C 1
ATOM 2629 O O . GLU B 1 144 ? 10.25 27.797 -8.828 1 97.44 144 GLU B O 1
ATOM 2634 N N . PRO B 1 145 ? 12.211 26.734 -8.992 1 97.56 145 PRO B N 1
ATOM 2635 C CA . PRO B 1 145 ? 12.773 27.5 -7.875 1 97.56 145 PRO B CA 1
ATOM 2636 C C . PRO B 1 145 ? 12.602 29 -8.047 1 97.56 145 PRO B C 1
ATOM 2638 O O . PRO B 1 145 ? 12.219 29.703 -7.105 1 97.56 145 PRO B O 1
ATOM 2641 N N . VAL B 1 146 ? 12.828 29.516 -9.219 1 98.12 146 VAL B N 1
ATOM 2642 C CA . VAL B 1 146 ? 12.727 30.953 -9.477 1 98.12 146 VAL B CA 1
ATOM 2643 C C . VAL B 1 146 ? 11.273 31.406 -9.328 1 98.12 146 VAL B C 1
ATOM 2645 O O . VAL B 1 146 ? 11 32.438 -8.734 1 98.12 146 VAL B O 1
ATOM 2648 N N . ALA B 1 147 ? 10.375 30.656 -9.891 1 98.25 147 ALA B N 1
ATOM 2649 C CA . ALA B 1 147 ? 8.945 30.969 -9.797 1 98.25 147 ALA B CA 1
ATOM 2650 C C . ALA B 1 147 ? 8.477 30.953 -8.344 1 98.25 147 ALA B C 1
ATOM 2652 O O . ALA B 1 147 ? 7.641 31.766 -7.949 1 98.25 147 ALA B O 1
ATOM 2653 N N . TRP B 1 148 ? 9.031 30.047 -7.566 1 98.19 148 TRP B N 1
ATOM 2654 C CA . TRP B 1 148 ? 8.672 29.969 -6.152 1 98.19 148 TRP B CA 1
ATOM 2655 C C . TRP B 1 148 ? 9.133 31.219 -5.406 1 98.19 148 TRP B C 1
ATOM 2657 O O . TRP B 1 148 ? 8.383 31.797 -4.613 1 98.19 148 TRP B O 1
ATOM 2667 N N . THR B 1 149 ? 10.32 31.609 -5.691 1 98.19 149 THR B N 1
ATOM 2668 C CA . THR B 1 149 ? 10.867 32.812 -5.078 1 98.19 149 THR B CA 1
ATOM 2669 C C . THR B 1 149 ? 10.008 34.031 -5.41 1 98.19 149 THR B C 1
ATOM 2671 O O . THR B 1 149 ? 9.734 34.844 -4.543 1 98.19 149 THR B O 1
ATOM 2674 N N . GLU B 1 150 ? 9.586 34.094 -6.641 1 98.44 150 GLU B N 1
ATOM 2675 C CA . GLU B 1 150 ? 8.742 35.188 -7.078 1 98.44 150 GLU B CA 1
ATOM 2676 C C . GLU B 1 150 ? 7.387 35.156 -6.375 1 98.44 150 GLU B C 1
ATOM 2678 O O . GLU B 1 150 ? 6.855 36.219 -5.992 1 98.44 150 GLU B O 1
ATOM 2683 N N . ARG B 1 151 ? 6.832 33.969 -6.281 1 98 151 ARG B N 1
ATOM 2684 C CA . ARG B 1 151 ? 5.547 33.812 -5.605 1 98 151 ARG B CA 1
ATOM 2685 C C . ARG B 1 151 ? 5.645 34.25 -4.141 1 98 151 ARG B C 1
ATOM 2687 O O . ARG B 1 151 ? 4.766 34.938 -3.633 1 98 151 ARG B O 1
ATOM 2694 N N . LEU B 1 152 ? 6.695 33.781 -3.449 1 98.5 152 LEU B N 1
ATOM 2695 C CA . LEU B 1 152 ? 6.918 34.156 -2.059 1 98.5 152 LEU B CA 1
ATOM 2696 C C . LEU B 1 152 ? 6.949 35.688 -1.906 1 98.5 152 LEU B C 1
ATOM 2698 O O . LEU B 1 152 ? 6.32 36.219 -1.001 1 98.5 152 LEU B O 1
ATOM 2702 N N . ALA B 1 153 ? 7.672 36.344 -2.812 1 98.31 153 ALA B N 1
ATOM 2703 C CA . ALA B 1 153 ? 7.781 37.781 -2.781 1 98.31 153 ALA B CA 1
ATOM 2704 C C . ALA B 1 153 ? 6.418 38.438 -2.973 1 98.31 153 ALA B C 1
ATOM 2706 O O . ALA B 1 153 ? 6.086 39.406 -2.285 1 98.31 153 ALA B O 1
ATOM 2707 N N . SER B 1 154 ? 5.68 37.906 -3.895 1 98.12 154 SER B N 1
ATOM 2708 C CA . SER B 1 154 ? 4.363 38.469 -4.188 1 98.12 154 SER B CA 1
ATOM 2709 C C . SER B 1 154 ? 3.43 38.344 -2.99 1 98.12 154 SER B C 1
ATOM 2711 O O . SER B 1 154 ? 2.545 39.156 -2.789 1 98.12 154 SER B O 1
ATOM 2713 N N . TRP B 1 155 ? 3.58 37.219 -2.168 1 97.19 155 TRP B N 1
ATOM 2714 C CA . TRP B 1 155 ? 2.744 36.969 -0.996 1 97.19 155 TRP B CA 1
ATOM 2715 C C . TRP B 1 155 ? 3.283 37.719 0.22 1 97.19 155 TRP B C 1
ATOM 2717 O O . TRP B 1 155 ? 2.592 37.844 1.234 1 97.19 155 TRP B O 1
ATOM 2727 N N . GLY B 1 156 ? 4.484 38.312 0.11 1 97.25 156 GLY B N 1
ATOM 2728 C CA . GLY B 1 156 ? 5.152 38.875 1.269 1 97.25 156 GLY B CA 1
ATOM 2729 C C . GLY B 1 156 ? 5.453 37.844 2.346 1 97.25 156 GLY B C 1
ATOM 2730 O O . GLY B 1 156 ? 5.332 38.125 3.539 1 97.25 156 GLY B O 1
ATOM 2731 N N . GLN B 1 157 ? 5.73 36.656 1.93 1 97.12 157 GLN B N 1
ATOM 2732 C CA . GLN B 1 157 ? 5.949 35.531 2.852 1 97.12 157 GLN B CA 1
ATOM 2733 C C . GLN B 1 157 ? 7.367 35 2.732 1 97.12 157 GLN B C 1
ATOM 2735 O O . GLN B 1 157 ? 7.992 35.094 1.674 1 97.12 157 GLN B O 1
ATOM 2740 N N . GLU B 1 158 ? 7.871 34.438 3.863 1 96.69 158 GLU B N 1
ATOM 2741 C CA . GLU B 1 158 ? 9.078 33.594 3.828 1 96.69 158 GLU B CA 1
ATOM 2742 C C . GLU B 1 158 ? 8.734 32.125 3.635 1 96.69 158 GLU B C 1
ATOM 2744 O O . GLU B 1 158 ? 7.641 31.688 3.992 1 96.69 158 GLU B O 1
ATOM 2749 N N . ASP B 1 159 ? 9.711 31.406 3.133 1 98.06 159 ASP B N 1
ATOM 2750 C CA . ASP B 1 159 ? 9.5 29.984 2.852 1 98.06 159 ASP B CA 1
ATOM 2751 C C . ASP B 1 159 ? 9.672 29.141 4.113 1 98.06 159 ASP B C 1
ATOM 2753 O O . ASP B 1 159 ? 10.75 29.141 4.715 1 98.06 159 ASP B O 1
ATOM 2757 N N . CYS B 1 160 ? 8.594 28.531 4.516 1 97.94 160 CYS B N 1
ATOM 2758 C CA . CYS B 1 160 ? 8.727 27.438 5.484 1 97.94 160 CYS B CA 1
ATOM 2759 C C . CYS B 1 160 ?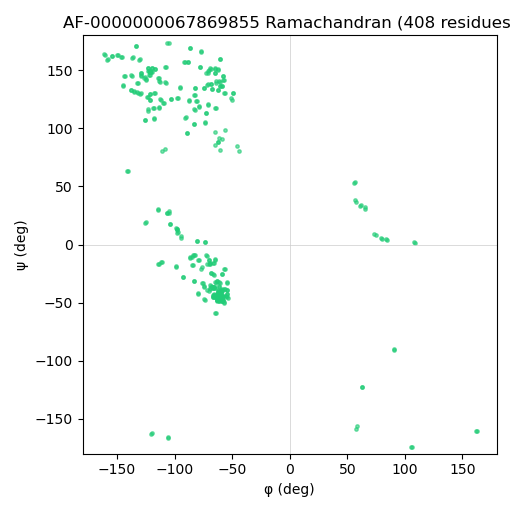 8.914 26.109 4.777 1 97.94 160 CYS B C 1
ATOM 2761 O O . CYS B 1 160 ? 7.934 25.422 4.453 1 97.94 160 CYS B O 1
ATOM 2763 N N . ARG B 1 161 ? 10.086 25.703 4.637 1 98.06 161 ARG B N 1
ATOM 2764 C CA . ARG B 1 161 ? 10.414 24.547 3.83 1 98.06 161 ARG B CA 1
ATOM 2765 C C . ARG B 1 161 ? 10.516 23.281 4.695 1 98.06 161 ARG B C 1
ATOM 2767 O O . ARG B 1 161 ? 11.125 23.312 5.766 1 98.06 161 ARG B O 1
ATOM 2774 N N . ALA B 1 162 ? 9.891 22.25 4.152 1 97.75 162 ALA B N 1
ATOM 2775 C CA . ALA B 1 162 ? 9.969 20.969 4.859 1 97.75 162 ALA B CA 1
ATOM 2776 C C . ALA B 1 162 ? 11.422 20.5 4.977 1 97.75 162 ALA B C 1
ATOM 2778 O O . ALA B 1 162 ? 12.211 20.672 4.051 1 97.75 162 ALA B O 1
ATOM 2779 N N . ASP B 1 163 ? 11.734 19.969 6.082 1 94.81 163 ASP B N 1
ATOM 2780 C CA . ASP B 1 163 ? 13.047 19.375 6.277 1 94.81 163 ASP B CA 1
ATOM 2781 C C . ASP B 1 163 ? 12.93 17.891 6.617 1 94.81 163 ASP B C 1
ATOM 2783 O O . ASP B 1 163 ? 11.891 17.266 6.375 1 94.81 163 ASP B O 1
ATOM 2787 N N . ALA B 1 164 ? 14.016 17.281 7.184 1 91.06 164 ALA B N 1
ATOM 2788 C CA . ALA B 1 164 ? 14.094 15.844 7.406 1 91.06 164 ALA B CA 1
ATOM 2789 C C . ALA B 1 164 ? 13.141 15.406 8.516 1 91.06 164 ALA B C 1
ATOM 2791 O O . ALA B 1 164 ? 12.852 14.219 8.664 1 91.06 164 ALA B O 1
ATOM 2792 N N . ALA B 1 165 ? 12.609 16.375 9.289 1 95.06 165 ALA B N 1
ATOM 2793 C CA . ALA B 1 165 ? 11.773 16.031 10.438 1 95.06 165 ALA B CA 1
ATOM 2794 C C . ALA B 1 165 ? 10.297 16.141 10.086 1 95.06 165 ALA B C 1
ATOM 2796 O O . ALA B 1 165 ? 9.438 16.125 10.969 1 95.06 165 ALA B O 1
ATOM 2797 N N . ILE B 1 166 ? 9.961 16.234 8.789 1 97.5 166 ILE B N 1
ATOM 2798 C CA . ILE B 1 166 ? 8.602 16.484 8.336 1 97.5 166 ILE B CA 1
ATOM 2799 C C . ILE B 1 166 ? 7.668 15.391 8.844 1 97.5 166 ILE B C 1
ATOM 2801 O O . ILE B 1 166 ? 6.484 15.633 9.086 1 97.5 166 ILE B O 1
ATOM 2805 N N . ALA B 1 167 ? 8.172 14.219 9.109 1 98 167 ALA B N 1
ATOM 2806 C CA . ALA B 1 167 ? 7.352 13.102 9.57 1 98 167 ALA B CA 1
ATOM 2807 C C . ALA B 1 167 ? 6.816 13.367 10.977 1 98 167 ALA B C 1
ATOM 2809 O O . ALA B 1 167 ? 5.797 12.797 11.375 1 98 167 ALA B O 1
ATOM 2810 N N . THR B 1 168 ? 7.477 14.195 11.773 1 97.81 168 THR B N 1
ATOM 2811 C CA . THR B 1 168 ? 7.035 14.516 13.125 1 97.81 168 THR B CA 1
ATOM 2812 C C . THR B 1 168 ? 5.719 15.289 13.102 1 97.81 168 THR B C 1
ATOM 2814 O O . THR B 1 168 ? 5.008 15.352 14.102 1 97.81 168 THR B O 1
ATOM 2817 N N . THR B 1 169 ? 5.355 15.836 11.922 1 97.94 169 THR B N 1
ATOM 2818 C CA . THR B 1 169 ? 4.121 16.594 11.805 1 97.94 169 THR B CA 1
ATOM 2819 C C . THR B 1 169 ? 2.906 15.672 11.836 1 97.94 169 THR B C 1
ATOM 2821 O O . THR B 1 169 ? 1.765 16.141 11.797 1 97.94 169 THR B O 1
ATOM 2824 N N . VAL B 1 170 ? 3.137 14.375 12.008 1 98.44 170 VAL B N 1
ATOM 2825 C CA . VAL B 1 170 ? 2.033 13.422 12.078 1 98.44 170 VAL B CA 1
ATOM 2826 C C . VAL B 1 170 ? 1.137 13.758 13.266 1 98.44 170 VAL B C 1
ATOM 2828 O O . VAL B 1 170 ? -0.081 13.57 13.211 1 98.44 170 VAL B O 1
ATOM 2831 N N . THR B 1 171 ? 1.679 14.281 14.328 1 97.69 171 THR B N 1
ATOM 2832 C CA . THR B 1 171 ? 0.872 14.711 15.469 1 97.69 171 THR B CA 1
ATOM 2833 C C . THR B 1 171 ? -0.011 15.898 15.078 1 97.69 171 THR B C 1
ATOM 2835 O O . THR B 1 171 ? -1.154 16 15.531 1 97.69 171 THR B O 1
ATOM 2838 N N . ASP B 1 172 ? 0.524 16.781 14.242 1 96.69 172 ASP B N 1
ATOM 2839 C CA . ASP B 1 172 ? -0.251 17.922 13.758 1 96.69 172 ASP B CA 1
ATOM 2840 C C . ASP B 1 172 ? -1.339 17.469 12.789 1 96.69 172 ASP B C 1
ATOM 2842 O O . ASP B 1 172 ? -2.441 18.031 12.789 1 96.69 172 ASP B O 1
ATOM 2846 N N . LEU B 1 173 ? -1.015 16.516 11.945 1 97.69 173 LEU B N 1
ATOM 2847 C CA . LEU B 1 173 ? -2.023 15.945 11.062 1 97.69 173 LEU B CA 1
ATOM 2848 C C . LEU B 1 173 ? -3.178 15.359 11.867 1 97.69 173 LEU B C 1
ATOM 2850 O O . LEU B 1 173 ? -4.344 15.57 11.523 1 97.69 173 LEU B O 1
ATOM 2854 N N . LEU B 1 174 ? -2.838 14.625 12.945 1 97.94 174 LEU B N 1
ATOM 2855 C CA . LEU B 1 174 ? -3.869 14.047 13.797 1 97.94 174 LEU B CA 1
ATOM 2856 C C . LEU B 1 174 ? -4.73 15.133 14.43 1 97.94 174 LEU B C 1
ATOM 2858 O O . LEU B 1 174 ? -5.953 14.992 14.523 1 97.94 174 LEU B O 1
ATOM 2862 N N . ALA B 1 175 ? -4.102 16.203 14.859 1 96 175 ALA B N 1
ATOM 2863 C CA . ALA B 1 175 ? -4.828 17.312 15.469 1 96 175 ALA B CA 1
ATOM 2864 C C . ALA B 1 175 ? -5.805 17.938 14.484 1 96 175 ALA B C 1
ATOM 2866 O O . ALA B 1 175 ? -6.934 18.281 14.844 1 96 175 ALA B O 1
ATOM 2867 N N . ILE B 1 176 ? -5.359 18.109 13.227 1 96.38 176 ILE B N 1
ATOM 2868 C CA . ILE B 1 176 ? -6.238 18.625 12.18 1 96.38 176 ILE B CA 1
ATOM 2869 C C . ILE B 1 176 ? -7.453 17.703 12.031 1 96.38 176 ILE B C 1
ATOM 2871 O O . ILE B 1 176 ? -8.594 18.172 12.031 1 96.38 176 ILE B O 1
ATOM 2875 N N . ALA B 1 177 ? -7.211 16.422 11.945 1 97.44 177 ALA B N 1
ATOM 2876 C CA . ALA B 1 177 ? -8.281 15.438 11.773 1 97.44 177 ALA B CA 1
ATOM 2877 C C . ALA B 1 177 ? -9.242 15.469 12.961 1 97.44 177 ALA B C 1
ATOM 2879 O O . ALA B 1 177 ? -10.461 15.359 12.781 1 97.44 177 ALA B O 1
ATOM 2880 N N . GLU B 1 178 ? -8.727 15.594 14.164 1 96.19 178 GLU B N 1
ATOM 2881 C CA . GLU B 1 178 ? -9.555 15.656 15.367 1 96.19 178 GLU B CA 1
ATOM 2882 C C . GLU B 1 178 ? -10.5 16.844 15.32 1 96.19 178 GLU B C 1
ATOM 2884 O O . GLU B 1 178 ? -11.68 16.734 15.672 1 96.19 178 GLU B O 1
ATOM 2889 N N . ARG B 1 179 ? -9.992 17.953 14.914 1 95.12 179 ARG B N 1
ATOM 2890 C CA . ARG B 1 179 ? -10.828 19.141 14.812 1 95.12 179 ARG B CA 1
ATOM 2891 C C . ARG B 1 179 ? -11.93 18.953 13.773 1 95.12 179 ARG B C 1
ATOM 2893 O O . ARG B 1 179 ? -13.078 19.328 14.008 1 95.12 179 ARG B O 1
ATOM 2900 N N . GLN B 1 180 ? -11.57 18.391 12.648 1 96.75 180 GLN B N 1
ATOM 2901 C CA . GLN B 1 180 ? -12.57 18.109 11.625 1 96.75 180 GLN B CA 1
ATOM 2902 C C . GLN B 1 180 ? -13.617 17.125 12.133 1 96.75 180 GLN B C 1
ATOM 2904 O O . GLN B 1 180 ? -14.812 17.297 11.875 1 96.75 180 GLN B O 1
ATOM 2909 N N . TRP B 1 181 ? -13.18 16.141 12.859 1 96.56 181 TRP B N 1
ATOM 2910 C CA . TRP B 1 181 ? -14.07 15.164 13.469 1 96.56 181 TRP B CA 1
ATOM 2911 C C . TRP B 1 181 ? -15.047 15.836 14.43 1 96.56 181 TRP B C 1
ATOM 2913 O O . TRP B 1 181 ? -16.234 15.547 14.422 1 96.56 181 TRP B O 1
ATOM 2923 N N . GLN B 1 182 ? -14.539 16.75 15.227 1 94.5 182 GLN B N 1
ATOM 2924 C CA . GLN B 1 182 ? -15.344 17.453 16.219 1 94.5 182 GLN B CA 1
ATOM 2925 C C . GLN B 1 182 ? -16.391 18.344 15.539 1 94.5 182 GLN B C 1
ATOM 2927 O O . GLN B 1 182 ? -17.469 18.562 16.078 1 94.5 182 GLN B O 1
ATOM 2932 N N . ARG B 1 183 ? -16.109 18.766 14.328 1 95.81 183 ARG B N 1
ATOM 2933 C CA . ARG B 1 183 ? -17.031 19.594 13.562 1 95.81 183 ARG B CA 1
ATOM 2934 C C . ARG B 1 183 ? -18.109 18.75 12.875 1 95.81 183 ARG B C 1
ATOM 2936 O O . ARG B 1 183 ? -18.984 19.281 12.211 1 95.81 183 ARG B O 1
ATOM 2943 N N . GLY B 1 184 ? -17.906 17.453 12.945 1 97.44 184 GLY B N 1
ATOM 2944 C CA . GLY B 1 184 ? -18.938 16.562 12.422 1 97.44 184 GLY B CA 1
ATOM 2945 C C . GLY B 1 184 ? -18.531 15.891 11.117 1 97.44 184 GLY B C 1
ATOM 2946 O O . GLY B 1 184 ? -19.297 15.102 10.562 1 97.44 184 GLY B O 1
ATOM 2947 N N . ASP B 1 185 ? -17.312 16.125 10.617 1 98 185 ASP B N 1
ATOM 2948 C CA . ASP B 1 185 ? -16.844 15.5 9.383 1 98 185 ASP B CA 1
ATOM 2949 C C . ASP B 1 185 ? -16.656 14 9.57 1 98 185 ASP B C 1
ATOM 2951 O O . ASP B 1 185 ? -16.172 13.555 10.609 1 98 185 ASP B O 1
ATOM 2955 N N . ARG B 1 186 ? -17.094 13.242 8.555 1 98.75 186 ARG B N 1
ATOM 2956 C CA . ARG B 1 186 ? -16.922 11.789 8.523 1 98.75 186 ARG B CA 1
ATOM 2957 C C . ARG B 1 186 ? -16.562 11.305 7.125 1 98.75 186 ARG B C 1
ATOM 2959 O O . ARG B 1 186 ? -17.328 10.555 6.508 1 98.75 186 ARG B O 1
ATOM 2966 N N . PRO B 1 187 ? -15.391 11.734 6.617 1 98.69 187 PRO B N 1
ATOM 2967 C CA . PRO B 1 187 ? -15.062 11.367 5.238 1 98.69 187 PRO B CA 1
ATOM 2968 C C . PRO B 1 187 ? -14.898 9.859 5.047 1 98.69 187 PRO B C 1
ATOM 2970 O O . PRO B 1 187 ? -14.352 9.18 5.918 1 98.69 187 PRO B O 1
ATOM 2973 N N . ASP B 1 188 ? -15.391 9.391 3.928 1 98.44 188 ASP B N 1
ATOM 2974 C CA . ASP B 1 188 ? -15.289 7.988 3.541 1 98.44 188 ASP B CA 1
ATOM 2975 C C . ASP B 1 188 ? -13.867 7.629 3.135 1 98.44 188 ASP B C 1
ATOM 2977 O O . ASP B 1 188 ? -13.156 8.453 2.559 1 98.44 188 ASP B O 1
ATOM 2981 N N . TRP B 1 189 ? -13.469 6.398 3.398 1 97.81 189 TRP B N 1
ATOM 2982 C CA . TRP B 1 189 ? -12.117 5.941 3.064 1 97.81 189 TRP B CA 1
ATOM 2983 C C . TRP B 1 189 ? -11.812 6.18 1.59 1 97.81 189 TRP B C 1
ATOM 2985 O O . TRP B 1 189 ? -10.664 6.422 1.219 1 97.81 189 TRP B O 1
ATOM 2995 N N . SER B 1 190 ? -12.781 6.105 0.717 1 97.06 190 SER B N 1
ATOM 2996 C CA . SER B 1 190 ? -12.602 6.16 -0.73 1 97.06 190 SER B CA 1
ATOM 2997 C C . SER B 1 190 ? -12.172 7.551 -1.182 1 97.06 190 SER B C 1
ATOM 2999 O O . SER B 1 190 ? -11.68 7.723 -2.297 1 97.06 190 SER B O 1
ATOM 3001 N N . SER B 1 191 ? -12.359 8.539 -0.305 1 96.88 191 SER B N 1
ATOM 3002 C CA . SER B 1 191 ? -12.016 9.906 -0.677 1 96.88 191 SER B CA 1
ATOM 3003 C C . SER B 1 191 ? -10.531 10.188 -0.445 1 96.88 191 SER B C 1
ATOM 3005 O O . SER B 1 191 ? -10 11.18 -0.949 1 96.88 191 SER B O 1
ATOM 3007 N N . ALA B 1 192 ? -9.875 9.375 0.35 1 97.88 192 ALA B N 1
ATOM 3008 C CA . ALA B 1 192 ? -8.453 9.547 0.612 1 97.88 192 ALA B CA 1
ATOM 3009 C C . ALA B 1 192 ? -7.605 8.914 -0.492 1 97.88 192 ALA B C 1
ATOM 3011 O O . ALA B 1 192 ? -7.445 7.695 -0.535 1 97.88 192 ALA B O 1
ATOM 3012 N N . LEU B 1 193 ? -7.051 9.734 -1.388 1 97.12 193 LEU B N 1
ATOM 3013 C CA . LEU B 1 193 ? -6.223 9.266 -2.496 1 97.12 193 LEU B CA 1
ATOM 3014 C C . LEU B 1 193 ? -4.832 9.891 -2.438 1 97.12 193 LEU B C 1
ATOM 3016 O O . LEU B 1 193 ? -4.676 11.023 -1.971 1 97.12 193 LEU B O 1
ATOM 3020 N N . PRO B 1 194 ? -3.805 9.148 -2.914 1 96.69 194 PRO B N 1
ATOM 3021 C CA . PRO B 1 194 ? -2.467 9.742 -2.91 1 96.69 194 PRO B CA 1
ATOM 3022 C C . PRO B 1 194 ? -2.371 10.992 -3.785 1 96.69 194 PRO B C 1
ATOM 3024 O O . PRO B 1 194 ? -3.09 11.109 -4.781 1 96.69 194 PRO B O 1
ATOM 3027 N N . TYR B 1 195 ? -1.497 11.852 -3.361 1 91.62 195 TYR B N 1
ATOM 3028 C CA . TYR B 1 195 ? -1.167 13.039 -4.148 1 91.62 195 TYR B CA 1
ATOM 3029 C C . TYR B 1 195 ? -0.512 12.648 -5.469 1 91.62 195 TYR B C 1
ATOM 3031 O O . TYR B 1 195 ? 0.5 11.945 -5.484 1 91.62 195 TYR B O 1
ATOM 3039 N N . TYR B 1 196 ? -1.055 12.922 -6.695 1 77.06 196 TYR B N 1
ATOM 3040 C CA . TYR B 1 196 ? -0.5 12.578 -8 1 77.06 196 TYR B CA 1
ATOM 3041 C C . TYR B 1 196 ? 0.049 13.812 -8.703 1 77.06 196 TYR B C 1
ATOM 3043 O O . TYR B 1 196 ? 0.516 13.734 -9.844 1 77.06 196 TYR B O 1
ATOM 3051 N N . GLY B 1 197 ? 0.437 14.75 -7.914 1 66.31 197 GLY B N 1
ATOM 3052 C CA . GLY B 1 197 ? 0.92 15.969 -8.539 1 66.31 197 GLY B CA 1
ATOM 3053 C C . GLY B 1 197 ? -0.113 16.625 -9.438 1 66.31 197 GLY B C 1
ATOM 3054 O O . GLY B 1 197 ? -1.316 16.5 -9.203 1 66.31 197 GLY B O 1
ATOM 3055 N N . GLN B 1 198 ? 0.202 17.406 -10.383 1 51.59 198 GLN B N 1
ATOM 3056 C CA . GLN B 1 198 ? -0.629 18.234 -11.242 1 51.59 198 GLN B CA 1
ATOM 3057 C C . GLN B 1 198 ? -1.673 17.391 -11.977 1 51.59 198 GLN B C 1
ATOM 3059 O O . GLN B 1 198 ? -2.629 17.938 -12.539 1 51.59 198 GLN B O 1
ATOM 3064 N N . HIS B 1 199 ? -1.528 16.062 -12.148 1 46.78 199 HIS B N 1
ATOM 3065 C CA . HIS B 1 199 ? -2.59 15.445 -12.938 1 46.78 199 HIS B CA 1
ATOM 3066 C C . HIS B 1 199 ? -3.463 14.547 -12.07 1 46.78 199 HIS B C 1
ATOM 3068 O O . HIS B 1 199 ? -3.078 13.414 -11.766 1 46.78 199 HIS B O 1
ATOM 3074 N N . PRO B 1 200 ? -4.379 15.281 -11.367 1 43.28 200 PRO B N 1
ATOM 3075 C CA . PRO B 1 200 ? -5.273 14.469 -10.547 1 43.28 200 PRO B CA 1
ATOM 3076 C C . PRO B 1 200 ? -5.906 13.32 -11.328 1 43.28 200 PRO B C 1
ATOM 3078 O O . PRO B 1 200 ? -6.16 13.445 -12.523 1 43.28 200 PRO B O 1
ATOM 3081 N N . VAL B 1 201 ? -5.805 12.109 -10.945 1 42.19 201 VAL B N 1
ATOM 3082 C CA . VAL B 1 201 ? -6.539 11 -11.547 1 42.19 201 VAL B CA 1
ATOM 3083 C C . VAL B 1 201 ? -8.039 11.219 -11.367 1 42.19 201 VAL B C 1
ATOM 3085 O O . VAL B 1 201 ? -8.516 11.422 -10.25 1 42.19 201 VAL B O 1
ATOM 3088 N N . THR B 1 202 ? -8.781 11.891 -12.203 1 32.62 202 THR B N 1
ATOM 3089 C CA . THR B 1 202 ? -10.234 12.039 -12.141 1 32.62 202 THR B CA 1
ATOM 3090 C C . THR B 1 202 ? -10.922 10.688 -12.266 1 32.62 202 THR B C 1
ATOM 3092 O O . THR B 1 202 ? -10.758 9.992 -13.266 1 32.62 202 THR B O 1
ATOM 3095 N N . ILE B 1 203 ? -11.18 10.078 -11.219 1 37.34 203 ILE B N 1
ATOM 3096 C CA . ILE B 1 203 ? -11.984 8.859 -11.281 1 37.34 203 ILE B CA 1
ATOM 3097 C C . ILE B 1 203 ? -13.398 9.203 -11.766 1 37.34 203 ILE B C 1
ATOM 3099 O O . ILE B 1 203 ? -14.078 10.039 -11.172 1 37.34 203 ILE B O 1
ATOM 3103 N N . THR B 1 204 ? -13.641 9.273 -13.023 1 25.94 204 THR B N 1
ATOM 3104 C CA . THR B 1 204 ? -15.016 9.398 -13.477 1 25.94 204 THR B CA 1
ATOM 3105 C C . THR B 1 204 ? -15.867 8.25 -12.945 1 25.94 204 THR B C 1
ATOM 3107 O O . THR B 1 204 ? -15.555 7.082 -13.172 1 25.94 204 THR B O 1
ATOM 3110 N N . ALA B 1 205 ? -16.578 8.578 -11.867 1 32.31 205 ALA B N 1
ATOM 3111 C CA . ALA B 1 205 ? -17.656 7.672 -11.516 1 32.31 205 ALA B CA 1
ATOM 3112 C C . ALA B 1 205 ? -18.453 7.266 -12.758 1 32.31 205 ALA B C 1
ATOM 3114 O O . ALA B 1 205 ? -19.047 8.109 -13.43 1 32.31 205 ALA B O 1
ATOM 3115 N N . GLY B 1 206 ? -17.953 6.281 -13.555 1 21.81 206 GLY B N 1
ATOM 3116 C CA . GLY B 1 206 ? -18.875 5.781 -14.57 1 21.81 206 GLY B CA 1
ATOM 3117 C C . GLY B 1 206 ? -20.078 5.062 -13.992 1 21.81 206 GLY B C 1
ATOM 3118 O O . GLY B 1 206 ? -20.031 4.59 -12.852 1 21.81 206 GLY B O 1
#

pLDDT: mean 93.22, std 13.23, range [21.81, 98.94]

Secondary structure (DSSP, 8-state):
--EEEEE-SSSEEEEEEE-SSSPPEEEEEE-TT-HHHHHHHHHHHHHTTS-GGG-SEEEEEEESS-HHHHHHHHHHHHHHHHHHT--EEEEEHHHHHHHHHHHHH---S-EEEEEE-STT-EEEEEEEEETTEEEEEEEEEEE-HHHHHHHHHHHT--EEE--TTGGGGHHHHHHHHHHHHHTT----GGG-----TTS-------/--EEEEE-SSSEEEEEEE-SSSPPEEEEEE-TT-HHHHHHHHHHHHHTTS-GGG-SEEEEEEESS-HHHHHHHHHHHHHHHHHHT--EEEEEHHHHHHHHHHHHH---S-EEEEEE-STT-EEEEEEEEETTEEEEEEEEEEE-HHHHHHHHHHHT--EEE--TTGGGGHHHHHHHHHHHHHTT----GGG-----TTS-------

InterPro domains:
  IPR000905 Gcp-like domain [PF00814] (52-126)
  IPR022496 tRNA threonylcarbamoyl adenosine modification protein TsaB [TIGR03725] (4-196)
  IPR043129 ATPase, nucleotide binding domain [SSF53067] (1-101)
  IPR043129 ATPase, nucleotide binding domain [SSF53067] (109-196)

Solvent-accessible surface area (backbone atoms only — not comparable to full-atom values): 21543 Å² total; per-residue (Å²): 96,28,37,40,16,42,22,23,22,47,48,33,38,9,40,17,40,30,62,60,94,51,81,55,50,61,52,71,44,87,48,53,91,41,48,70,71,45,47,66,58,52,49,57,61,64,48,51,91,55,54,79,85,59,48,57,33,38,29,30,26,20,15,71,57,41,72,58,41,7,37,44,40,29,36,43,48,30,52,49,20,57,76,66,68,31,28,23,39,60,38,44,40,58,48,13,49,52,48,40,49,26,67,76,68,74,45,65,64,72,44,32,35,33,38,83,47,71,94,76,21,27,35,34,32,30,32,32,56,58,94,80,31,72,39,72,75,38,68,73,43,79,32,52,61,68,57,44,55,51,49,31,59,73,68,72,43,65,83,48,62,60,58,95,63,54,34,67,25,20,39,35,41,35,50,39,44,50,52,42,44,73,74,64,56,68,46,52,27,86,74,40,54,55,61,62,68,94,59,69,80,74,77,71,82,122,97,29,38,40,16,42,22,22,22,47,47,34,38,10,38,17,41,29,62,59,94,50,80,56,49,60,52,71,44,87,47,54,91,42,48,70,71,44,47,66,57,53,49,57,61,64,47,52,91,55,54,79,84,61,47,56,34,39,29,31,27,20,16,71,57,42,71,58,40,7,37,46,41,28,37,42,49,30,52,50,20,56,76,66,68,31,29,24,40,58,37,45,40,58,48,13,50,52,46,41,49,26,65,75,69,72,45,66,64,73,44,31,34,33,35,81,47,72,94,76,22,28,35,35,32,31,33,33,56,58,96,80,31,70,38,73,75,38,69,74,43,78,31,50,61,67,57,43,53,52,51,31,58,74,69,72,43,66,82,48,62,60,59,95,63,54,34,66,24,20,38,36,42,35,52,38,44,50,52,42,42,74,73,64,56,66,47,51,25,86,74,40,53,56,59,62,67,94,58,66,82,76,76,71,84,120